Protein AF-A0A2W1A6I6-F1 (afdb_monomer)

Secondary structure (DSSP, 8-state):
----------PPPPPP----S-----S-S-S-TT---TT-S-------------------------------------------------------------------------------------------------------------------PPS-GGGGTEEE---HHHHHHHHHHHHHHHHHH-PPP-S---EEEEETTTHHHHHHHHHHHHTPPPGGG-HHHHHHHHTTSS-TT--HHHHHHHHHHHH--EEEETTTTEEEEEESSSS-TT--HHHHHHHHHHHHHHHHH-HHHHHHTTTT-HHHHHHHHHHHHHHHHHHGGGTTTHHHHTTS-SPPP-S-PPP--SSS-HHHHHHHHHIIIIIHHHHHHHHHHH-HHHHHHHHSS--SSHHHHH-HHHHHHTPPPPP------HHHH-TT-EEEEEE--HHHHHHHHHHHHH-HHHHHHTTTTEEEEEEEEEE-GGG-EEEEEEEEES-HHHHHHHHHHHHHHHHHHHSSPPEEEETTTEEEEEETTEEEEEEE-SSEEEEEEES-HHHHHHHHHH--

Solvent-accessible surface area (backbone atoms only — not comparable to full-atom values): 34108 Å² total; per-residue (Å²): 140,76,86,79,95,70,90,76,80,84,70,86,78,81,85,84,82,79,93,82,84,80,50,51,67,52,87,61,95,66,64,56,46,41,75,63,76,75,84,73,77,81,85,90,80,81,85,86,71,90,77,84,89,83,93,83,89,83,84,89,82,93,83,82,85,85,89,83,90,82,84,90,82,83,86,83,91,85,84,90,83,85,89,82,87,84,88,92,85,90,89,84,85,89,85,88,87,88,87,93,86,91,83,89,86,87,92,81,89,88,83,88,88,87,88,84,90,88,87,88,86,89,82,89,88,86,89,90,80,90,85,90,84,81,88,80,92,77,94,74,90,74,77,86,74,71,81,80,81,77,72,73,77,75,73,86,72,67,83,61,64,42,58,78,54,47,40,74,65,75,54,72,68,55,44,62,46,52,54,52,49,47,55,49,49,22,64,76,71,68,49,72,80,86,70,89,67,52,47,29,37,33,42,59,89,47,47,66,60,34,51,51,34,46,44,62,70,56,60,40,61,63,61,93,69,26,53,48,40,51,51,35,34,72,61,69,44,41,53,93,88,55,41,57,67,61,50,50,48,54,50,42,70,45,40,42,47,38,42,60,38,61,90,78,57,26,40,37,34,48,23,98,54,104,50,73,81,34,60,50,66,66,57,60,51,40,34,46,39,51,56,50,46,30,78,73,41,47,48,46,63,52,50,68,77,38,57,63,25,42,16,28,47,52,21,37,40,14,50,55,45,4,48,34,62,58,50,48,75,83,46,78,60,45,56,64,74,61,65,60,80,58,60,80,64,81,74,78,70,60,76,82,89,75,81,69,49,72,54,51,49,52,59,54,44,33,26,74,51,52,13,30,51,40,40,49,50,41,36,73,75,56,32,65,70,43,46,55,50,37,57,66,55,57,50,79,34,30,48,35,62,74,36,67,65,39,43,77,67,62,65,74,67,49,88,52,72,68,50,84,49,61,84,52,65,31,93,72,45,44,77,71,50,57,41,23,57,43,34,62,50,50,23,56,61,32,20,89,73,61,37,59,73,49,10,45,49,25,22,46,53,57,27,29,39,13,26,25,36,30,44,34,68,98,73,33,43,38,40,32,33,43,38,33,31,74,35,66,65,33,44,54,35,25,51,54,37,50,69,52,39,51,30,72,57,13,69,20,72,74,42,79,78,36,96,97,39,27,34,35,28,64,35,95,57,19,16,34,26,41,40,53,57,80,47,28,41,39,42,32,36,22,55,46,55,68,50,30,51,37,41,56,70,68,55,133

Structure (mmCIF, N/CA/C/O backbone):
data_AF-A0A2W1A6I6-F1
#
_entry.id   AF-A0A2W1A6I6-F1
#
loop_
_atom_site.group_PDB
_atom_site.id
_atom_site.type_symbol
_atom_site.label_atom_id
_atom_site.label_alt_id
_atom_site.label_comp_id
_atom_site.label_asym_id
_atom_site.label_entity_id
_atom_site.label_seq_id
_atom_site.pdbx_PDB_ins_code
_atom_site.Cartn_x
_atom_site.Cartn_y
_atom_site.Cartn_z
_atom_site.occupancy
_atom_site.B_iso_or_equiv
_atom_site.auth_seq_id
_atom_site.auth_comp_id
_atom_site.auth_asym_id
_atom_site.auth_atom_id
_atom_site.pdbx_PDB_model_num
ATOM 1 N N . MET A 1 1 ? 24.770 -5.161 -41.071 1.00 30.11 1 MET A N 1
ATOM 2 C CA . MET A 1 1 ? 23.680 -4.166 -41.108 1.00 30.11 1 MET A CA 1
ATOM 3 C C . MET A 1 1 ? 22.554 -4.699 -41.986 1.00 30.11 1 MET A C 1
ATOM 5 O O . MET A 1 1 ? 22.599 -4.555 -43.202 1.00 30.11 1 MET A O 1
ATOM 9 N N . ARG A 1 2 ? 21.589 -5.390 -41.375 1.00 21.28 2 ARG A N 1
ATOM 10 C CA . ARG A 1 2 ? 20.211 -5.487 -41.875 1.00 21.28 2 ARG A CA 1
ATOM 11 C C . ARG A 1 2 ? 19.394 -4.582 -40.953 1.00 21.28 2 ARG A C 1
ATOM 13 O O . ARG A 1 2 ? 19.702 -4.568 -39.765 1.00 21.28 2 ARG A O 1
ATOM 20 N N . ALA A 1 3 ? 18.426 -3.842 -41.480 1.00 22.38 3 ALA A N 1
ATOM 21 C CA . ALA A 1 3 ? 17.443 -3.188 -40.623 1.00 22.38 3 ALA A CA 1
ATOM 22 C C . ALA A 1 3 ? 16.568 -4.262 -39.958 1.00 22.38 3 ALA A C 1
ATOM 24 O O . ALA A 1 3 ? 16.260 -5.276 -40.596 1.00 22.38 3 ALA A O 1
ATOM 25 N N . LEU A 1 4 ? 16.203 -4.042 -38.698 1.00 28.64 4 LEU A N 1
ATOM 26 C CA . LEU A 1 4 ? 15.130 -4.779 -38.037 1.00 28.64 4 LEU A CA 1
ATOM 27 C C . LEU A 1 4 ? 13.780 -4.158 -38.450 1.00 28.64 4 LEU A C 1
ATOM 29 O O . LEU A 1 4 ? 13.741 -2.965 -38.756 1.00 28.64 4 LEU A O 1
ATOM 33 N N . PRO A 1 5 ? 12.688 -4.937 -38.514 1.00 29.25 5 PRO A N 1
ATOM 34 C CA . PRO A 1 5 ? 11.352 -4.398 -38.725 1.00 29.25 5 PRO A CA 1
ATOM 35 C C . PRO A 1 5 ? 10.744 -3.965 -37.380 1.00 29.25 5 PRO A C 1
ATOM 37 O O . PRO A 1 5 ? 10.230 -4.800 -36.645 1.00 29.25 5 PRO A O 1
ATOM 40 N N . GLY A 1 6 ? 10.801 -2.667 -37.082 1.00 31.95 6 GLY A N 1
ATOM 41 C CA . GLY A 1 6 ? 10.063 -2.012 -35.996 1.00 31.95 6 GLY A CA 1
ATOM 42 C C . GLY A 1 6 ? 9.213 -0.859 -36.542 1.00 31.95 6 GLY A C 1
ATOM 43 O O . GLY A 1 6 ? 9.382 -0.478 -37.703 1.00 31.95 6 GLY A O 1
ATOM 44 N N . PHE A 1 7 ? 8.300 -0.331 -35.723 1.00 35.44 7 PHE A N 1
ATOM 45 C CA . PHE A 1 7 ? 7.463 0.846 -36.019 1.00 35.44 7 PHE A CA 1
ATOM 46 C C . PHE A 1 7 ? 6.668 0.748 -37.333 1.00 35.44 7 PHE A C 1
ATOM 48 O O . PHE A 1 7 ? 6.839 1.505 -38.292 1.00 35.44 7 PHE A O 1
ATOM 55 N N . ALA A 1 8 ? 5.734 -0.207 -37.357 1.00 29.23 8 ALA A N 1
ATOM 56 C CA . ALA A 1 8 ? 4.588 -0.158 -38.257 1.00 29.23 8 ALA A CA 1
ATOM 57 C C . ALA A 1 8 ? 3.472 0.691 -37.622 1.00 29.23 8 ALA A C 1
ATOM 59 O O . ALA A 1 8 ? 3.287 0.660 -36.411 1.00 29.23 8 ALA A O 1
ATOM 60 N N . ARG A 1 9 ? 2.719 1.433 -38.443 1.00 30.44 9 ARG A N 1
ATOM 61 C CA . ARG A 1 9 ? 1.608 2.282 -37.974 1.00 30.44 9 ARG A CA 1
ATOM 62 C C . ARG A 1 9 ? 0.559 1.488 -37.198 1.00 30.44 9 ARG A C 1
ATOM 64 O O . ARG A 1 9 ? 0.202 0.399 -37.648 1.00 30.44 9 ARG A O 1
ATOM 71 N N . VAL A 1 10 ? 0.023 2.136 -36.158 1.00 28.61 10 VAL A N 1
ATOM 72 C CA . VAL A 1 10 ? -1.181 1.805 -35.375 1.00 28.61 10 VAL A CA 1
ATOM 73 C C . VAL A 1 10 ? -2.021 0.688 -35.994 1.00 28.61 10 VAL A C 1
ATOM 75 O O . VAL A 1 10 ? -2.724 0.871 -36.995 1.00 28.61 10 VAL A O 1
ATOM 78 N N . ARG A 1 11 ? -1.957 -0.476 -35.351 1.00 24.22 11 ARG A N 1
ATOM 79 C CA . ARG A 1 11 ? -3.035 -1.462 -35.371 1.00 24.22 11 ARG A CA 1
ATOM 80 C C . ARG A 1 11 ? -4.009 -1.063 -34.258 1.00 24.22 11 ARG A C 1
ATOM 82 O O . ARG A 1 11 ? -3.569 -0.464 -33.284 1.00 24.22 11 ARG A O 1
ATOM 89 N N . ALA A 1 12 ? -5.302 -1.340 -34.414 1.00 26.09 12 ALA A N 1
ATOM 90 C CA . ALA A 1 12 ? -6.253 -1.079 -33.333 1.00 26.09 12 ALA A CA 1
ATOM 91 C C . ALA A 1 12 ? -5.844 -1.864 -32.074 1.00 26.09 12 ALA A C 1
ATOM 93 O O . ALA A 1 12 ? -5.411 -3.015 -32.199 1.00 26.09 12 ALA A O 1
ATOM 94 N N . VAL A 1 13 ? -5.957 -1.210 -30.917 1.00 33.81 13 VAL A N 1
ATOM 95 C CA . VAL A 1 13 ? -5.785 -1.810 -29.586 1.00 33.81 13 VAL A CA 1
ATOM 96 C C . VAL A 1 13 ? -6.877 -2.873 -29.382 1.00 33.81 13 VAL A C 1
ATOM 98 O O . VAL A 1 13 ? -7.916 -2.820 -30.047 1.00 33.81 13 VAL A O 1
ATOM 101 N N . GLY A 1 14 ? -6.611 -3.879 -28.548 1.00 26.70 14 GLY A N 1
ATOM 102 C CA . GLY A 1 14 ? -7.615 -4.878 -28.172 1.00 26.70 14 GLY A CA 1
ATOM 103 C C . GLY A 1 14 ? -8.672 -4.291 -27.235 1.00 26.70 14 GLY A C 1
ATOM 104 O O . GLY A 1 14 ? -8.395 -3.341 -26.512 1.00 26.70 14 GLY A O 1
ATOM 105 N N . GLU A 1 15 ? -9.875 -4.854 -27.258 1.00 25.06 15 GLU A N 1
ATOM 106 C CA . GLU A 1 15 ? -10.969 -4.462 -26.364 1.00 25.06 15 GLU A CA 1
ATOM 107 C C . GLU A 1 15 ? -10.663 -4.941 -24.924 1.00 25.06 15 GLU A C 1
ATOM 109 O O . GLU A 1 15 ? -10.434 -6.144 -24.74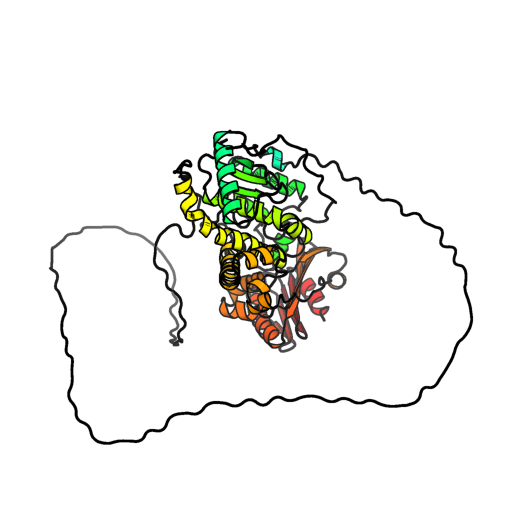3 1.00 25.06 15 GLU A O 1
ATOM 114 N N . PRO A 1 16 ? -10.642 -4.061 -23.900 1.00 31.56 16 PRO A N 1
ATOM 115 C CA . PRO A 1 16 ? -10.600 -4.483 -22.501 1.00 31.56 16 PRO A CA 1
ATOM 116 C C . PRO A 1 16 ? -11.943 -5.111 -22.094 1.00 31.56 16 PRO A C 1
ATOM 118 O O . PRO A 1 16 ? -12.987 -4.818 -22.678 1.00 31.56 16 PRO A O 1
ATOM 121 N N . ALA A 1 17 ? -11.932 -6.003 -21.102 1.00 27.75 17 ALA A N 1
ATOM 122 C CA . ALA A 1 17 ? -13.080 -6.857 -20.799 1.00 27.75 17 ALA A CA 1
ATOM 123 C C . ALA A 1 17 ? -13.770 -6.527 -19.464 1.00 27.75 17 ALA A C 1
ATOM 125 O O . ALA A 1 17 ? -13.160 -6.647 -18.407 1.00 27.75 17 ALA A O 1
ATOM 126 N N . GLY A 1 18 ? -15.084 -6.277 -19.526 1.00 23.33 18 GLY A N 1
ATOM 127 C CA . GLY A 1 18 ? -16.021 -6.455 -18.407 1.00 23.33 18 GLY A CA 1
ATOM 128 C C . GLY A 1 18 ? -16.058 -5.326 -17.369 1.00 23.33 18 GLY A C 1
ATOM 129 O O . GLY A 1 18 ? -15.098 -5.094 -16.641 1.00 23.33 18 GLY A O 1
ATOM 130 N N . GLY A 1 19 ? -17.212 -4.662 -17.254 1.00 26.09 19 GLY A N 1
ATOM 131 C CA . GLY A 1 19 ? -17.414 -3.554 -16.315 1.00 26.09 19 GLY A CA 1
ATOM 132 C C . GLY A 1 19 ? -17.211 -3.938 -14.842 1.00 26.09 19 GLY A C 1
ATOM 133 O O . GLY A 1 19 ? -17.667 -4.992 -14.392 1.00 26.09 19 GLY A O 1
ATOM 134 N N . ARG A 1 20 ? -16.557 -3.046 -14.086 1.00 32.22 20 ARG A N 1
ATOM 135 C CA . ARG A 1 20 ? -16.275 -3.192 -12.646 1.00 32.22 20 ARG A CA 1
ATOM 136 C C . ARG A 1 20 ? -17.254 -2.377 -11.799 1.00 32.22 20 ARG A C 1
ATOM 138 O O . ARG A 1 20 ? -17.803 -1.375 -12.252 1.00 32.22 20 ARG A O 1
ATOM 145 N N . LEU A 1 21 ? -17.467 -2.808 -10.558 1.00 28.48 21 LEU A N 1
ATOM 146 C CA . LEU A 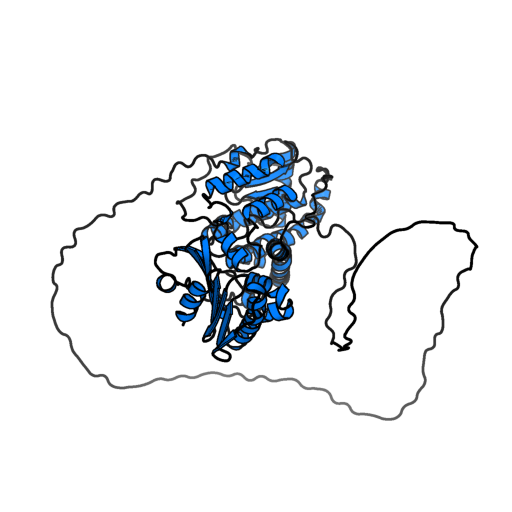1 21 ? -18.288 -2.118 -9.560 1.00 28.48 21 LEU A CA 1
ATOM 147 C C . LEU A 1 21 ? -17.372 -1.431 -8.542 1.00 28.48 21 LEU A C 1
ATOM 149 O O . LEU A 1 21 ? -16.636 -2.122 -7.853 1.00 28.48 21 LEU A O 1
ATOM 153 N N . GLY A 1 22 ? -17.473 -0.105 -8.403 1.00 32.62 22 GLY A N 1
ATOM 154 C CA . GLY A 1 22 ? -16.845 0.637 -7.300 1.00 32.62 22 GLY A CA 1
ATOM 155 C C . GLY A 1 22 ? -15.314 0.678 -7.343 1.00 32.62 22 GLY A C 1
ATOM 156 O O . GLY A 1 22 ? -14.663 0.184 -6.427 1.00 32.62 22 GLY A O 1
ATOM 157 N N . ARG A 1 23 ? -14.740 1.295 -8.385 1.00 46.53 23 ARG A N 1
ATOM 158 C CA . ARG A 1 23 ? -13.290 1.530 -8.508 1.00 46.53 23 ARG A CA 1
ATOM 159 C C . ARG A 1 23 ? -12.809 2.601 -7.512 1.00 46.53 23 ARG A C 1
ATOM 161 O O . ARG A 1 23 ? -12.666 3.776 -7.852 1.00 46.53 23 ARG A O 1
ATOM 168 N N . GLY A 1 24 ? -12.573 2.172 -6.273 1.00 36.50 24 GLY A N 1
ATOM 169 C CA . GLY A 1 24 ? -11.661 2.847 -5.347 1.00 36.50 24 GLY A CA 1
ATOM 170 C C . GLY A 1 24 ? -10.222 2.746 -5.859 1.00 36.50 24 GLY A C 1
ATOM 171 O O . GLY A 1 24 ? -9.866 1.791 -6.545 1.00 36.50 24 GLY A O 1
ATOM 172 N N . TRP A 1 25 ? -9.403 3.756 -5.585 1.00 44.62 25 TRP A N 1
ATOM 173 C CA . TRP A 1 25 ? -8.020 3.803 -6.058 1.00 44.62 25 TRP A CA 1
ATOM 174 C C . TRP A 1 25 ? -7.130 3.084 -5.045 1.00 44.62 25 TRP A C 1
ATOM 176 O O . TRP A 1 25 ? -6.852 3.666 -3.997 1.00 44.62 25 TRP A O 1
ATOM 186 N N . THR A 1 26 ? -6.640 1.877 -5.368 1.00 42.09 26 THR A N 1
ATOM 187 C CA . THR A 1 26 ? -5.889 0.965 -4.471 1.00 42.09 26 THR A CA 1
ATOM 188 C C . THR A 1 26 ? -4.491 1.480 -4.062 1.00 42.09 26 THR A C 1
ATOM 190 O O . THR A 1 26 ? -3.444 0.902 -4.361 1.00 42.09 26 THR A O 1
ATOM 193 N N . ILE A 1 27 ? -4.487 2.619 -3.366 1.00 38.78 27 ILE A N 1
ATOM 194 C CA . ILE A 1 27 ? -3.424 3.349 -2.656 1.00 38.78 27 ILE A CA 1
ATOM 195 C C . ILE A 1 27 ? -2.227 3.836 -3.498 1.00 38.78 27 ILE A C 1
ATOM 197 O O . ILE A 1 27 ? -1.612 4.844 -3.142 1.00 38.78 27 ILE A O 1
ATOM 201 N N . LEU A 1 28 ? -1.909 3.215 -4.637 1.00 44.75 28 LEU A N 1
ATOM 202 C CA . LEU A 1 28 ? -0.894 3.687 -5.581 1.00 44.75 28 LEU A CA 1
ATOM 203 C C . LEU A 1 28 ? -1.332 3.443 -7.029 1.00 44.75 28 LEU A C 1
ATOM 205 O O . LEU A 1 28 ? -1.344 2.294 -7.470 1.00 44.75 28 LEU A O 1
ATOM 209 N N . LEU A 1 29 ? -1.534 4.518 -7.800 1.00 41.66 29 LEU A N 1
ATOM 210 C CA . LEU A 1 29 ? -1.430 4.449 -9.264 1.00 41.66 29 LEU A CA 1
ATOM 211 C C . LEU A 1 29 ? -0.034 4.864 -9.755 1.00 41.66 29 LEU A C 1
ATOM 213 O O . LEU A 1 29 ? 0.498 4.205 -10.640 1.00 41.66 29 LEU A O 1
ATOM 217 N N . LEU A 1 30 ? 0.640 5.804 -9.072 1.00 43.38 30 LEU A N 1
ATOM 218 C CA . LEU A 1 30 ? 2.094 6.005 -9.188 1.00 43.38 30 LEU A CA 1
ATOM 219 C C . LEU A 1 30 ? 2.794 6.125 -7.828 1.00 43.38 30 LEU A C 1
ATOM 221 O O . LEU A 1 30 ? 2.621 7.102 -7.096 1.00 43.38 30 LEU A O 1
ATOM 225 N N . ALA A 1 31 ? 3.695 5.180 -7.543 1.00 41.78 31 ALA A N 1
ATOM 226 C CA . ALA A 1 31 ? 4.863 5.510 -6.735 1.00 41.78 31 ALA A CA 1
ATOM 227 C C . ALA A 1 31 ? 5.633 6.614 -7.491 1.00 41.78 31 ALA A C 1
ATOM 229 O O . ALA A 1 31 ? 5.700 6.616 -8.718 1.00 41.78 31 ALA A O 1
ATOM 230 N N . VAL A 1 32 ? 6.072 7.653 -6.783 1.00 45.38 32 VAL A N 1
ATOM 231 C CA . VAL A 1 32 ? 6.279 8.974 -7.400 1.00 45.38 32 VAL A CA 1
ATOM 232 C C . VAL A 1 32 ? 7.316 8.969 -8.536 1.00 45.38 32 VAL A C 1
ATOM 234 O O . VAL A 1 32 ? 8.515 8.905 -8.273 1.00 45.38 32 VAL A O 1
ATOM 237 N N . ALA A 1 33 ? 6.843 9.231 -9.762 1.00 41.53 33 ALA A N 1
ATOM 238 C CA . ALA A 1 33 ? 7.564 9.336 -11.047 1.00 41.53 33 ALA A CA 1
ATOM 239 C C . ALA A 1 33 ? 8.691 10.403 -11.156 1.00 41.53 33 ALA A C 1
ATOM 241 O O . ALA A 1 33 ? 9.109 10.809 -12.245 1.00 41.53 33 ALA A O 1
ATOM 242 N N . LEU A 1 34 ? 9.099 10.974 -10.025 1.00 48.25 34 LEU A N 1
ATOM 243 C CA . LEU A 1 34 ? 10.469 10.936 -9.500 1.00 48.25 34 LEU A CA 1
ATOM 244 C C . LEU A 1 34 ? 10.416 11.678 -8.156 1.00 48.25 34 LEU A C 1
ATOM 246 O O . LEU A 1 34 ? 10.294 12.907 -8.159 1.00 48.25 34 LEU A O 1
ATOM 250 N N . LEU A 1 35 ? 10.548 11.004 -7.003 1.00 37.81 35 LEU A N 1
ATOM 251 C CA . LEU A 1 35 ? 10.659 11.707 -5.709 1.00 37.81 35 LEU A CA 1
ATOM 252 C C . LEU A 1 35 ? 12.052 12.329 -5.487 1.00 37.81 35 LEU A C 1
ATOM 254 O O . LEU A 1 35 ? 12.740 12.075 -4.502 1.00 37.81 35 LEU A O 1
ATOM 258 N N . ILE A 1 36 ? 12.409 13.231 -6.411 1.00 38.47 36 ILE A N 1
ATOM 259 C CA . ILE A 1 36 ? 13.645 14.016 -6.490 1.00 38.47 36 ILE A CA 1
ATOM 260 C C . ILE A 1 36 ? 14.862 13.139 -6.846 1.00 38.47 36 ILE A C 1
ATOM 262 O O . ILE A 1 36 ? 14.912 11.940 -6.585 1.00 38.47 36 ILE A O 1
ATOM 266 N N . ALA A 1 37 ? 15.918 13.759 -7.375 1.00 36.94 37 ALA A N 1
ATOM 267 C CA . ALA A 1 37 ? 17.278 13.242 -7.218 1.00 36.94 37 ALA A CA 1
ATOM 268 C C . ALA A 1 37 ? 17.687 13.331 -5.726 1.00 36.94 37 ALA A C 1
ATOM 270 O O . ALA A 1 37 ? 18.509 14.163 -5.342 1.00 36.94 37 ALA A O 1
ATOM 271 N N . ALA A 1 38 ? 17.039 12.541 -4.861 1.00 36.91 38 ALA A N 1
ATOM 272 C CA . ALA A 1 38 ? 17.047 12.712 -3.403 1.00 36.91 38 ALA A CA 1
ATOM 273 C C . ALA A 1 38 ? 18.425 12.488 -2.750 1.00 36.91 38 ALA A C 1
ATOM 275 O O . ALA A 1 38 ? 18.695 13.033 -1.683 1.00 36.91 38 ALA A O 1
ATOM 276 N N . CYS A 1 39 ? 19.325 11.766 -3.424 1.00 29.36 39 CYS A N 1
ATOM 277 C CA . CYS A 1 39 ? 20.742 11.648 -3.062 1.00 29.36 39 CYS A CA 1
ATOM 278 C C . CYS A 1 39 ? 21.651 12.452 -4.013 1.00 29.36 39 CYS A C 1
ATOM 280 O O . CYS A 1 39 ? 22.746 12.017 -4.366 1.00 29.36 39 CYS A O 1
ATOM 282 N N . GLY A 1 40 ? 21.192 13.632 -4.445 1.00 27.48 40 GLY A N 1
ATOM 283 C CA . GLY A 1 40 ? 21.884 14.565 -5.340 1.00 27.48 40 GLY A CA 1
ATOM 284 C C . GLY A 1 40 ? 23.098 15.286 -4.734 1.00 27.48 40 GLY A C 1
ATOM 285 O O . GLY A 1 40 ? 23.195 16.503 -4.861 1.00 27.48 40 GLY A O 1
ATOM 286 N N . GLY A 1 41 ? 24.018 14.534 -4.122 1.00 30.72 41 GLY A N 1
ATOM 287 C CA . GLY A 1 41 ? 25.374 14.962 -3.765 1.00 30.72 41 GLY A CA 1
ATOM 288 C C . GLY A 1 41 ? 25.528 15.771 -2.474 1.00 30.72 41 GLY A C 1
ATOM 289 O O . GLY A 1 41 ? 25.487 16.996 -2.505 1.00 30.72 41 GLY A O 1
ATOM 290 N N . ASP A 1 42 ? 25.818 15.088 -1.365 1.00 27.00 42 ASP A N 1
ATOM 291 C CA . ASP A 1 42 ? 27.141 15.156 -0.715 1.00 27.00 42 ASP A CA 1
ATOM 292 C C . ASP A 1 42 ? 27.278 14.032 0.343 1.00 27.00 42 ASP A C 1
ATOM 294 O O . ASP A 1 42 ? 26.313 13.327 0.640 1.00 27.00 42 ASP A O 1
ATOM 298 N N . ASP A 1 43 ? 28.503 13.809 0.828 1.00 39.28 43 ASP A N 1
ATOM 299 C CA . ASP A 1 43 ? 28.903 12.697 1.712 1.00 39.28 43 ASP A CA 1
ATOM 300 C C . ASP A 1 43 ? 28.491 12.875 3.199 1.00 39.28 43 ASP A C 1
ATOM 302 O O . ASP A 1 43 ? 28.010 13.930 3.611 1.00 39.28 43 ASP A O 1
ATOM 306 N N . ASP A 1 44 ? 28.773 11.847 4.013 1.00 31.00 44 ASP A N 1
ATOM 307 C CA . ASP A 1 44 ? 28.570 11.748 5.477 1.00 31.00 44 ASP A CA 1
ATOM 308 C C . ASP A 1 44 ? 27.112 11.648 5.998 1.00 31.00 44 ASP A C 1
ATOM 310 O O . ASP A 1 44 ? 26.446 12.616 6.375 1.00 31.00 44 ASP A O 1
ATOM 314 N N . SER A 1 45 ? 26.672 10.406 6.227 1.00 25.11 45 SER A N 1
ATOM 315 C CA . SER A 1 45 ? 25.802 10.052 7.360 1.00 25.11 45 SER A CA 1
ATOM 316 C C . SER A 1 45 ? 26.173 8.657 7.890 1.00 25.11 45 SER A C 1
ATOM 318 O O . SER A 1 45 ? 26.477 7.767 7.094 1.00 25.11 45 SER A O 1
ATOM 320 N N . PRO A 1 46 ? 26.241 8.451 9.220 1.00 26.72 46 PRO A N 1
ATOM 321 C CA . PRO A 1 46 ? 26.946 7.306 9.788 1.00 26.72 46 PRO A CA 1
ATOM 322 C C . PRO A 1 46 ? 26.133 6.008 9.762 1.00 26.72 46 PRO A C 1
ATOM 324 O O . PRO A 1 46 ? 24.938 5.991 10.049 1.00 26.72 46 PRO A O 1
ATOM 327 N N . VAL A 1 47 ? 26.836 4.893 9.544 1.00 26.17 47 VAL A N 1
ATOM 328 C CA . VAL A 1 47 ? 26.326 3.542 9.818 1.00 26.17 47 VAL A CA 1
ATOM 329 C C . VAL A 1 47 ? 25.979 3.433 11.305 1.00 26.17 47 VAL A C 1
ATOM 331 O O . VAL A 1 47 ? 26.860 3.540 12.161 1.00 26.17 47 VAL A O 1
ATOM 334 N N . VAL A 1 48 ? 24.704 3.190 11.617 1.00 28.36 48 VAL A N 1
ATOM 335 C CA . VAL A 1 48 ? 24.255 2.912 12.987 1.00 28.36 48 VAL A CA 1
ATOM 336 C C . VAL A 1 48 ? 24.570 1.456 13.321 1.00 28.36 48 VAL A C 1
ATOM 338 O O . VAL A 1 48 ? 23.777 0.555 13.068 1.00 28.36 48 VAL A O 1
ATOM 341 N N . GLY A 1 49 ? 25.759 1.230 13.878 1.00 23.50 49 GLY A N 1
ATOM 342 C CA . GLY A 1 49 ? 26.053 0.002 14.612 1.00 23.50 49 GLY A CA 1
ATOM 343 C C . GLY A 1 49 ? 25.370 0.007 15.982 1.00 23.50 49 GLY A C 1
ATOM 344 O O . GLY A 1 49 ? 25.174 1.064 16.586 1.00 23.50 49 GLY A O 1
ATOM 345 N N . GLU A 1 50 ? 25.031 -1.176 16.484 1.00 28.05 50 GLU A N 1
ATOM 346 C CA . GLU A 1 50 ? 24.563 -1.363 17.858 1.00 28.05 50 GLU A CA 1
ATOM 347 C C . GLU A 1 50 ? 25.640 -0.939 18.873 1.00 28.05 50 GLU A C 1
ATOM 349 O O . GLU A 1 50 ? 26.780 -1.376 18.753 1.00 28.05 50 GLU A O 1
ATOM 354 N N . GLU A 1 51 ? 25.276 -0.199 19.929 1.00 26.17 51 GLU A N 1
ATOM 355 C CA . GLU A 1 51 ? 25.743 -0.503 21.295 1.00 26.17 51 GLU A CA 1
ATOM 356 C C . GLU A 1 51 ? 24.880 0.164 22.388 1.00 26.17 51 GLU A C 1
ATOM 358 O O . GLU A 1 51 ? 24.731 1.381 22.463 1.00 26.17 51 GLU A O 1
ATOM 363 N N . GLN A 1 52 ? 24.356 -0.693 23.268 1.00 25.62 52 GLN A N 1
ATOM 364 C CA . GLN A 1 52 ? 24.267 -0.568 24.734 1.00 25.62 52 GLN A CA 1
ATOM 365 C C . GLN A 1 52 ? 24.027 0.826 25.365 1.00 25.62 52 GLN A C 1
ATOM 367 O O . GLN A 1 52 ? 24.899 1.689 25.436 1.00 25.62 52 GLN A O 1
ATOM 372 N N . GLY A 1 53 ? 22.840 0.995 25.960 1.00 23.61 53 GLY A N 1
ATOM 373 C CA . GLY A 1 53 ? 22.400 2.259 26.559 1.00 23.61 53 GLY A CA 1
ATOM 374 C C . GLY A 1 53 ? 23.020 2.643 27.914 1.00 23.61 53 GLY A C 1
ATOM 375 O O . GLY A 1 53 ? 23.627 1.846 28.627 1.00 23.61 53 GLY A O 1
ATOM 376 N N . SER A 1 54 ? 22.769 3.894 28.313 1.00 23.69 54 SER A N 1
ATOM 377 C CA . SER A 1 54 ? 23.035 4.421 29.657 1.00 23.69 54 SER A CA 1
ATOM 378 C C . SER A 1 54 ? 21.977 5.463 30.036 1.00 23.69 54 SER A C 1
ATOM 380 O O . SER A 1 54 ? 21.729 6.406 29.287 1.00 23.69 54 SER A O 1
ATOM 382 N N . VAL A 1 55 ? 21.335 5.294 31.195 1.00 24.47 55 VAL A N 1
ATOM 383 C CA . VAL A 1 55 ? 20.261 6.179 31.677 1.00 24.47 55 VAL A CA 1
ATOM 384 C C . VAL A 1 55 ? 20.840 7.334 32.492 1.00 24.47 55 VAL A C 1
ATOM 386 O O . VAL A 1 55 ? 21.485 7.104 33.515 1.00 24.47 55 VAL A O 1
ATOM 389 N N . VAL A 1 56 ? 20.507 8.577 32.125 1.00 25.83 56 VAL A N 1
ATOM 390 C CA . VAL A 1 56 ? 20.620 9.743 33.019 1.00 25.83 56 VAL A CA 1
ATOM 391 C C . VAL A 1 56 ? 19.357 10.599 32.918 1.00 25.83 56 VAL A C 1
ATOM 393 O O . VAL A 1 56 ? 18.992 11.069 31.847 1.00 25.83 56 VAL A O 1
ATOM 396 N N . THR A 1 57 ? 18.698 10.818 34.055 1.00 25.00 57 THR A N 1
ATOM 397 C CA . THR A 1 57 ? 17.472 11.619 34.184 1.00 25.00 57 THR A CA 1
ATOM 398 C C . THR A 1 57 ? 17.756 13.017 34.737 1.00 25.00 57 THR A C 1
ATOM 400 O O . THR A 1 57 ? 18.372 13.125 35.799 1.00 25.00 57 THR A O 1
ATOM 403 N N . THR A 1 58 ? 17.191 14.066 34.133 1.00 26.72 58 THR A N 1
ATOM 404 C CA . THR A 1 58 ? 16.974 15.374 34.789 1.00 26.72 58 THR A CA 1
ATOM 405 C C . THR A 1 58 ? 15.682 16.027 34.298 1.00 26.72 58 THR A C 1
ATOM 407 O O . THR A 1 58 ? 15.526 16.242 33.100 1.00 26.72 58 THR A O 1
ATOM 410 N N . GLU A 1 59 ? 14.781 16.367 35.220 1.00 24.38 59 GLU A N 1
ATOM 411 C CA . GLU A 1 59 ? 13.518 17.070 34.947 1.00 24.38 59 GLU A CA 1
ATOM 412 C C . GLU A 1 59 ? 13.624 18.609 35.046 1.00 24.38 59 GLU A C 1
ATOM 414 O O . GLU A 1 59 ? 14.547 19.146 35.658 1.00 24.38 59 GLU A O 1
ATOM 419 N N . ALA A 1 60 ? 12.543 19.260 34.587 1.00 26.69 60 ALA A N 1
ATOM 420 C CA . ALA A 1 60 ? 11.989 20.549 35.033 1.00 26.69 60 ALA A CA 1
ATOM 421 C C . ALA A 1 60 ? 12.623 21.868 34.531 1.00 26.69 60 ALA A C 1
ATOM 423 O O . ALA A 1 60 ? 13.811 22.128 34.692 1.00 26.69 60 ALA A O 1
ATOM 424 N N . GLY A 1 61 ? 11.770 22.776 34.020 1.00 24.05 61 GLY A N 1
ATOM 425 C CA . GLY A 1 61 ? 12.193 24.129 33.624 1.00 24.05 61 GLY A CA 1
ATOM 426 C C . GLY A 1 61 ? 11.199 24.976 32.808 1.00 24.05 61 GLY A C 1
ATOM 427 O O . GLY A 1 61 ? 11.595 25.565 31.811 1.00 24.05 61 GLY A O 1
ATOM 428 N N . THR A 1 62 ? 9.921 25.068 33.195 1.00 25.17 62 THR A N 1
ATOM 429 C CA . THR A 1 62 ? 8.932 25.961 32.542 1.00 25.17 62 THR A CA 1
ATOM 430 C C . THR A 1 62 ? 9.325 27.445 32.545 1.00 25.17 62 THR A C 1
ATOM 432 O O . THR A 1 62 ? 9.539 27.995 33.626 1.00 25.17 62 THR A O 1
ATOM 435 N N . ALA A 1 63 ? 9.221 28.120 31.392 1.00 26.72 63 ALA A N 1
ATOM 436 C CA . ALA A 1 63 ? 8.655 29.475 31.242 1.00 26.72 63 ALA A CA 1
ATOM 437 C C . ALA A 1 63 ? 8.439 29.818 29.750 1.00 26.72 63 ALA A C 1
ATOM 439 O O . ALA A 1 63 ? 9.035 29.191 28.880 1.00 26.72 63 ALA A O 1
ATOM 440 N N . ALA A 1 64 ? 7.596 30.813 29.457 1.00 25.08 64 ALA A N 1
ATOM 441 C CA . ALA A 1 64 ? 7.255 31.253 28.099 1.00 25.08 64 ALA A CA 1
ATOM 442 C C . ALA A 1 64 ? 7.379 32.788 27.938 1.00 25.08 64 ALA A C 1
ATOM 444 O O . ALA A 1 64 ? 7.826 33.478 28.852 1.00 25.08 64 ALA A O 1
ATOM 445 N N . SER A 1 65 ? 6.904 33.289 26.789 1.00 26.66 65 SER A N 1
ATOM 446 C CA . SER A 1 65 ? 6.604 34.690 26.425 1.00 26.66 65 SER A CA 1
ATOM 447 C C . SER A 1 65 ? 7.760 35.686 26.177 1.00 26.66 65 SER A C 1
ATOM 449 O O . SER A 1 65 ? 8.337 36.231 27.110 1.00 26.66 65 SER A O 1
ATOM 451 N N . ALA A 1 66 ? 7.913 36.010 24.884 1.00 27.48 66 ALA A N 1
ATOM 452 C CA . ALA A 1 66 ? 7.632 37.334 24.293 1.00 27.48 66 ALA A CA 1
ATOM 453 C C . ALA A 1 66 ? 8.717 38.443 24.201 1.00 27.48 66 ALA A C 1
ATOM 455 O O . ALA A 1 66 ? 9.271 38.905 25.190 1.00 27.48 66 ALA A O 1
ATOM 456 N N . GLU A 1 67 ? 8.842 38.933 22.956 1.00 28.06 67 GLU A N 1
ATOM 457 C CA . GLU A 1 67 ? 8.829 40.352 22.531 1.00 28.06 67 GLU A CA 1
ATOM 458 C C . GLU A 1 67 ? 10.045 41.290 22.771 1.00 28.06 67 GLU A C 1
ATOM 460 O O . GLU A 1 67 ? 10.168 41.962 23.790 1.00 28.06 67 GLU A O 1
ATOM 465 N N . ASP A 1 68 ? 10.815 41.451 21.677 1.00 27.17 68 ASP A N 1
ATOM 466 C CA . ASP A 1 68 ? 10.883 42.690 20.852 1.00 27.17 68 ASP A CA 1
ATOM 467 C C . ASP A 1 68 ? 12.147 43.609 20.899 1.00 27.17 68 ASP A C 1
ATOM 469 O O . ASP A 1 68 ? 13.024 43.475 21.750 1.00 27.17 68 ASP A O 1
ATOM 473 N N . GLU A 1 69 ? 12.266 44.470 19.870 1.00 28.39 69 GLU A N 1
ATOM 474 C CA . GLU A 1 69 ? 13.384 45.352 19.441 1.00 28.39 69 GLU A CA 1
ATOM 475 C C . GLU A 1 69 ? 14.191 46.088 20.558 1.00 28.39 69 GLU A C 1
ATOM 477 O O . GLU A 1 69 ? 13.655 46.484 21.588 1.00 28.39 69 GLU A O 1
ATOM 482 N N . ALA A 1 70 ? 15.492 46.418 20.413 1.00 28.06 70 ALA A N 1
ATOM 483 C CA . ALA A 1 70 ? 16.018 47.307 19.362 1.00 28.06 70 ALA A CA 1
ATOM 484 C C . ALA A 1 70 ? 17.568 47.471 19.298 1.00 28.06 70 ALA A C 1
ATOM 486 O O . ALA A 1 70 ? 18.242 47.543 20.320 1.00 28.06 70 ALA A O 1
ATOM 487 N N . ALA A 1 71 ? 18.064 47.669 18.064 1.00 28.78 71 ALA A N 1
ATOM 488 C CA . ALA A 1 71 ? 19.110 48.602 17.575 1.00 28.78 71 ALA A CA 1
ATOM 489 C C . ALA A 1 71 ? 20.497 48.834 18.261 1.00 28.78 71 ALA A C 1
ATOM 491 O O . ALA A 1 71 ? 20.580 49.185 19.431 1.00 28.78 71 ALA A O 1
ATOM 492 N N . ALA A 1 72 ? 21.526 48.942 17.387 1.00 29.03 72 ALA A N 1
ATOM 493 C CA . ALA A 1 72 ? 22.703 49.854 17.449 1.00 29.03 72 ALA A CA 1
ATOM 494 C C . ALA A 1 72 ? 23.809 49.621 18.523 1.00 29.03 72 ALA A C 1
ATOM 496 O O . ALA A 1 72 ? 23.519 49.231 19.645 1.00 29.03 72 ALA A O 1
ATOM 497 N N . ASP A 1 73 ? 25.108 49.910 18.309 1.00 27.84 73 ASP A N 1
ATOM 498 C CA . ASP A 1 73 ? 25.952 50.182 17.114 1.00 27.84 73 ASP A CA 1
ATOM 499 C C . ASP A 1 73 ? 27.459 50.081 17.532 1.00 27.84 73 ASP A C 1
ATOM 501 O O . ASP A 1 73 ? 27.766 49.857 18.701 1.00 27.84 73 ASP A O 1
ATOM 505 N N . GLU A 1 74 ? 28.383 50.291 16.588 1.00 30.02 74 GLU A N 1
ATOM 506 C CA . GLU A 1 74 ? 29.828 50.578 16.718 1.00 30.02 74 GLU A CA 1
ATOM 507 C C . GLU A 1 74 ? 30.793 49.490 17.253 1.00 30.02 74 GLU A C 1
ATOM 509 O O . GLU A 1 74 ? 31.057 49.316 18.442 1.00 30.02 74 GLU A O 1
ATOM 514 N N . THR A 1 75 ? 31.510 48.875 16.303 1.00 29.75 75 THR A N 1
ATOM 515 C CA . THR A 1 75 ? 32.865 48.314 16.495 1.00 29.75 75 THR A CA 1
ATOM 516 C C . THR A 1 75 ? 33.884 49.425 16.831 1.00 29.75 75 THR A C 1
ATOM 518 O O . THR A 1 75 ? 33.705 50.536 16.328 1.00 29.75 75 THR A O 1
ATOM 521 N N . PRO A 1 76 ? 35.027 49.156 17.511 1.00 42.19 76 PRO A N 1
ATOM 522 C CA . PRO A 1 76 ? 36.209 48.745 16.727 1.00 42.19 76 PRO A CA 1
ATOM 523 C C . PRO A 1 76 ? 37.256 47.828 17.416 1.00 42.19 76 PRO A C 1
ATOM 525 O O . PRO A 1 76 ? 37.621 48.024 18.567 1.00 42.19 76 PRO A O 1
ATOM 528 N N . ALA A 1 77 ? 37.812 46.910 16.609 1.00 27.27 77 ALA A N 1
ATOM 529 C CA . ALA A 1 77 ? 39.210 46.426 16.522 1.00 27.27 77 ALA A CA 1
ATOM 530 C C . ALA A 1 77 ? 40.122 46.237 17.771 1.00 27.27 77 ALA A C 1
ATOM 532 O O . ALA A 1 77 ? 40.292 47.141 18.579 1.00 27.27 77 ALA A O 1
ATOM 533 N N . VAL A 1 78 ? 40.935 45.157 17.766 1.00 28.39 78 VAL A N 1
ATOM 534 C CA . VAL A 1 78 ? 42.410 45.218 17.528 1.00 28.39 78 VAL A CA 1
ATOM 535 C C . VAL A 1 78 ? 43.086 43.817 17.529 1.00 28.39 78 VAL A C 1
ATOM 537 O O . VAL A 1 78 ? 43.106 43.109 18.523 1.00 28.39 78 VAL A O 1
ATOM 540 N N . THR A 1 79 ? 43.648 43.461 16.366 1.00 27.52 79 THR A N 1
ATOM 541 C CA . THR A 1 79 ? 44.787 42.557 16.031 1.00 27.52 79 THR A CA 1
ATOM 542 C C . THR A 1 79 ? 45.207 41.319 16.870 1.00 27.52 79 THR A C 1
ATOM 544 O O . THR A 1 79 ? 45.720 41.459 17.973 1.00 27.52 79 THR A O 1
ATOM 547 N N . ALA A 1 80 ? 45.318 40.189 16.144 1.00 28.31 80 ALA A N 1
ATOM 548 C CA . ALA A 1 80 ? 46.478 39.264 16.043 1.00 28.31 80 ALA A CA 1
ATOM 549 C C . ALA A 1 80 ? 46.908 38.332 17.210 1.00 28.31 80 ALA A C 1
ATOM 551 O O . ALA A 1 80 ? 47.027 38.740 18.357 1.00 28.31 80 ALA A O 1
ATOM 552 N N . GLY A 1 81 ? 47.314 37.095 16.860 1.00 26.92 81 GLY A N 1
ATOM 553 C CA . GLY A 1 81 ? 48.026 36.165 17.760 1.00 26.92 81 GLY A CA 1
ATOM 554 C C . GLY A 1 81 ? 48.233 34.753 17.181 1.00 26.92 81 GLY A C 1
ATOM 555 O O . GLY A 1 81 ? 47.305 33.964 17.142 1.00 26.92 81 GLY A O 1
ATOM 556 N N . ALA A 1 82 ? 49.443 34.450 16.714 1.00 28.59 82 ALA A N 1
ATOM 557 C CA . ALA A 1 82 ? 49.830 33.256 15.953 1.00 28.59 82 ALA A CA 1
ATOM 558 C C . ALA A 1 82 ? 49.639 31.861 16.611 1.00 28.59 82 ALA A C 1
ATOM 560 O O . ALA A 1 82 ? 49.921 31.656 17.785 1.00 28.59 82 ALA A O 1
ATOM 561 N N . THR A 1 83 ? 49.279 30.905 15.747 1.00 28.33 83 THR A N 1
ATOM 562 C CA . THR A 1 83 ? 49.682 29.480 15.655 1.00 28.33 83 THR A CA 1
ATOM 563 C C . THR A 1 83 ? 50.824 28.929 16.539 1.00 28.33 83 THR A C 1
ATOM 565 O O . THR A 1 83 ? 51.936 29.446 16.465 1.00 28.33 83 THR A O 1
ATOM 568 N N . GLU A 1 84 ? 50.606 27.737 17.118 1.00 30.45 84 GLU A N 1
ATOM 569 C CA . GLU A 1 84 ? 51.548 26.598 17.304 1.00 30.45 84 GLU A CA 1
ATOM 570 C C . GLU A 1 84 ? 50.696 25.295 17.188 1.00 30.45 84 GLU A C 1
ATOM 572 O O . GLU A 1 84 ? 49.502 25.346 17.472 1.00 30.45 84 GLU A O 1
ATOM 577 N N . SER A 1 85 ? 51.098 24.179 16.555 1.00 29.91 85 SER A N 1
ATOM 578 C CA . SER A 1 85 ? 52.252 23.269 16.763 1.00 29.91 85 SER A CA 1
ATOM 579 C C . SER A 1 85 ? 52.139 22.413 18.049 1.00 29.91 85 SER A C 1
ATOM 581 O O . SER A 1 85 ? 51.777 22.943 19.089 1.00 29.91 85 SER A O 1
ATOM 583 N N . GLY A 1 86 ? 52.439 21.102 18.086 1.00 26.64 86 GLY A N 1
ATOM 584 C CA . GLY A 1 86 ? 52.866 20.214 16.990 1.00 26.64 86 GLY A CA 1
ATOM 585 C C . GLY A 1 86 ? 53.619 18.925 17.402 1.00 26.64 86 GLY A C 1
ATOM 586 O O . GLY A 1 86 ? 54.762 18.764 16.997 1.00 26.64 86 GLY A O 1
ATOM 587 N N . ALA A 1 87 ? 52.950 17.991 18.102 1.00 29.06 87 ALA A N 1
ATOM 588 C CA . ALA A 1 87 ? 53.276 16.546 18.230 1.00 29.06 87 ALA A CA 1
ATOM 589 C C . ALA A 1 87 ? 54.546 16.039 18.997 1.00 29.06 87 ALA A C 1
ATOM 591 O O . ALA A 1 87 ? 55.463 16.782 19.320 1.00 29.06 87 ALA A O 1
ATOM 592 N N . THR A 1 88 ? 54.538 14.702 19.204 1.00 28.06 88 THR A N 1
ATOM 593 C CA . THR A 1 88 ? 55.615 13.703 19.496 1.00 28.06 88 THR A CA 1
ATOM 594 C C . THR A 1 88 ? 56.086 13.371 20.931 1.00 28.06 88 THR A C 1
ATOM 596 O O . THR A 1 88 ? 56.851 14.127 21.511 1.00 28.06 88 THR A O 1
ATOM 599 N N . GLU A 1 89 ? 55.745 12.151 21.388 1.00 29.22 89 GLU A N 1
ATOM 600 C CA . GLU A 1 89 ? 56.557 11.063 22.020 1.00 29.22 89 GLU A CA 1
ATOM 601 C C . GLU A 1 89 ? 55.643 9.797 21.969 1.00 29.22 89 GLU A C 1
ATOM 603 O O . GLU A 1 89 ? 54.453 9.944 22.230 1.00 29.22 89 GLU A O 1
ATOM 608 N N . THR A 1 90 ? 55.937 8.569 21.501 1.00 30.69 90 THR A N 1
ATOM 609 C CA . THR A 1 90 ? 57.094 7.635 21.414 1.00 30.69 90 THR A CA 1
ATOM 610 C C . THR A 1 90 ? 57.475 6.885 22.695 1.00 30.69 90 THR A C 1
ATOM 612 O O . THR A 1 90 ? 57.908 7.526 23.642 1.00 30.69 90 THR A O 1
ATOM 615 N N . VAL A 1 91 ? 57.444 5.538 22.656 1.00 30.36 91 VAL A N 1
ATOM 616 C CA . VAL A 1 91 ? 58.494 4.580 23.113 1.00 30.36 91 VAL A CA 1
ATOM 617 C C . VAL A 1 91 ? 58.029 3.126 22.860 1.00 30.36 91 VAL A C 1
ATOM 619 O O . VAL A 1 91 ? 56.829 2.868 22.858 1.00 30.36 91 VAL A O 1
ATOM 622 N N . ASP A 1 92 ? 58.967 2.195 22.631 1.00 30.98 92 ASP A N 1
ATOM 623 C CA . ASP A 1 92 ? 58.722 0.766 22.341 1.00 30.98 92 ASP A CA 1
ATOM 624 C C . ASP A 1 92 ? 59.853 -0.144 22.916 1.00 30.98 92 ASP A C 1
ATOM 626 O O . ASP A 1 92 ? 60.922 0.352 23.270 1.00 30.98 92 ASP A O 1
ATOM 630 N N . GLU A 1 93 ? 59.605 -1.460 22.956 1.00 33.56 93 GLU A N 1
ATOM 631 C CA . GLU A 1 93 ? 60.496 -2.633 23.145 1.00 33.56 93 GLU A CA 1
ATOM 632 C C . GLU A 1 93 ? 61.196 -2.975 24.504 1.00 33.56 93 GLU A C 1
ATOM 634 O O . GLU A 1 93 ? 62.171 -2.361 24.922 1.00 33.56 93 GLU A O 1
ATOM 639 N N . LYS A 1 94 ? 60.775 -4.136 25.061 1.00 31.72 94 LYS A N 1
ATOM 640 C CA . LYS A 1 94 ? 61.550 -5.334 25.532 1.00 31.72 94 LYS A CA 1
ATOM 641 C C . LYS A 1 94 ? 62.642 -5.278 26.634 1.00 31.72 94 LYS A C 1
ATOM 643 O O . LYS A 1 94 ? 63.660 -4.620 26.490 1.00 31.72 94 LYS A O 1
ATOM 648 N N . GLU A 1 95 ? 62.561 -6.229 27.587 1.00 31.70 95 GLU A N 1
ATOM 649 C CA . GLU A 1 95 ? 63.394 -7.470 27.624 1.00 31.70 95 GLU A CA 1
ATOM 650 C C . GLU A 1 95 ? 62.840 -8.545 28.616 1.00 31.70 95 GLU A C 1
ATOM 652 O O . GLU A 1 95 ? 61.843 -8.298 29.292 1.00 31.70 95 GLU A O 1
ATOM 657 N N . GLY A 1 96 ? 63.410 -9.771 28.630 1.00 27.03 96 GLY A N 1
ATOM 658 C CA . GLY A 1 96 ? 62.933 -10.975 29.372 1.00 27.03 96 GLY A CA 1
ATOM 659 C C . GLY A 1 96 ? 63.666 -11.285 30.707 1.00 27.03 96 GLY A C 1
ATOM 660 O O . GLY A 1 96 ? 64.193 -10.339 31.292 1.00 27.03 96 GLY A O 1
ATOM 661 N N . PRO A 1 97 ? 63.763 -12.554 31.215 1.00 51.38 97 PRO A N 1
ATOM 662 C CA . PRO A 1 97 ? 63.693 -13.848 30.498 1.00 51.38 97 PRO A CA 1
ATOM 663 C C . PRO A 1 97 ? 62.881 -15.005 31.181 1.00 51.38 97 PRO A C 1
ATOM 665 O O . PRO A 1 97 ? 62.124 -14.797 32.123 1.00 51.38 97 PRO A O 1
ATOM 668 N N . ALA A 1 98 ? 63.039 -16.230 30.649 1.00 33.69 98 ALA A N 1
ATOM 669 C CA . ALA A 1 98 ? 62.223 -17.453 30.821 1.00 33.69 98 ALA A CA 1
ATOM 670 C C . ALA A 1 98 ? 62.596 -18.431 31.971 1.00 33.69 98 ALA A C 1
ATOM 672 O O . ALA A 1 98 ? 63.658 -18.284 32.564 1.00 33.69 98 ALA A O 1
ATOM 673 N N . GLU A 1 99 ? 61.782 -19.496 32.161 1.00 33.19 99 GLU A N 1
ATOM 674 C CA . GLU A 1 99 ? 62.194 -20.925 32.299 1.00 33.19 99 GLU A CA 1
ATOM 675 C C . GLU A 1 99 ? 61.000 -21.913 32.095 1.00 33.19 99 GLU A C 1
ATOM 677 O O . GLU A 1 99 ? 59.886 -21.616 32.516 1.00 33.19 99 GLU A O 1
ATOM 682 N N . GLY A 1 100 ? 61.243 -23.116 31.532 1.00 30.56 100 GLY A N 1
ATOM 683 C CA . GLY A 1 100 ? 60.419 -24.337 31.750 1.00 30.56 100 GLY A CA 1
ATOM 684 C C . GLY A 1 100 ? 59.405 -24.817 30.674 1.00 30.56 100 GLY A C 1
ATOM 685 O O . GLY A 1 100 ? 58.534 -24.076 30.240 1.00 30.56 100 GLY A O 1
ATOM 686 N N . GLY A 1 101 ? 59.462 -26.115 30.323 1.00 28.34 101 GLY A N 1
ATOM 687 C CA . GLY A 1 101 ? 58.494 -26.917 29.524 1.00 28.34 101 GLY A CA 1
ATOM 688 C C . GLY A 1 101 ? 58.852 -28.423 29.647 1.00 28.34 101 GLY A C 1
ATOM 689 O O . GLY A 1 101 ? 59.614 -28.737 30.566 1.00 28.34 101 GLY A O 1
ATOM 690 N N . PRO A 1 102 ? 58.496 -29.358 28.727 1.00 52.28 102 PRO A N 1
ATOM 691 C CA . PRO A 1 102 ? 57.381 -29.407 27.754 1.00 52.28 102 PRO A CA 1
ATOM 692 C C . PRO A 1 102 ? 56.681 -30.808 27.618 1.00 52.28 102 PRO A C 1
ATOM 694 O O . PRO A 1 102 ? 57.265 -31.826 27.975 1.00 52.28 102 PRO A O 1
ATOM 697 N N . VAL A 1 103 ? 55.478 -30.866 27.018 1.00 35.69 103 VAL A N 1
ATOM 698 C CA . VAL A 1 103 ? 54.854 -31.967 26.204 1.00 35.69 103 VAL A CA 1
ATOM 699 C C . VAL A 1 103 ? 53.550 -31.383 25.612 1.00 35.69 103 VAL A C 1
ATOM 701 O O . VAL A 1 103 ? 52.876 -30.660 26.340 1.00 35.69 103 VAL A O 1
ATOM 704 N N . ASP A 1 104 ? 53.149 -31.473 24.336 1.00 33.25 104 ASP A N 1
ATOM 705 C CA . ASP A 1 104 ? 53.306 -32.431 23.211 1.00 33.25 104 ASP A CA 1
ATOM 706 C C . ASP A 1 104 ? 52.243 -33.558 23.154 1.00 33.25 104 ASP A C 1
ATOM 708 O O . ASP A 1 104 ? 51.910 -34.150 24.179 1.00 33.25 104 ASP A O 1
ATOM 712 N N . GLY A 1 105 ? 51.722 -33.837 21.948 1.00 30.62 105 GLY A N 1
ATOM 713 C CA . GLY A 1 105 ? 50.673 -34.835 21.658 1.00 30.62 105 GLY A CA 1
ATOM 714 C C . GLY A 1 105 ? 49.433 -34.285 20.923 1.00 30.62 105 GLY A C 1
ATOM 715 O O . GLY A 1 105 ? 48.566 -33.675 21.542 1.00 30.62 105 GLY A O 1
ATOM 716 N N . GLY A 1 106 ? 49.347 -34.524 19.605 1.00 27.80 106 GLY A N 1
ATOM 717 C CA . GLY A 1 106 ? 48.249 -34.105 18.711 1.00 27.80 106 GLY A CA 1
ATOM 718 C C . GLY A 1 106 ? 47.138 -35.155 18.446 1.00 27.80 106 GLY A C 1
ATOM 719 O O . GLY A 1 106 ? 47.013 -36.106 19.216 1.00 27.80 106 GLY A O 1
ATOM 720 N N . PRO A 1 107 ? 46.315 -34.974 17.385 1.00 57.06 107 PRO A N 1
ATOM 721 C CA . PRO A 1 107 ? 44.936 -35.490 17.314 1.00 57.06 107 PRO A CA 1
ATOM 722 C C . PRO A 1 107 ? 44.705 -36.748 16.444 1.00 57.06 107 PRO A C 1
ATOM 724 O O . PRO A 1 107 ? 45.567 -37.152 15.667 1.00 57.06 107 PRO A O 1
ATOM 727 N N . VAL A 1 108 ? 43.485 -37.300 16.550 1.00 33.47 108 VAL A N 1
ATOM 728 C CA . VAL A 1 108 ? 42.820 -38.313 15.691 1.00 33.47 108 VAL A CA 1
ATOM 729 C C . VAL A 1 108 ? 41.318 -37.950 15.743 1.00 33.47 108 VAL A C 1
ATOM 731 O O . VAL A 1 108 ? 40.818 -37.744 16.846 1.00 33.47 108 VAL A O 1
ATOM 734 N N . GLU A 1 109 ? 40.637 -37.531 14.669 1.00 31.69 109 GLU A N 1
ATOM 735 C CA . GLU A 1 109 ? 40.100 -38.278 13.502 1.00 31.69 109 GLU A CA 1
ATOM 736 C C . GLU A 1 109 ? 38.910 -39.219 13.800 1.00 31.69 109 GLU A C 1
ATOM 738 O O . GLU A 1 109 ? 38.726 -39.685 14.922 1.00 31.69 109 GLU A O 1
ATOM 743 N N . ALA A 1 110 ? 38.051 -39.396 12.788 1.00 35.69 110 ALA A N 1
ATOM 744 C CA . ALA A 1 110 ? 36.671 -39.884 12.894 1.00 35.69 110 ALA A CA 1
ATOM 745 C C . ALA A 1 110 ? 36.485 -41.349 12.446 1.00 35.69 110 ALA A C 1
ATOM 747 O O . ALA A 1 110 ? 37.406 -41.968 11.913 1.00 35.69 110 ALA A O 1
ATOM 748 N N . ALA A 1 111 ? 35.270 -41.875 12.635 1.00 32.47 111 ALA A N 1
ATOM 749 C CA . ALA A 1 111 ? 34.756 -43.068 11.962 1.00 32.47 111 ALA A CA 1
ATOM 750 C C . ALA A 1 111 ? 33.218 -43.017 11.892 1.00 32.47 111 ALA A C 1
ATOM 752 O O . ALA A 1 111 ? 32.573 -42.574 12.845 1.00 32.47 111 ALA A O 1
ATOM 753 N N . ASP A 1 112 ? 32.673 -43.469 10.767 1.00 34.06 112 ASP A N 1
ATOM 754 C CA . ASP A 1 112 ? 31.246 -43.651 10.485 1.00 34.06 112 ASP A CA 1
ATOM 755 C C . ASP A 1 112 ? 30.739 -45.020 10.993 1.00 34.06 112 ASP A C 1
ATOM 757 O O . ASP A 1 112 ? 31.540 -45.856 11.409 1.00 34.06 112 ASP A O 1
ATOM 761 N N . ASP A 1 113 ? 29.427 -45.266 10.905 1.00 32.81 113 ASP A N 1
ATOM 762 C CA . ASP A 1 113 ? 28.836 -46.607 10.726 1.00 32.81 113 ASP A CA 1
ATOM 763 C C . ASP A 1 113 ? 27.379 -46.459 10.214 1.00 32.81 113 ASP A C 1
ATOM 765 O O . ASP A 1 113 ? 26.534 -45.857 10.880 1.00 32.81 113 ASP A O 1
ATOM 769 N N . GLU A 1 114 ? 27.081 -47.024 9.040 1.00 37.03 114 GLU A N 1
ATOM 770 C CA . GLU A 1 114 ? 25.725 -47.281 8.512 1.00 37.03 114 GLU A CA 1
ATOM 771 C C . GLU A 1 114 ? 25.467 -48.801 8.548 1.00 37.03 114 GLU A C 1
ATOM 773 O O . GLU A 1 114 ? 26.424 -49.544 8.342 1.00 37.03 114 GLU A O 1
ATOM 778 N N . ASP A 1 115 ? 24.217 -49.277 8.725 1.00 33.16 115 ASP A N 1
ATOM 779 C CA . ASP A 1 115 ? 23.675 -50.355 7.859 1.00 33.16 115 ASP A CA 1
ATOM 780 C C . ASP A 1 115 ? 22.153 -50.648 8.001 1.00 33.16 115 ASP A C 1
ATOM 782 O O . ASP A 1 115 ? 21.467 -50.156 8.901 1.00 33.16 115 ASP A O 1
ATOM 786 N N . GLU A 1 116 ? 21.641 -51.455 7.061 1.00 35.59 116 GLU A N 1
ATOM 787 C CA . GLU A 1 116 ? 20.243 -51.595 6.607 1.00 35.59 116 GLU A CA 1
ATOM 788 C C . GLU A 1 116 ? 19.184 -52.377 7.448 1.00 35.59 116 GLU A C 1
ATOM 790 O O . GLU A 1 116 ? 19.435 -53.398 8.086 1.00 35.59 116 GLU A O 1
ATOM 795 N N . ALA A 1 117 ? 17.937 -51.892 7.311 1.00 32.22 117 ALA A N 1
ATOM 796 C CA . ALA A 1 117 ? 16.639 -52.539 6.986 1.00 32.22 117 ALA A CA 1
ATOM 797 C C . ALA A 1 117 ? 16.276 -54.027 7.279 1.00 32.22 117 ALA A C 1
ATOM 799 O O . ALA A 1 117 ? 17.030 -54.960 7.022 1.00 32.22 117 ALA A O 1
ATOM 800 N N . ALA A 1 118 ? 14.979 -54.246 7.591 1.00 31.27 118 ALA A N 1
ATOM 801 C CA . ALA A 1 118 ? 14.141 -55.387 7.145 1.00 31.27 118 ALA A CA 1
ATOM 802 C C . ALA A 1 118 ? 12.628 -55.127 7.403 1.00 31.27 118 ALA A C 1
ATOM 804 O O . ALA A 1 118 ? 12.289 -54.287 8.236 1.00 31.27 118 ALA A O 1
ATOM 805 N N . ALA A 1 119 ? 11.720 -55.863 6.738 1.00 34.12 119 ALA A N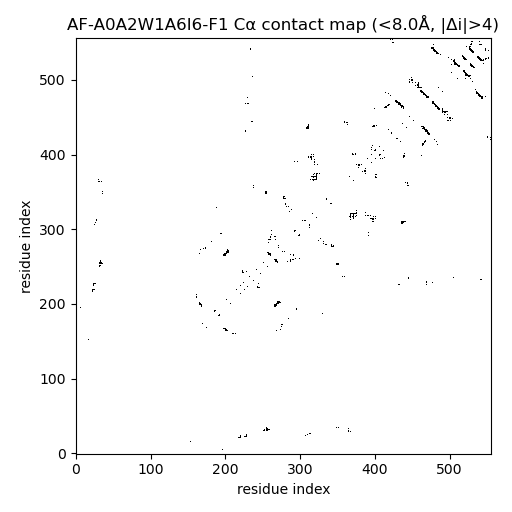 1
ATOM 806 C CA . ALA A 1 119 ? 10.254 -55.792 6.916 1.00 34.12 119 ALA A CA 1
ATOM 807 C C . ALA A 1 119 ? 9.576 -57.184 6.833 1.00 34.12 119 ALA A C 1
ATOM 809 O O . ALA A 1 119 ? 10.134 -58.076 6.194 1.00 34.12 119 ALA A O 1
ATOM 810 N N . ASP A 1 120 ? 8.387 -57.355 7.440 1.00 27.92 120 ASP A N 1
ATOM 811 C CA . ASP A 1 120 ? 7.439 -58.479 7.221 1.00 27.92 120 ASP A CA 1
ATOM 812 C C . ASP A 1 120 ? 6.003 -58.115 7.715 1.00 27.92 120 ASP A C 1
ATOM 814 O O . ASP A 1 120 ? 5.834 -57.102 8.398 1.00 27.92 120 ASP A O 1
ATOM 818 N N . GLU A 1 121 ? 4.973 -58.905 7.370 1.00 34.06 121 GLU A N 1
ATOM 819 C CA . GLU A 1 121 ? 3.530 -58.560 7.464 1.00 34.06 121 GLU A CA 1
ATOM 820 C C . GLU A 1 121 ? 2.664 -59.424 8.440 1.00 34.06 121 GLU A C 1
ATOM 822 O O . GLU A 1 121 ? 3.148 -60.357 9.082 1.00 34.06 121 GLU A O 1
ATOM 827 N N . SER A 1 122 ? 1.331 -59.182 8.427 1.00 33.53 122 SER A N 1
ATOM 828 C CA . SER A 1 122 ? 0.196 -60.082 8.799 1.00 33.53 122 SER A CA 1
ATOM 829 C C . SER A 1 122 ? -0.257 -60.138 10.286 1.00 33.53 122 SER A C 1
ATOM 831 O O . SER A 1 122 ? 0.566 -59.996 11.184 1.00 33.53 122 SER A O 1
ATOM 833 N N . ALA A 1 123 ? -1.540 -60.359 10.657 1.00 34.81 123 ALA A N 1
ATOM 834 C CA . ALA A 1 123 ? -2.836 -60.402 9.930 1.00 34.81 123 ALA A CA 1
ATOM 835 C C . ALA A 1 123 ? -4.071 -60.355 10.891 1.00 34.81 123 ALA A C 1
ATOM 837 O O . ALA A 1 123 ? -3.928 -60.705 12.061 1.00 34.81 123 ALA A O 1
ATOM 838 N N . GLY A 1 124 ? -5.270 -60.045 10.349 1.00 28.95 124 GLY A N 1
ATOM 839 C CA . GLY A 1 124 ? -6.624 -60.364 10.891 1.00 28.95 124 GLY A CA 1
ATOM 840 C C . GLY A 1 124 ? -7.158 -59.515 12.065 1.00 28.95 124 GLY A C 1
ATOM 841 O O . GLY A 1 124 ? -6.372 -58.836 12.719 1.00 28.95 124 GLY A O 1
ATOM 842 N N . ASP A 1 125 ? -8.452 -59.475 12.443 1.00 32.53 125 ASP A N 1
ATOM 843 C CA . ASP A 1 125 ? -9.787 -59.900 11.911 1.00 32.53 125 ASP A CA 1
ATOM 844 C C . ASP A 1 125 ? -10.864 -59.096 12.739 1.00 32.53 125 ASP A C 1
ATOM 846 O O . ASP A 1 125 ? -10.479 -58.489 13.740 1.00 32.53 125 ASP A O 1
ATOM 850 N N . GLU A 1 126 ? -12.191 -58.973 12.515 1.00 32.31 126 GLU A N 1
ATOM 851 C CA . GLU A 1 126 ? -13.231 -59.515 11.602 1.00 32.31 126 GLU A CA 1
ATOM 852 C C . GLU A 1 126 ? -14.399 -58.469 11.491 1.00 32.31 126 GLU A C 1
ATOM 854 O O . GLU A 1 126 ? -14.662 -57.762 12.465 1.00 32.31 126 GLU A O 1
ATOM 859 N N . ASP A 1 127 ? -15.122 -58.371 10.361 1.00 36.47 127 ASP A N 1
ATOM 860 C CA . ASP A 1 127 ? -16.289 -57.466 10.114 1.00 36.47 127 ASP A CA 1
ATOM 861 C C . ASP A 1 127 ? -17.640 -58.142 10.466 1.00 36.47 127 ASP A C 1
ATOM 863 O O . ASP A 1 127 ? -17.762 -59.346 10.212 1.00 36.47 127 ASP A O 1
ATOM 867 N N . PRO A 1 128 ? -18.669 -57.452 11.029 1.00 43.03 128 PRO A N 1
ATOM 868 C CA . PRO A 1 128 ? -20.051 -57.560 10.466 1.00 43.03 128 PRO A CA 1
ATOM 869 C C . PRO A 1 128 ? -21.050 -56.391 10.818 1.00 43.03 128 PRO A C 1
ATOM 871 O O . PRO A 1 128 ? -20.808 -55.652 11.772 1.00 43.03 128 PRO A O 1
ATOM 874 N N . PRO A 1 129 ? -22.317 -56.357 10.310 1.00 46.38 129 PRO A N 1
ATOM 875 C CA . PRO A 1 129 ? -22.812 -56.532 8.922 1.00 46.38 129 PRO A CA 1
ATOM 876 C C . PRO A 1 129 ? -24.062 -55.653 8.532 1.00 46.38 129 PRO A C 1
ATOM 878 O O . PRO A 1 129 ? -24.747 -55.134 9.408 1.00 46.38 129 PRO A O 1
ATOM 881 N N . VAL A 1 130 ? -24.463 -55.670 7.238 1.00 32.56 130 VAL A N 1
ATOM 882 C CA . VAL A 1 130 ? -25.787 -55.263 6.637 1.00 32.56 130 VAL A CA 1
ATOM 883 C C . VAL A 1 130 ? -26.283 -53.803 6.850 1.00 32.56 130 VAL A C 1
ATOM 885 O O . VAL A 1 130 ? -25.787 -53.090 7.708 1.00 32.56 130 VAL A O 1
ATOM 888 N N . ASP A 1 131 ? -27.197 -53.230 6.046 1.00 27.16 131 ASP A N 1
ATOM 889 C CA . ASP A 1 131 ? -28.278 -53.796 5.202 1.00 27.16 131 ASP A CA 1
ATOM 890 C C . ASP A 1 131 ? -28.492 -53.034 3.869 1.00 27.16 131 ASP A C 1
ATOM 892 O O . ASP A 1 131 ? -28.019 -51.910 3.713 1.00 27.16 131 ASP A O 1
ATOM 896 N N . SER A 1 132 ? -29.207 -53.631 2.904 1.00 34.97 132 SER A N 1
ATOM 897 C CA . SER A 1 132 ? -29.471 -53.047 1.574 1.00 34.97 132 SER A CA 1
ATOM 898 C C . SER A 1 132 ? -30.967 -53.016 1.228 1.00 34.97 132 SER A C 1
ATOM 900 O O . SER A 1 132 ? -31.547 -54.045 0.872 1.00 34.97 132 SER A O 1
ATOM 902 N N . GLY A 1 133 ? -31.572 -51.824 1.319 1.00 25.95 133 GLY A N 1
ATOM 903 C CA . GLY A 1 133 ? -33.012 -51.569 1.172 1.00 25.95 133 GLY A CA 1
ATOM 904 C C . GLY A 1 133 ? -33.394 -50.752 -0.071 1.00 25.95 133 GLY A C 1
ATOM 905 O O . GLY A 1 133 ? -32.953 -49.623 -0.238 1.00 25.95 133 GLY A O 1
ATOM 906 N N . ASP A 1 134 ? -34.233 -51.367 -0.898 1.00 27.84 134 ASP A N 1
ATOM 907 C CA . ASP A 1 134 ? -34.814 -50.956 -2.187 1.00 27.84 134 ASP A CA 1
ATOM 908 C C . ASP A 1 134 ? -35.686 -49.668 -2.198 1.00 27.84 134 ASP A C 1
ATOM 910 O O . ASP A 1 134 ? -36.335 -49.350 -1.201 1.00 27.84 134 ASP A O 1
ATOM 914 N N . ALA A 1 135 ? -35.793 -49.060 -3.394 1.00 28.39 135 ALA A N 1
ATOM 915 C CA . ALA A 1 135 ? -36.760 -48.045 -3.860 1.00 28.39 135 ALA A CA 1
ATOM 916 C C . ALA A 1 135 ? -36.741 -46.632 -3.198 1.00 28.39 135 ALA A C 1
ATOM 918 O O . ALA A 1 135 ? -36.356 -46.474 -2.046 1.00 28.39 135 ALA A O 1
ATOM 919 N N . THR A 1 136 ? -37.141 -45.535 -3.864 1.00 27.23 136 THR A N 1
ATOM 920 C CA . THR A 1 136 ? -37.842 -45.346 -5.159 1.00 2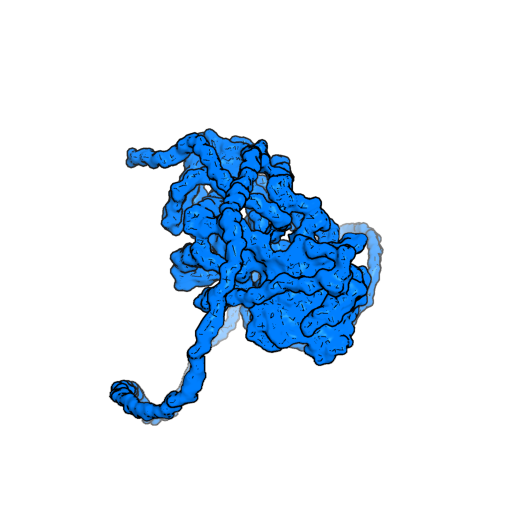7.23 136 THR A CA 1
ATOM 921 C C . THR A 1 136 ? -37.215 -44.231 -6.009 1.00 27.23 136 THR A C 1
ATOM 923 O O . THR A 1 136 ? -36.859 -43.186 -5.472 1.00 27.23 136 THR A O 1
ATOM 926 N N . GLU A 1 137 ? -37.204 -44.394 -7.335 1.00 33.72 137 GLU A N 1
ATOM 927 C CA . GLU A 1 137 ? -37.167 -43.260 -8.276 1.00 33.72 137 GLU A CA 1
ATOM 928 C C . GLU A 1 137 ? -38.542 -42.558 -8.260 1.00 33.72 137 GLU A C 1
ATOM 930 O O . GLU A 1 137 ? -39.574 -43.232 -8.292 1.00 33.72 137 GLU A O 1
ATOM 935 N N . GLU A 1 138 ? -38.571 -41.224 -8.196 1.00 32.72 138 GLU A N 1
ATOM 936 C CA . GLU A 1 138 ? -39.782 -40.411 -8.380 1.00 32.72 138 GLU A CA 1
ATOM 937 C C . GLU A 1 138 ? -39.449 -39.275 -9.357 1.00 32.72 138 GLU A C 1
ATOM 939 O O . GLU A 1 138 ? -38.582 -38.445 -9.080 1.00 32.72 138 GLU A O 1
ATOM 944 N N . ASP A 1 139 ? -40.084 -39.290 -10.532 1.00 31.80 139 ASP A N 1
ATOM 945 C CA . ASP A 1 139 ? -39.797 -38.356 -11.621 1.00 31.80 139 ASP A CA 1
ATOM 946 C C . ASP A 1 139 ? -40.202 -36.920 -11.249 1.00 31.80 139 ASP A C 1
ATOM 948 O O . ASP A 1 139 ? -41.382 -36.619 -11.053 1.00 31.80 139 ASP A O 1
ATOM 952 N N . ALA A 1 140 ? -39.224 -36.014 -11.227 1.00 32.44 140 ALA A N 1
ATOM 953 C CA . ALA A 1 140 ? -39.451 -34.576 -11.257 1.00 32.44 140 ALA A CA 1
ATOM 954 C C . ALA A 1 140 ? -38.992 -34.043 -12.620 1.00 32.44 140 ALA A C 1
ATOM 956 O O . ALA A 1 140 ? -37.794 -33.900 -12.864 1.00 32.44 140 ALA A O 1
ATOM 957 N N . GLU A 1 141 ? -39.949 -33.774 -13.511 1.00 32.69 141 GLU A N 1
ATOM 958 C CA . GLU A 1 141 ? -39.701 -33.130 -14.806 1.00 32.69 141 GLU A CA 1
ATOM 959 C C . GLU A 1 141 ? -39.189 -31.696 -14.572 1.00 32.69 141 GLU A C 1
ATOM 961 O O . GLU A 1 141 ? -39.971 -30.761 -14.397 1.00 32.69 141 GLU A O 1
ATOM 966 N N . LEU A 1 142 ? -37.865 -31.526 -14.541 1.00 31.97 142 LEU A N 1
ATOM 967 C CA . LEU A 1 142 ? -37.232 -30.225 -14.729 1.00 31.97 142 LEU A CA 1
ATOM 968 C C . LEU A 1 142 ? -37.270 -29.913 -16.226 1.00 31.97 142 LEU A C 1
ATOM 970 O O . LEU A 1 142 ? -36.690 -30.646 -17.025 1.00 31.97 142 LEU A O 1
ATOM 974 N N . GLU A 1 143 ? -37.986 -28.856 -16.603 1.00 32.25 143 GLU A N 1
ATOM 975 C CA . GLU A 1 143 ? -37.962 -28.346 -17.974 1.00 32.25 143 GLU A CA 1
ATOM 976 C C . GLU A 1 143 ? -36.544 -27.844 -18.292 1.00 32.25 143 GLU A C 1
ATOM 978 O O . GLU A 1 143 ? -35.960 -27.109 -17.492 1.00 32.25 143 GLU A O 1
ATOM 983 N N . ASP A 1 144 ? -35.998 -28.236 -19.449 1.00 29.69 144 ASP A N 1
ATOM 984 C CA . ASP A 1 144 ? -34.707 -27.751 -19.948 1.00 29.69 144 ASP A CA 1
ATOM 985 C C . ASP A 1 144 ? -34.796 -26.241 -20.234 1.00 29.69 144 ASP A C 1
ATOM 987 O O . ASP A 1 144 ? -35.120 -25.804 -21.342 1.00 29.69 144 ASP A O 1
ATOM 991 N N . ALA A 1 145 ? -34.524 -25.430 -19.213 1.00 31.83 145 ALA A N 1
ATOM 992 C CA . ALA A 1 145 ? -34.213 -24.023 -19.380 1.00 31.83 145 ALA A CA 1
ATOM 993 C C . ALA A 1 145 ? -32.827 -23.933 -20.029 1.00 31.83 145 ALA A C 1
ATOM 995 O O . ALA A 1 145 ? -31.806 -24.072 -19.352 1.00 31.83 145 ALA A O 1
ATOM 996 N N . GLU A 1 146 ? -32.800 -23.741 -21.351 1.00 32.91 146 GLU A N 1
ATOM 997 C CA . GLU A 1 146 ? -31.568 -23.371 -22.050 1.00 32.91 146 GLU A CA 1
ATOM 998 C C . GLU A 1 146 ? -30.979 -22.127 -21.362 1.00 32.91 146 GLU A C 1
ATOM 1000 O O . GLU A 1 146 ? -31.751 -21.253 -20.946 1.00 32.91 146 GLU A O 1
ATOM 1005 N N . PRO A 1 147 ? -29.648 -22.037 -21.186 1.00 34.25 147 PRO A N 1
ATOM 1006 C CA . PRO A 1 147 ? -29.055 -20.839 -20.617 1.00 34.25 147 PRO A CA 1
ATOM 1007 C C . PRO A 1 147 ? -29.433 -19.655 -21.509 1.00 34.25 147 PRO A C 1
ATOM 1009 O O . PRO A 1 147 ? -29.176 -19.679 -22.712 1.00 34.25 147 PRO A O 1
ATOM 1012 N N . GLU A 1 148 ? -30.052 -18.622 -20.935 1.00 33.03 148 GLU A N 1
ATOM 1013 C CA . GLU A 1 148 ? -30.095 -17.339 -21.626 1.00 33.03 148 GLU A CA 1
ATOM 1014 C C . GLU A 1 148 ? -28.651 -16.840 -21.675 1.00 33.03 148 GLU A C 1
ATOM 1016 O O . GLU A 1 148 ? -28.084 -16.461 -20.648 1.00 33.03 148 GLU A O 1
ATOM 1021 N N . ASP A 1 149 ? -28.052 -16.911 -22.866 1.00 32.56 149 ASP A N 1
ATOM 1022 C CA . ASP A 1 149 ? -26.772 -16.292 -23.181 1.00 32.56 149 ASP A CA 1
ATOM 1023 C C . ASP A 1 149 ? -26.922 -14.780 -22.974 1.00 32.56 149 ASP A C 1
ATOM 1025 O O . ASP A 1 149 ? -27.260 -14.024 -23.889 1.00 32.56 149 ASP A O 1
ATOM 1029 N N . VAL A 1 150 ? -26.686 -14.335 -21.739 1.00 32.84 150 VAL A N 1
ATOM 1030 C CA . VAL A 1 150 ? -26.411 -12.936 -21.424 1.00 32.84 150 VAL A CA 1
ATOM 1031 C C . VAL A 1 150 ? -25.016 -12.647 -21.970 1.00 32.84 150 VAL A C 1
ATOM 1033 O O . VAL A 1 150 ? -24.036 -12.567 -21.230 1.00 32.84 150 VAL A O 1
ATOM 1036 N N . GLU A 1 151 ? -24.935 -12.508 -23.296 1.00 32.97 151 GLU A N 1
ATOM 1037 C CA . GLU A 1 151 ? -23.917 -11.674 -23.916 1.00 32.97 151 GLU A CA 1
ATOM 1038 C C . GLU A 1 151 ? -24.080 -10.295 -23.273 1.00 32.97 151 GLU A C 1
ATOM 1040 O O . GLU A 1 151 ? -24.996 -9.537 -23.598 1.00 32.97 151 GLU A O 1
ATOM 1045 N N . ALA A 1 152 ? -23.233 -10.005 -22.285 1.00 34.19 152 ALA A N 1
ATOM 1046 C CA . ALA A 1 152 ? -23.027 -8.644 -21.844 1.00 34.19 152 ALA A CA 1
ATOM 1047 C C . ALA A 1 152 ? -22.517 -7.897 -23.076 1.00 34.19 152 ALA A C 1
ATOM 1049 O O . ALA A 1 152 ? -21.385 -8.128 -23.506 1.00 34.19 152 ALA A O 1
ATOM 1050 N N . GLU A 1 153 ? -23.380 -7.079 -23.689 1.00 32.50 153 GLU A N 1
ATOM 1051 C CA . GLU A 1 153 ? -22.958 -6.160 -24.739 1.00 32.50 153 GLU A CA 1
ATOM 1052 C C . GLU A 1 153 ? -21.854 -5.303 -24.119 1.00 32.50 153 GLU A C 1
ATOM 1054 O O . GLU A 1 153 ? -22.124 -4.473 -23.251 1.00 32.50 153 GLU A O 1
ATOM 1059 N N . ALA A 1 154 ? -20.603 -5.567 -24.506 1.00 37.59 154 ALA A N 1
ATOM 1060 C CA . ALA A 1 154 ? -19.502 -4.680 -24.187 1.00 37.59 154 ALA A CA 1
ATOM 1061 C C . ALA A 1 154 ? -19.888 -3.324 -24.772 1.00 37.59 154 ALA A C 1
ATOM 1063 O O . ALA A 1 154 ? -20.103 -3.216 -25.986 1.00 37.59 154 ALA A O 1
ATOM 1064 N N . GLU A 1 155 ? -20.068 -2.323 -23.911 1.00 43.03 155 GLU A N 1
ATOM 1065 C CA . GLU A 1 155 ? -20.314 -0.979 -24.404 1.00 43.03 155 GLU A CA 1
ATOM 1066 C C . GLU A 1 155 ? -19.102 -0.590 -25.263 1.00 43.03 155 GLU A C 1
ATOM 1068 O O . GLU A 1 155 ? -17.958 -0.860 -24.897 1.00 43.03 155 GLU A O 1
ATOM 1073 N N . ASP A 1 156 ? -19.362 -0.021 -26.445 1.00 42.62 156 ASP A N 1
ATOM 1074 C CA . ASP A 1 156 ? -18.346 0.536 -27.352 1.00 42.62 156 ASP A CA 1
ATOM 1075 C C . ASP A 1 156 ? -17.809 1.824 -26.705 1.00 42.62 156 ASP A C 1
ATOM 1077 O O . ASP A 1 156 ? -18.090 2.942 -27.150 1.00 42.62 156 ASP A O 1
ATOM 1081 N N . GLU A 1 157 ? -17.131 1.647 -25.564 1.00 56.34 157 GLU A N 1
ATOM 1082 C CA . GLU A 1 157 ? -16.414 2.683 -24.842 1.00 56.34 157 GLU A CA 1
ATOM 1083 C C . GLU A 1 157 ? -15.451 3.324 -25.837 1.00 56.34 157 GLU A C 1
ATOM 1085 O O . GLU A 1 157 ? -14.660 2.663 -26.518 1.00 56.34 157 GLU A O 1
ATOM 1090 N N . GLY A 1 158 ? -15.596 4.641 -25.996 1.00 64.50 158 GLY A N 1
ATOM 1091 C CA . GLY A 1 158 ? -14.816 5.386 -26.970 1.00 64.50 158 GLY A CA 1
ATOM 1092 C C . GLY A 1 158 ? -13.313 5.274 -26.692 1.00 64.50 158 GLY A C 1
ATOM 1093 O O . GLY A 1 158 ? -12.913 4.881 -25.599 1.00 64.50 158 GLY A O 1
ATOM 1094 N N . PRO A 1 159 ? -12.456 5.665 -27.654 1.00 76.88 159 PRO A N 1
ATOM 1095 C CA . PRO A 1 159 ? -11.016 5.693 -27.418 1.00 76.88 159 PRO A CA 1
ATOM 1096 C C . PRO A 1 159 ? -10.717 6.484 -26.141 1.00 76.88 159 PRO A C 1
ATOM 1098 O O . PRO A 1 159 ? -11.145 7.637 -26.041 1.00 76.88 159 PRO A O 1
ATOM 1101 N N . ASP A 1 160 ? -10.003 5.832 -25.219 1.00 82.44 160 ASP A N 1
ATOM 1102 C CA . ASP A 1 160 ? -9.708 6.287 -23.857 1.00 82.44 160 ASP A CA 1
ATOM 1103 C C . ASP A 1 160 ? -9.485 7.813 -23.794 1.00 82.44 160 ASP A C 1
ATOM 1105 O O . ASP A 1 160 ? -8.634 8.341 -24.524 1.00 82.44 160 ASP A O 1
ATOM 1109 N N . PRO A 1 161 ? -10.244 8.558 -22.965 1.00 85.56 161 PRO A N 1
ATOM 1110 C CA . PRO A 1 161 ? -10.204 10.015 -22.975 1.00 85.56 161 PRO A CA 1
ATOM 1111 C C . PRO A 1 161 ? -8.849 10.588 -22.536 1.00 85.56 161 PRO A C 1
ATOM 1113 O O . PRO A 1 161 ? -8.525 11.709 -22.938 1.00 85.56 161 PRO A O 1
ATOM 1116 N N . ARG A 1 162 ? -8.006 9.827 -21.820 1.00 85.94 162 ARG A N 1
ATOM 1117 C CA . ARG A 1 162 ? -6.619 10.205 -21.492 1.00 85.94 162 ARG A CA 1
ATOM 1118 C C . ARG A 1 162 ? -5.785 10.437 -22.758 1.00 85.94 162 ARG A C 1
ATOM 1120 O O . ARG A 1 162 ? -4.972 11.365 -22.814 1.00 85.94 162 ARG A O 1
ATOM 1127 N N . LEU A 1 163 ? -6.067 9.694 -23.839 1.00 89.19 163 LEU A N 1
ATOM 1128 C CA . LEU A 1 163 ? -5.431 9.862 -25.155 1.00 89.19 163 LEU A CA 1
ATOM 1129 C C . LEU A 1 163 ? -5.664 11.254 -25.772 1.00 89.19 163 LEU A C 1
ATOM 1131 O O . LEU A 1 163 ? -4.914 11.651 -26.663 1.00 89.19 163 LEU A O 1
ATOM 1135 N N . ALA A 1 164 ? -6.663 12.022 -25.317 1.00 90.81 164 ALA A N 1
ATOM 1136 C CA . ALA A 1 164 ? -6.894 13.390 -25.791 1.00 90.81 164 ALA A CA 1
ATOM 1137 C C . ALA A 1 164 ? -5.793 14.382 -25.360 1.00 90.81 164 ALA A C 1
ATOM 1139 O O . ALA A 1 164 ? -5.632 15.427 -25.999 1.00 90.81 164 ALA A O 1
ATOM 1140 N N . PHE A 1 165 ? -5.031 14.050 -24.311 1.00 89.88 165 PHE A N 1
ATOM 1141 C CA . PHE A 1 165 ? -3.951 14.870 -23.746 1.00 89.88 165 PHE A CA 1
ATOM 1142 C C . PHE A 1 165 ? -2.548 14.374 -24.138 1.00 89.88 165 PHE A C 1
ATOM 1144 O O . PHE A 1 165 ? -1.557 15.077 -23.927 1.00 89.88 165 PHE A O 1
ATOM 1151 N N . LEU A 1 166 ? -2.456 13.183 -24.742 1.00 89.50 166 LEU A N 1
ATOM 1152 C CA . LEU A 1 166 ? -1.204 12.557 -25.161 1.00 89.50 166 LEU A CA 1
ATOM 1153 C C . LEU A 1 166 ? -0.841 12.882 -26.616 1.00 89.50 166 LEU A C 1
ATOM 1155 O O . LEU A 1 166 ? -1.666 12.842 -27.528 1.00 89.50 166 LEU A O 1
ATOM 1159 N N . ILE A 1 167 ? 0.443 13.156 -26.851 1.00 89.94 167 ILE A N 1
ATOM 1160 C CA . ILE A 1 167 ? 1.003 13.423 -28.181 1.00 89.94 167 ILE A CA 1
ATOM 1161 C C . ILE A 1 167 ? 1.928 12.265 -28.566 1.00 89.94 167 ILE A C 1
ATOM 1163 O O . ILE A 1 167 ? 2.999 12.123 -27.985 1.00 89.94 167 ILE A O 1
ATOM 1167 N N . GLU A 1 168 ? 1.546 11.445 -29.553 1.00 88.69 168 GLU A N 1
ATOM 1168 C CA . GLU A 1 168 ? 2.389 10.350 -30.073 1.00 88.69 168 GLU A CA 1
ATOM 1169 C C . GLU A 1 168 ? 3.761 10.887 -30.531 1.00 88.69 168 GLU A C 1
ATOM 1171 O O . GLU A 1 168 ? 3.852 11.774 -31.395 1.00 88.69 168 GLU A O 1
ATOM 1176 N N . LEU A 1 169 ? 4.840 10.348 -29.955 1.00 86.12 169 LEU A N 1
ATOM 1177 C CA . LEU A 1 169 ? 6.204 10.768 -30.247 1.00 86.12 169 LEU A CA 1
ATOM 1178 C C . LEU A 1 169 ? 6.581 10.352 -31.673 1.00 86.12 169 LEU A C 1
ATOM 1180 O O . LEU A 1 169 ? 6.824 9.185 -31.968 1.00 86.12 169 LEU A O 1
ATOM 1184 N N . THR A 1 170 ? 6.628 11.337 -32.569 1.00 86.00 170 THR A N 1
ATOM 1185 C CA . THR A 1 170 ? 6.755 11.119 -34.020 1.00 86.00 170 THR A CA 1
ATOM 1186 C C . THR A 1 170 ? 7.927 11.865 -34.666 1.00 86.00 170 THR A C 1
ATOM 1188 O O . THR A 1 170 ? 8.116 11.764 -35.882 1.00 86.00 170 THR A O 1
ATOM 1191 N N . ASP A 1 171 ? 8.747 12.579 -33.883 1.00 86.44 171 ASP A N 1
ATOM 1192 C CA . ASP A 1 171 ? 10.021 13.117 -34.371 1.00 86.44 171 ASP A CA 1
ATOM 1193 C C . ASP A 1 171 ? 11.062 11.995 -34.515 1.00 86.44 171 ASP A C 1
ATOM 1195 O O . ASP A 1 171 ? 11.247 11.165 -33.627 1.00 86.44 171 ASP A O 1
ATOM 1199 N N . ALA A 1 172 ? 11.735 11.955 -35.665 1.00 84.44 172 ALA A N 1
ATOM 1200 C CA . ALA A 1 172 ? 12.602 10.843 -36.034 1.00 84.44 172 ALA A CA 1
ATOM 1201 C C . ALA A 1 172 ? 13.929 10.795 -35.257 1.00 84.44 172 ALA A C 1
ATOM 1203 O O . ALA A 1 172 ? 14.500 9.709 -35.148 1.00 84.44 172 ALA A O 1
ATOM 1204 N N . ASP A 1 173 ? 14.426 11.924 -34.741 1.00 82.12 173 ASP A N 1
ATOM 1205 C CA . ASP A 1 173 ? 15.648 11.940 -33.932 1.00 82.12 173 ASP A CA 1
ATOM 1206 C C . ASP A 1 173 ? 15.325 11.562 -32.473 1.00 82.12 173 ASP A C 1
ATOM 1208 O O . ASP A 1 173 ? 16.036 10.734 -31.899 1.00 82.12 173 ASP A O 1
ATOM 1212 N N . ASP A 1 174 ? 14.213 12.063 -31.912 1.00 81.75 174 ASP A N 1
ATOM 1213 C CA . ASP A 1 174 ? 13.739 11.691 -30.566 1.00 81.75 174 ASP A CA 1
ATOM 1214 C C . ASP A 1 174 ? 13.386 10.187 -30.487 1.00 81.75 174 ASP A C 1
ATOM 1216 O O . ASP A 1 174 ? 13.880 9.473 -29.608 1.00 81.75 174 ASP A O 1
ATOM 1220 N N . VAL A 1 175 ? 12.610 9.659 -31.448 1.00 85.38 175 VAL A N 1
ATOM 1221 C CA . VAL A 1 175 ? 12.285 8.218 -31.527 1.00 85.38 175 VAL A CA 1
ATOM 1222 C C . VAL A 1 175 ? 13.558 7.371 -31.632 1.00 85.38 175 VAL A C 1
ATOM 1224 O O . VAL A 1 175 ? 13.709 6.397 -30.898 1.00 85.38 175 VAL A O 1
ATOM 1227 N N . ALA A 1 176 ? 14.536 7.769 -32.455 1.00 84.75 176 ALA A N 1
ATOM 1228 C CA . ALA A 1 176 ? 15.805 7.047 -32.614 1.00 84.75 176 ALA A CA 1
ATOM 1229 C C . ALA A 1 176 ? 16.773 7.166 -31.411 1.00 84.75 176 ALA A C 1
ATOM 1231 O O . ALA A 1 176 ? 17.850 6.544 -31.410 1.00 84.75 176 ALA A O 1
ATOM 1232 N N . VAL A 1 177 ? 16.433 7.963 -30.392 1.00 83.00 177 VAL A N 1
ATOM 1233 C CA . VAL A 1 177 ? 17.064 7.937 -29.064 1.00 83.00 177 VAL A CA 1
ATOM 1234 C C . VAL A 1 177 ? 16.318 6.968 -28.148 1.00 83.00 177 VAL A C 1
ATOM 1236 O O . VAL A 1 177 ? 16.961 6.084 -27.581 1.00 83.00 177 VAL A O 1
ATOM 1239 N N . VAL A 1 178 ? 14.986 7.060 -28.066 1.00 85.38 178 VAL A N 1
ATOM 1240 C CA . VAL A 1 178 ? 14.166 6.183 -27.209 1.00 85.38 178 VAL A CA 1
ATOM 1241 C C . VAL A 1 178 ? 14.276 4.710 -27.634 1.00 85.38 178 VAL A C 1
ATOM 1243 O O . VAL A 1 178 ? 14.559 3.862 -26.790 1.00 85.38 178 VAL A O 1
ATOM 1246 N N . GLU A 1 179 ? 14.212 4.408 -28.939 1.00 87.25 179 GLU A N 1
ATOM 1247 C CA . GLU A 1 179 ? 14.500 3.075 -29.508 1.00 87.25 179 GLU A CA 1
ATOM 1248 C C . GLU A 1 179 ? 15.833 2.498 -29.006 1.00 87.25 179 GLU A C 1
ATOM 1250 O O . GLU A 1 179 ? 15.960 1.305 -28.727 1.00 87.25 179 GLU A O 1
ATOM 1255 N N . ARG A 1 180 ? 16.859 3.353 -28.926 1.00 87.75 180 ARG A N 1
ATOM 1256 C CA . ARG A 1 180 ? 18.234 2.962 -28.603 1.00 87.75 180 ARG A CA 1
ATOM 1257 C C . ARG A 1 180 ? 18.419 2.721 -27.112 1.00 87.75 180 ARG A C 1
ATOM 1259 O O . ARG A 1 180 ? 19.173 1.820 -26.748 1.00 87.75 180 ARG A O 1
ATOM 1266 N N . ILE A 1 181 ? 17.735 3.498 -26.273 1.00 88.31 181 ILE A N 1
ATOM 1267 C CA . ILE A 1 181 ? 17.657 3.245 -24.833 1.00 88.31 181 ILE A CA 1
ATOM 1268 C C . ILE A 1 181 ? 16.926 1.920 -24.616 1.00 88.31 181 ILE A C 1
ATOM 1270 O O . ILE A 1 181 ? 17.556 0.990 -24.125 1.00 88.31 181 ILE A O 1
ATOM 1274 N N . GLY A 1 182 ? 15.690 1.762 -25.101 1.00 90.25 182 GLY A N 1
ATOM 1275 C CA . GLY A 1 182 ? 14.903 0.532 -24.934 1.00 90.25 182 GLY A CA 1
ATOM 1276 C C . GLY A 1 182 ? 15.605 -0.742 -25.425 1.00 90.25 182 GLY A C 1
ATOM 1277 O O . GLY A 1 182 ? 15.633 -1.748 -24.718 1.00 90.25 182 GLY A O 1
ATOM 1278 N N . ALA A 1 183 ? 16.274 -0.694 -26.583 1.00 91.38 183 ALA A N 1
ATOM 1279 C CA . ALA A 1 183 ? 17.079 -1.816 -27.076 1.00 91.38 183 ALA A CA 1
ATOM 1280 C C . ALA A 1 183 ? 18.286 -2.138 -26.172 1.00 91.38 183 ALA A C 1
ATOM 1282 O O . ALA A 1 183 ? 18.654 -3.304 -26.031 1.00 91.38 183 ALA A O 1
ATOM 1283 N N . THR A 1 184 ? 18.887 -1.123 -25.541 1.00 92.50 1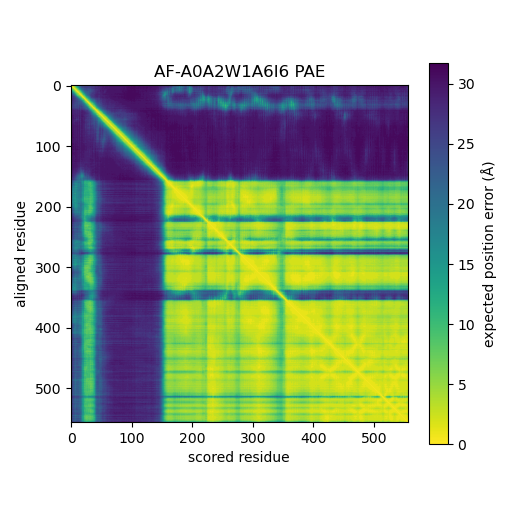84 THR A N 1
ATOM 1284 C CA . THR A 1 184 ? 19.979 -1.304 -24.573 1.00 92.50 184 THR A CA 1
ATOM 1285 C C . THR A 1 184 ? 19.458 -1.827 -23.230 1.00 92.50 184 THR A C 1
ATOM 1287 O O . THR A 1 184 ? 20.126 -2.657 -22.613 1.00 92.50 184 THR A O 1
ATOM 1290 N N . VAL A 1 185 ? 18.267 -1.397 -22.790 1.00 93.50 185 VAL A N 1
ATOM 1291 C CA . VAL A 1 185 ? 17.598 -1.930 -21.591 1.00 93.50 185 VAL A CA 1
ATOM 1292 C C . VAL A 1 185 ? 17.312 -3.417 -21.773 1.00 93.50 185 VAL A C 1
ATOM 1294 O O . VAL A 1 185 ? 17.764 -4.222 -20.959 1.00 93.50 185 VAL A O 1
ATOM 1297 N N . ALA A 1 186 ? 16.696 -3.791 -22.897 1.00 94.94 186 ALA A N 1
ATOM 1298 C CA . ALA A 1 186 ? 16.434 -5.182 -23.255 1.00 94.94 186 ALA A CA 1
ATOM 1299 C C . ALA A 1 186 ? 17.716 -6.039 -23.320 1.00 94.94 186 ALA A C 1
ATOM 1301 O O . ALA A 1 186 ? 17.760 -7.140 -22.769 1.00 94.94 186 ALA A O 1
ATOM 1302 N N . GLU A 1 187 ? 18.797 -5.535 -23.934 1.00 95.25 187 GLU A N 1
ATOM 1303 C CA . GLU A 1 187 ? 20.077 -6.260 -23.998 1.00 95.25 187 GLU A CA 1
ATOM 1304 C C . GLU A 1 187 ? 20.700 -6.483 -22.609 1.00 95.25 187 GLU A C 1
ATOM 1306 O O . GLU A 1 187 ? 21.168 -7.588 -22.329 1.00 95.25 187 GLU A O 1
ATOM 1311 N N . ARG A 1 188 ? 20.706 -5.471 -21.727 1.00 94.62 188 ARG A N 1
ATOM 1312 C CA . ARG A 1 188 ? 21.349 -5.582 -20.400 1.00 94.62 188 ARG A CA 1
ATOM 1313 C C . ARG A 1 188 ? 20.495 -6.317 -19.368 1.00 94.62 188 ARG A C 1
ATOM 1315 O O . ARG A 1 188 ? 21.071 -6.969 -18.501 1.00 94.62 188 ARG A O 1
ATOM 1322 N N . ARG A 1 189 ? 19.161 -6.256 -19.467 1.00 95.06 189 ARG A N 1
ATOM 1323 C CA . ARG A 1 189 ? 18.244 -7.088 -18.665 1.00 95.06 189 ARG A CA 1
ATOM 1324 C C . ARG A 1 189 ? 18.202 -8.541 -19.125 1.00 95.06 189 ARG A C 1
ATOM 1326 O O . ARG A 1 189 ? 17.920 -9.414 -18.316 1.00 95.06 189 ARG A O 1
ATOM 1333 N N . GLY A 1 190 ? 18.458 -8.808 -20.406 1.00 95.25 190 GLY A N 1
ATOM 1334 C CA . GLY A 1 190 ? 18.258 -10.129 -21.010 1.00 95.25 190 GLY A CA 1
ATOM 1335 C C . GLY A 1 190 ? 16.795 -10.440 -21.360 1.00 95.25 190 GLY A C 1
ATOM 1336 O O . GLY A 1 190 ? 16.528 -11.489 -21.946 1.00 95.25 190 GLY A O 1
ATOM 1337 N N . LEU A 1 191 ? 15.870 -9.523 -21.058 1.00 96.31 191 LEU A N 1
ATOM 1338 C CA . LEU A 1 191 ? 14.456 -9.581 -21.424 1.00 96.31 191 LEU A CA 1
ATOM 1339 C C . LEU A 1 191 ? 14.269 -8.884 -22.777 1.00 96.31 191 LEU A C 1
ATOM 1341 O O . LEU A 1 191 ? 14.533 -7.693 -22.914 1.00 96.31 191 LEU A O 1
ATOM 1345 N N . ALA A 1 192 ? 13.848 -9.621 -23.804 1.00 96.00 192 ALA A N 1
ATOM 1346 C CA . ALA A 1 192 ? 13.606 -9.043 -25.124 1.00 96.00 192 ALA A CA 1
ATOM 1347 C C . ALA A 1 192 ? 12.272 -8.283 -25.148 1.00 96.00 192 ALA A C 1
ATOM 1349 O O . ALA A 1 192 ? 11.267 -8.841 -24.724 1.00 96.00 192 ALA A O 1
ATOM 1350 N N . LEU A 1 193 ? 12.233 -7.070 -25.709 1.00 95.12 193 LEU A N 1
ATOM 1351 C CA . LEU A 1 193 ? 10.964 -6.398 -26.016 1.00 95.12 193 LEU A CA 1
ATOM 1352 C C . LEU A 1 193 ? 10.128 -7.312 -26.933 1.00 95.12 193 LEU A C 1
ATOM 1354 O O . LEU A 1 193 ? 10.605 -7.699 -28.007 1.00 95.12 193 LEU A O 1
ATOM 1358 N N . LEU A 1 194 ? 8.930 -7.692 -26.486 1.00 94.75 194 LEU A N 1
ATOM 1359 C CA . LEU A 1 194 ? 8.053 -8.633 -27.185 1.00 94.75 194 LEU A CA 1
ATOM 1360 C C . LEU A 1 194 ? 7.187 -7.897 -28.207 1.00 94.75 194 LEU A C 1
ATOM 1362 O O . LEU A 1 194 ? 7.176 -8.273 -29.382 1.00 94.75 194 LEU A O 1
ATOM 1366 N N . ASP A 1 195 ? 6.561 -6.802 -27.773 1.00 91.62 195 ASP A N 1
ATOM 1367 C CA . ASP A 1 195 ? 5.665 -5.980 -28.581 1.00 91.62 195 ASP A CA 1
ATOM 1368 C C . ASP A 1 195 ? 6.088 -4.497 -28.596 1.00 91.62 195 ASP A C 1
ATOM 1370 O O . ASP A 1 195 ? 6.722 -4.015 -27.651 1.00 91.62 195 ASP A O 1
ATOM 1374 N N . PRO A 1 196 ? 5.800 -3.739 -29.675 1.00 88.75 196 PRO A N 1
ATOM 1375 C CA . PRO A 1 196 ? 6.228 -2.347 -29.786 1.00 88.75 196 PRO A CA 1
ATOM 1376 C C . PRO A 1 196 ? 5.434 -1.448 -28.833 1.00 88.75 196 PRO A C 1
ATOM 1378 O O . PRO A 1 196 ? 4.247 -1.217 -29.055 1.00 88.75 196 PRO A O 1
ATOM 1381 N N . VAL A 1 197 ? 6.100 -0.897 -27.816 1.00 87.62 197 VAL A N 1
ATOM 1382 C CA . VAL A 1 197 ? 5.490 0.077 -26.900 1.00 87.62 197 VAL A CA 1
ATOM 1383 C C . VAL A 1 197 ? 5.243 1.420 -27.615 1.00 87.62 197 VAL A C 1
ATOM 1385 O O . VAL A 1 197 ? 6.150 1.917 -28.300 1.00 87.62 197 VAL A O 1
ATOM 1388 N N . PRO A 1 198 ? 4.049 2.032 -27.498 1.00 89.00 198 PRO A N 1
ATOM 1389 C CA . PRO A 1 198 ? 3.834 3.407 -27.924 1.00 89.00 198 PRO A CA 1
ATOM 1390 C C . PRO A 1 198 ? 4.527 4.377 -26.956 1.00 89.00 198 PRO A C 1
ATOM 1392 O O . PRO A 1 198 ? 4.633 4.123 -25.756 1.00 89.00 198 PRO A O 1
ATOM 1395 N N . VAL A 1 199 ? 5.005 5.503 -27.486 1.00 87.81 199 VAL A N 1
ATOM 1396 C CA . VAL A 1 199 ? 5.666 6.550 -26.698 1.00 87.81 199 VAL A CA 1
ATOM 1397 C C . VAL A 1 199 ? 4.913 7.855 -26.892 1.00 87.81 199 VAL A C 1
ATOM 1399 O O . VAL A 1 199 ? 4.674 8.276 -28.025 1.00 87.81 199 VAL A O 1
ATOM 1402 N N . TYR A 1 200 ? 4.562 8.501 -25.789 1.00 88.19 200 TYR A N 1
ATOM 1403 C CA . TYR A 1 200 ? 3.755 9.710 -25.755 1.00 88.19 200 TYR A CA 1
ATOM 1404 C C . TYR A 1 200 ? 4.491 10.848 -25.048 1.00 88.19 200 TYR A C 1
ATOM 1406 O O . TYR A 1 200 ? 5.253 10.634 -24.108 1.00 88.19 200 TYR A O 1
ATOM 1414 N N . LEU A 1 201 ? 4.225 12.081 -25.469 1.00 87.00 201 LEU A N 1
ATOM 1415 C CA . LEU A 1 201 ? 4.523 13.280 -24.697 1.00 87.00 201 LEU A CA 1
ATOM 1416 C C . LEU A 1 201 ? 3.231 13.770 -24.037 1.00 87.00 201 LEU A C 1
ATOM 1418 O O . LEU A 1 201 ? 2.248 14.031 -24.732 1.00 87.00 201 LEU A O 1
ATOM 1422 N N . LEU A 1 202 ? 3.261 13.949 -22.720 1.00 85.94 202 LEU A N 1
ATOM 1423 C CA . LEU A 1 202 ? 2.254 14.690 -21.963 1.00 85.94 202 LEU A CA 1
ATOM 1424 C C . LEU A 1 202 ? 2.851 16.057 -21.615 1.00 85.94 202 LEU A C 1
ATOM 1426 O O . LEU A 1 202 ? 3.961 16.144 -21.079 1.00 85.94 202 LEU A O 1
ATOM 1430 N N . ARG A 1 203 ? 2.158 17.152 -21.942 1.00 84.31 203 ARG A N 1
ATOM 1431 C CA . ARG A 1 203 ? 2.635 18.487 -21.552 1.00 84.31 203 ARG A CA 1
ATOM 1432 C C . ARG A 1 203 ? 2.359 18.713 -20.075 1.00 84.31 203 ARG A C 1
ATOM 1434 O O . ARG A 1 203 ? 1.280 18.380 -19.601 1.00 84.31 203 ARG A O 1
ATOM 1441 N N . ARG A 1 204 ? 3.288 19.351 -19.355 1.00 80.38 204 ARG A N 1
ATOM 1442 C CA . ARG A 1 204 ? 3.134 19.553 -17.900 1.00 80.38 204 ARG A CA 1
ATOM 1443 C C . ARG A 1 204 ? 1.859 20.314 -17.496 1.00 80.38 204 ARG A C 1
ATOM 1445 O O . ARG A 1 204 ? 1.298 20.007 -16.452 1.00 80.38 204 ARG A O 1
ATOM 1452 N N . ASP A 1 205 ? 1.395 21.248 -18.325 1.00 83.81 205 ASP A N 1
ATOM 1453 C CA . ASP A 1 205 ? 0.151 22.000 -18.086 1.00 83.81 205 ASP A CA 1
ATOM 1454 C C . ASP A 1 205 ? -1.119 21.149 -18.315 1.00 83.81 205 ASP A C 1
ATOM 1456 O O . ASP A 1 205 ? -2.162 21.453 -17.740 1.00 83.81 205 ASP A O 1
ATOM 1460 N N . ASP A 1 206 ? -1.027 20.080 -19.117 1.00 87.25 206 ASP A N 1
ATOM 1461 C CA . ASP A 1 206 ? -2.128 19.161 -19.444 1.00 87.25 206 ASP A CA 1
ATOM 1462 C C . ASP A 1 206 ? -2.205 17.968 -18.451 1.00 87.25 206 ASP A C 1
ATOM 1464 O O . ASP A 1 206 ? -3.200 17.246 -18.427 1.00 87.25 206 ASP A O 1
ATOM 1468 N N . VAL A 1 207 ? -1.198 17.784 -17.577 1.00 80.50 207 VAL A N 1
ATOM 1469 C CA . VAL A 1 207 ? -1.133 16.695 -16.571 1.00 80.50 207 VAL A CA 1
ATOM 1470 C C . VAL A 1 207 ? -2.360 16.613 -15.648 1.00 80.50 207 VAL A C 1
ATOM 1472 O O . VAL A 1 207 ? -2.830 15.498 -15.448 1.00 80.50 207 VAL A O 1
ATOM 1475 N N . PRO A 1 208 ? -2.927 17.704 -15.087 1.00 81.44 208 PRO A N 1
ATOM 1476 C CA . PRO A 1 208 ? -4.114 17.585 -14.234 1.00 81.44 208 PRO A CA 1
ATOM 1477 C C . PRO A 1 208 ? -5.306 16.970 -14.978 1.00 81.44 208 PRO A C 1
ATOM 1479 O O . PRO A 1 208 ? -5.993 16.116 -14.429 1.00 81.44 208 PRO A O 1
ATOM 1482 N N . ALA A 1 209 ? -5.494 17.363 -16.242 1.00 85.50 209 ALA A N 1
ATOM 1483 C CA . ALA A 1 209 ? -6.615 16.933 -17.072 1.00 85.50 209 ALA A CA 1
ATOM 1484 C C . ALA A 1 209 ? -6.472 15.486 -17.579 1.00 85.50 209 ALA A C 1
ATOM 1486 O O . ALA A 1 209 ? -7.474 14.841 -17.874 1.00 85.50 209 ALA A O 1
ATOM 1487 N N . TYR A 1 210 ? -5.240 14.962 -17.632 1.00 83.69 210 TYR A N 1
ATOM 1488 C CA . TYR A 1 210 ? -4.982 13.536 -17.836 1.00 83.69 210 TYR A CA 1
ATOM 1489 C C . TYR A 1 210 ? -5.627 12.697 -16.726 1.00 83.69 210 TYR A C 1
ATOM 1491 O O . TYR A 1 210 ? -6.384 11.777 -17.015 1.00 83.69 210 TYR A O 1
ATOM 1499 N N . PHE A 1 211 ? -5.390 13.065 -15.462 1.00 77.69 211 PHE A N 1
ATOM 1500 C CA . PHE A 1 211 ? -5.959 12.355 -14.314 1.00 77.69 211 PHE A CA 1
ATOM 1501 C C . PHE A 1 211 ? -7.441 12.682 -14.075 1.00 77.69 211 PHE A C 1
ATOM 1503 O O . PHE A 1 211 ? -8.155 11.819 -13.592 1.00 77.69 211 PHE A O 1
ATOM 1510 N N . ASP A 1 212 ? -7.951 13.850 -14.495 1.00 78.50 212 ASP A N 1
ATOM 1511 C CA . ASP A 1 212 ? -9.409 14.076 -14.568 1.00 78.50 212 ASP A CA 1
ATOM 1512 C C . ASP A 1 212 ? -10.103 13.061 -15.494 1.00 78.50 212 ASP A C 1
ATOM 1514 O O . ASP A 1 212 ? -11.145 12.515 -15.146 1.00 78.50 212 ASP A O 1
ATOM 1518 N N . ALA A 1 213 ? -9.524 12.786 -16.667 1.00 78.81 213 ALA A N 1
ATOM 1519 C CA . ALA A 1 213 ? -10.071 11.802 -17.602 1.00 78.81 213 ALA A CA 1
ATOM 1520 C C . ALA A 1 213 ? -9.960 10.358 -17.074 1.00 78.81 213 ALA A C 1
ATOM 1522 O O . ALA A 1 213 ? -10.801 9.518 -17.394 1.00 78.81 213 ALA A O 1
ATOM 1523 N N . ASP A 1 214 ? -8.950 10.086 -16.250 1.00 74.56 214 ASP A N 1
ATOM 1524 C CA . ASP A 1 214 ? -8.740 8.821 -15.540 1.00 74.56 214 ASP A CA 1
ATOM 1525 C C . ASP A 1 214 ? -9.782 8.612 -14.421 1.00 74.56 214 ASP A C 1
ATOM 1527 O O . ASP A 1 214 ? -10.461 7.586 -14.363 1.00 74.56 214 ASP A O 1
ATOM 1531 N N . ASP A 1 215 ? -10.000 9.640 -13.592 1.00 68.38 215 ASP A N 1
ATOM 1532 C CA . ASP A 1 215 ? -11.070 9.721 -12.587 1.00 68.38 215 ASP A CA 1
ATOM 1533 C C . ASP A 1 215 ? -12.467 9.523 -13.230 1.00 68.38 215 ASP A C 1
ATOM 1535 O O . ASP A 1 215 ? -13.290 8.762 -12.716 1.00 68.38 215 ASP A O 1
ATOM 1539 N N . GLU A 1 216 ? -12.733 10.155 -14.384 1.00 63.81 216 GLU A N 1
ATOM 1540 C CA . GLU A 1 216 ? -13.999 10.008 -15.126 1.00 63.81 216 GLU A CA 1
ATOM 1541 C C . GLU A 1 216 ? -14.182 8.606 -15.750 1.00 63.81 216 GLU A C 1
ATOM 1543 O O . GLU A 1 216 ? -15.306 8.102 -15.775 1.00 63.81 216 GLU A O 1
ATOM 1548 N N . THR A 1 217 ? -13.111 7.956 -16.228 1.00 59.41 217 THR A N 1
ATOM 1549 C CA . THR A 1 217 ? -13.171 6.628 -16.893 1.00 59.41 217 THR A CA 1
ATOM 1550 C C . THR A 1 217 ? -13.194 5.472 -15.895 1.00 59.41 217 THR A C 1
ATOM 1552 O O . THR A 1 217 ? -13.879 4.467 -16.096 1.00 59.41 217 THR A O 1
ATOM 1555 N N . SER A 1 218 ? -12.488 5.618 -14.773 1.00 58.91 218 SER A N 1
ATOM 1556 C CA . SER A 1 218 ? -12.620 4.704 -13.638 1.00 58.91 218 SER A CA 1
ATOM 1557 C C . SER A 1 218 ? -14.019 4.779 -13.012 1.00 58.91 218 SER A C 1
ATOM 1559 O O . SER A 1 218 ? -14.475 3.793 -12.438 1.00 58.91 218 SER A O 1
ATOM 1561 N N . GLY A 1 219 ? -14.740 5.896 -13.175 1.00 53.12 219 GLY A N 1
ATOM 1562 C CA . GLY A 1 219 ? -16.058 6.092 -12.570 1.00 53.12 219 GLY A CA 1
ATOM 1563 C C . GLY A 1 219 ? -15.974 6.207 -11.048 1.00 53.12 219 GLY A C 1
ATOM 1564 O O . GLY A 1 219 ? -16.888 5.772 -10.346 1.00 53.12 219 GLY A O 1
ATOM 1565 N N . ALA A 1 220 ? -14.854 6.734 -10.548 1.00 57.47 220 ALA A N 1
ATOM 1566 C CA . ALA A 1 220 ? -14.573 6.859 -9.127 1.00 57.47 220 ALA A CA 1
ATOM 1567 C C . ALA A 1 220 ? -15.527 7.857 -8.440 1.00 57.47 220 ALA A C 1
ATOM 1569 O O . ALA A 1 220 ? -15.935 8.859 -9.032 1.00 57.47 220 ALA A O 1
ATOM 1570 N N . ASP A 1 221 ? -15.848 7.606 -7.167 1.00 57.84 221 ASP A N 1
ATOM 1571 C CA . ASP A 1 221 ? -16.683 8.501 -6.354 1.00 57.84 221 ASP A CA 1
ATOM 1572 C C . ASP A 1 221 ? -16.090 9.925 -6.251 1.00 57.84 221 ASP A C 1
ATOM 1574 O O . ASP A 1 221 ? -14.885 10.140 -6.456 1.00 57.84 221 ASP A O 1
ATOM 1578 N N . GLU A 1 222 ? -16.920 10.916 -5.885 1.00 56.12 222 GLU A N 1
ATOM 1579 C CA . GLU A 1 222 ? -16.415 12.258 -5.549 1.00 56.12 222 GLU A CA 1
ATOM 1580 C C . GLU A 1 222 ? -15.323 12.140 -4.461 1.00 56.12 222 GLU A C 1
ATOM 1582 O O . GLU A 1 222 ? -15.483 11.333 -3.545 1.00 56.12 222 GLU A O 1
ATOM 1587 N N . PRO A 1 223 ? -14.212 12.907 -4.508 1.00 51.50 223 PRO A N 1
ATOM 1588 C CA . PRO A 1 223 ? -13.012 12.586 -3.723 1.00 51.50 223 PRO A CA 1
ATOM 1589 C C . PRO A 1 223 ? -13.217 12.411 -2.209 1.00 51.50 223 PRO A C 1
ATOM 1591 O O . PRO A 1 223 ? -12.605 11.538 -1.607 1.00 51.50 223 PRO A O 1
ATOM 1594 N N . GLY A 1 224 ? -14.118 13.181 -1.588 1.00 48.22 224 GLY A N 1
ATOM 1595 C CA . GLY A 1 224 ? -14.445 13.040 -0.159 1.00 48.22 224 GLY A CA 1
ATOM 1596 C C . GLY A 1 224 ? -15.320 11.827 0.195 1.00 48.22 224 GLY A C 1
ATOM 1597 O O . GLY A 1 224 ? -15.482 11.512 1.376 1.00 48.22 224 GLY A O 1
ATOM 1598 N N . ASP A 1 225 ? -15.892 11.151 -0.801 1.00 56.66 225 ASP A N 1
ATOM 1599 C CA . ASP A 1 225 ? -16.759 9.984 -0.644 1.00 56.66 225 ASP A CA 1
ATOM 1600 C C . ASP A 1 225 ? -16.084 8.646 -0.986 1.00 56.66 225 ASP A C 1
ATOM 1602 O O . ASP A 1 225 ? -16.665 7.605 -0.656 1.00 56.66 225 ASP A O 1
ATOM 1606 N N . ARG A 1 226 ? -14.867 8.678 -1.557 1.00 74.94 226 ARG A N 1
ATOM 1607 C CA . ARG A 1 226 ? -14.056 7.503 -1.918 1.00 74.94 226 ARG A CA 1
ATOM 1608 C C . ARG A 1 226 ? -13.738 6.620 -0.714 1.00 74.94 226 ARG A C 1
ATOM 1610 O O . ARG A 1 226 ? -13.436 7.098 0.381 1.00 74.94 226 ARG A O 1
ATOM 1617 N N . PHE A 1 227 ? -13.763 5.310 -0.939 1.00 83.69 227 PHE A N 1
ATOM 1618 C CA . PHE A 1 227 ? -13.479 4.305 0.083 1.00 83.69 227 PHE A CA 1
ATOM 1619 C C . PHE A 1 227 ? -12.063 4.446 0.673 1.00 83.69 227 PHE A C 1
ATOM 1621 O O . PHE A 1 227 ? -11.910 4.437 1.895 1.00 83.69 227 PHE A O 1
ATOM 1628 N N . ASP A 1 228 ? -11.049 4.650 -0.168 1.00 81.94 228 ASP A N 1
ATOM 1629 C CA . ASP A 1 228 ? -9.631 4.676 0.221 1.00 81.94 228 ASP A CA 1
ATOM 1630 C C . ASP A 1 228 ? -9.303 5.897 1.092 1.00 81.94 228 ASP A C 1
ATOM 1632 O O . ASP A 1 228 ? -8.658 5.780 2.136 1.00 81.94 228 ASP A O 1
ATOM 1636 N N . ASP A 1 229 ? -9.839 7.063 0.722 1.00 84.31 229 ASP A N 1
ATOM 1637 C CA . ASP A 1 229 ? -9.825 8.279 1.533 1.00 84.31 229 ASP A CA 1
ATOM 1638 C C . ASP A 1 229 ? -10.405 8.019 2.927 1.00 84.31 229 ASP A C 1
ATOM 1640 O O . ASP A 1 229 ? -9.764 8.339 3.932 1.00 84.31 229 ASP A O 1
ATOM 1644 N N . ARG A 1 230 ? -11.571 7.364 3.016 1.00 88.62 230 ARG A N 1
ATOM 1645 C CA . ARG A 1 230 ? -12.174 7.001 4.309 1.00 88.62 230 ARG A CA 1
ATOM 1646 C C . ARG A 1 230 ? -11.295 6.021 5.087 1.00 88.62 230 ARG A C 1
ATOM 1648 O O . ARG A 1 230 ? -11.103 6.238 6.281 1.00 88.62 230 ARG A O 1
ATOM 1655 N N . VAL A 1 231 ? -10.698 5.006 4.457 1.00 91.44 231 VAL A N 1
ATOM 1656 C CA . VAL A 1 231 ? -9.745 4.093 5.123 1.00 91.44 231 VAL A CA 1
ATOM 1657 C C . VAL A 1 231 ? -8.560 4.874 5.705 1.00 91.44 231 VAL A C 1
ATOM 1659 O O . VAL A 1 231 ? -8.294 4.787 6.906 1.00 91.44 231 VAL A O 1
ATOM 1662 N N . LEU A 1 232 ? -7.881 5.701 4.907 1.00 91.38 232 LEU A N 1
ATOM 1663 C CA . LEU A 1 232 ? -6.701 6.452 5.350 1.00 91.38 232 LEU A CA 1
ATOM 1664 C C . LEU A 1 232 ? -7.026 7.520 6.410 1.00 91.38 232 LEU A C 1
ATOM 1666 O O . LEU A 1 232 ? -6.225 7.735 7.325 1.00 91.38 232 LEU A O 1
ATOM 1670 N N . GLN A 1 233 ? -8.189 8.172 6.329 1.00 91.50 233 GLN A N 1
ATOM 1671 C CA . GLN A 1 233 ? -8.670 9.118 7.344 1.00 91.50 233 GLN A CA 1
ATOM 1672 C C . GLN A 1 233 ? -9.033 8.404 8.654 1.00 91.50 233 GLN A C 1
ATOM 1674 O O . GLN A 1 233 ? -8.693 8.870 9.744 1.00 91.50 233 GLN A O 1
ATOM 1679 N N . MET A 1 234 ? -9.696 7.247 8.574 1.00 93.88 234 MET A N 1
ATOM 1680 C CA . MET A 1 234 ? -10.077 6.468 9.752 1.00 93.88 234 MET A CA 1
ATOM 1681 C C . MET A 1 234 ? -8.875 5.807 10.439 1.00 93.88 234 MET A C 1
ATOM 1683 O O . MET A 1 234 ? -8.912 5.602 11.651 1.00 93.88 234 MET A O 1
ATOM 1687 N N . LEU A 1 235 ? -7.783 5.547 9.722 1.00 94.06 235 LEU A N 1
ATOM 1688 C CA . LEU A 1 235 ? -6.524 5.057 10.292 1.00 94.06 235 LEU A CA 1
ATOM 1689 C C . LEU A 1 235 ? -5.591 6.180 10.812 1.00 94.06 235 LEU A C 1
ATOM 1691 O O . LEU A 1 235 ? -4.462 5.896 11.207 1.00 94.06 235 LEU A O 1
ATOM 1695 N N . ASP A 1 236 ? -6.034 7.446 10.857 1.00 91.94 236 ASP A N 1
ATOM 1696 C CA . ASP A 1 236 ? -5.210 8.628 11.201 1.00 91.94 236 ASP A CA 1
ATOM 1697 C C . ASP A 1 236 ? -3.962 8.806 10.283 1.00 91.94 236 ASP A C 1
ATOM 1699 O O . ASP A 1 236 ? -3.002 9.493 10.645 1.00 91.94 236 ASP A O 1
ATOM 1703 N N . ILE A 1 237 ? -3.955 8.210 9.079 1.00 90.75 237 ILE A N 1
ATOM 1704 C CA . ILE A 1 237 ? -2.846 8.304 8.105 1.00 90.75 237 ILE A CA 1
ATOM 1705 C C . ILE A 1 237 ? -2.875 9.654 7.370 1.00 90.75 237 ILE A C 1
ATOM 1707 O O . ILE A 1 237 ? -1.824 10.269 7.149 1.00 90.75 237 ILE A O 1
ATOM 1711 N N . ILE A 1 238 ? -4.077 10.136 7.039 1.00 88.19 238 ILE A N 1
ATOM 1712 C CA . ILE A 1 238 ? -4.338 11.481 6.507 1.00 88.19 238 ILE A CA 1
ATOM 1713 C C . ILE A 1 238 ? -5.389 12.206 7.367 1.00 88.19 238 ILE A C 1
ATOM 1715 O O . ILE A 1 238 ? -6.060 11.598 8.198 1.00 88.19 238 ILE A O 1
ATOM 1719 N N . GLY A 1 239 ? -5.503 13.529 7.220 1.00 88.00 239 GLY A N 1
ATOM 1720 C CA . GLY A 1 239 ? -6.518 14.316 7.932 1.00 88.00 239 GLY A CA 1
ATOM 1721 C C . GLY A 1 239 ? -7.889 14.264 7.238 1.00 88.00 239 GLY A C 1
ATOM 1722 O O . GLY A 1 239 ? -7.926 14.051 6.033 1.00 88.00 239 GLY A O 1
ATOM 1723 N N . PRO A 1 240 ? -9.003 14.542 7.943 1.00 84.94 240 PRO A N 1
ATOM 1724 C CA . PRO A 1 240 ? -10.363 14.463 7.381 1.00 84.94 240 PRO A CA 1
ATOM 1725 C C . PRO A 1 240 ? -10.670 15.507 6.290 1.00 84.94 240 PRO A C 1
ATOM 1727 O O . PRO A 1 240 ? -11.685 15.418 5.618 1.00 84.94 240 PRO A O 1
ATOM 1730 N N . GLU A 1 241 ? -9.798 16.504 6.120 1.00 83.56 241 GLU A N 1
ATOM 1731 C CA . GLU A 1 241 ? -9.870 17.529 5.065 1.00 83.56 241 GLU A CA 1
ATOM 1732 C C . GLU A 1 241 ? -8.876 17.230 3.915 1.00 83.56 241 GLU A C 1
ATOM 1734 O O . GLU A 1 241 ? -8.591 18.101 3.094 1.00 83.56 241 GLU A O 1
ATOM 1739 N N . VAL A 1 242 ? -8.256 16.040 3.902 1.00 82.19 242 VAL A N 1
ATOM 1740 C CA . VAL A 1 242 ? -7.287 15.613 2.881 1.00 82.19 242 VAL A CA 1
ATOM 1741 C C . VAL A 1 242 ? -7.972 14.648 1.921 1.00 82.19 242 VAL A C 1
ATOM 1743 O O . VAL A 1 242 ? -8.398 13.573 2.335 1.00 82.19 242 VAL A O 1
ATOM 1746 N N . SER A 1 243 ? -8.008 15.051 0.653 1.00 80.44 243 SER A N 1
ATOM 1747 C CA . SER A 1 243 ? -8.342 14.218 -0.504 1.00 80.44 243 SER A CA 1
ATOM 1748 C C . SER A 1 243 ? -7.068 13.540 -1.018 1.00 80.44 243 SER A C 1
ATOM 1750 O O . SER A 1 243 ? -6.067 14.221 -1.276 1.00 80.44 243 SER A O 1
ATOM 1752 N N . LEU A 1 244 ? -7.074 12.212 -1.147 1.00 76.69 244 LEU A N 1
ATOM 1753 C CA . LEU A 1 244 ? -5.957 11.434 -1.682 1.00 76.69 244 LEU A CA 1
ATOM 1754 C C . LEU A 1 244 ? -5.749 11.751 -3.165 1.00 76.69 244 LEU A C 1
ATOM 1756 O O . LEU A 1 244 ? -4.610 11.962 -3.575 1.00 76.69 244 LEU A O 1
ATOM 1760 N N . GLY A 1 245 ? -6.836 11.854 -3.938 1.00 74.19 245 GLY A N 1
ATOM 1761 C CA . GLY A 1 245 ? -6.806 12.179 -5.367 1.00 74.19 245 GLY A CA 1
ATOM 1762 C C . GLY A 1 245 ? -6.209 13.560 -5.654 1.00 74.19 245 GLY A C 1
ATOM 1763 O O . GLY A 1 245 ? -5.288 13.677 -6.463 1.00 74.19 245 GLY A O 1
ATOM 1764 N N . ASP A 1 246 ? -6.650 14.602 -4.940 1.00 77.12 246 ASP A N 1
ATOM 1765 C CA . ASP A 1 246 ? -6.095 15.958 -5.093 1.00 77.12 246 ASP A CA 1
ATOM 1766 C C . ASP A 1 246 ? -4.619 16.010 -4.683 1.00 77.12 246 ASP A C 1
ATOM 1768 O O . ASP A 1 246 ? -3.795 16.630 -5.357 1.00 77.12 246 ASP A O 1
ATOM 1772 N N . LEU A 1 247 ? -4.259 15.327 -3.593 1.00 76.06 247 LEU A N 1
ATOM 1773 C CA . LEU A 1 247 ? -2.888 15.302 -3.097 1.00 76.06 247 LEU A CA 1
ATOM 1774 C C . LEU A 1 247 ? -1.947 14.511 -4.015 1.00 76.06 247 LEU A C 1
ATOM 1776 O O . LEU A 1 247 ? -0.806 14.929 -4.217 1.00 76.06 247 LEU A O 1
ATOM 1780 N N . PHE A 1 248 ? -2.415 13.398 -4.581 1.00 72.12 248 PHE A N 1
ATOM 1781 C CA . PHE A 1 248 ? -1.709 12.607 -5.588 1.00 72.12 248 PHE A CA 1
ATOM 1782 C C . PHE A 1 248 ? -1.498 13.414 -6.876 1.00 72.12 248 PHE A C 1
ATOM 1784 O O . PHE A 1 248 ? -0.390 13.464 -7.407 1.00 72.12 248 PHE A O 1
ATOM 1791 N N . ARG A 1 249 ? -2.527 14.135 -7.323 1.00 72.81 249 ARG A N 1
ATOM 1792 C CA . ARG A 1 249 ? -2.488 15.045 -8.471 1.00 72.81 249 ARG A CA 1
ATOM 1793 C C . ARG A 1 249 ? -1.484 16.188 -8.278 1.00 72.81 249 ARG A C 1
ATOM 1795 O O . ARG A 1 249 ? -0.627 16.390 -9.140 1.00 72.81 249 ARG A O 1
ATOM 1802 N N . ASP A 1 250 ? -1.516 16.886 -7.141 1.00 72.62 250 ASP A N 1
ATOM 1803 C CA . ASP A 1 250 ? -0.550 17.947 -6.793 1.00 72.62 250 ASP A CA 1
ATOM 1804 C C . ASP A 1 250 ? 0.893 17.409 -6.713 1.00 72.62 250 ASP A C 1
ATOM 1806 O O . ASP A 1 250 ? 1.837 18.027 -7.215 1.00 72.62 250 ASP A O 1
ATOM 1810 N N . LEU A 1 251 ? 1.066 16.226 -6.116 1.00 70.75 251 LEU A N 1
ATOM 1811 C CA . LEU A 1 251 ? 2.322 15.476 -6.054 1.00 70.75 251 LEU A CA 1
ATOM 1812 C C . LEU A 1 251 ? 2.859 15.157 -7.460 1.00 70.75 251 LEU A C 1
ATOM 1814 O O . LEU A 1 251 ? 4.043 15.380 -7.739 1.00 70.75 251 LEU A O 1
ATOM 1818 N N . PHE A 1 252 ? 1.993 14.697 -8.360 1.00 68.38 252 PHE A N 1
ATOM 1819 C CA . PHE A 1 252 ? 2.365 14.283 -9.706 1.00 68.38 252 PHE A CA 1
ATOM 1820 C C . PHE A 1 252 ? 2.722 15.469 -10.611 1.00 68.38 252 PHE A C 1
ATOM 1822 O O . PHE A 1 252 ? 3.820 15.519 -11.173 1.00 68.38 252 PHE A O 1
ATOM 1829 N N . VAL A 1 253 ? 1.858 16.488 -10.660 1.00 68.31 253 VAL A N 1
ATOM 1830 C CA . VAL A 1 253 ? 2.113 17.779 -11.332 1.00 68.31 253 VAL A CA 1
ATOM 1831 C C . VAL A 1 253 ? 3.372 18.451 -10.764 1.00 68.31 253 VAL A C 1
ATOM 1833 O O . VAL A 1 253 ? 4.156 19.067 -11.499 1.00 68.31 253 VAL A O 1
ATOM 1836 N N . GLY A 1 254 ? 3.618 18.289 -9.461 1.00 64.81 254 GLY A N 1
ATOM 1837 C CA . GLY A 1 254 ? 4.816 18.754 -8.773 1.00 64.81 254 GLY A CA 1
ATOM 1838 C C . GLY A 1 254 ? 6.099 18.076 -9.256 1.00 64.81 254 GLY A C 1
ATOM 1839 O O . GLY A 1 254 ? 7.047 18.776 -9.614 1.00 64.81 254 GLY A O 1
ATOM 1840 N N . LEU A 1 255 ? 6.136 16.741 -9.318 1.00 63.09 255 LEU A N 1
ATOM 1841 C CA . LEU A 1 255 ? 7.397 15.988 -9.391 1.00 63.09 255 LEU A CA 1
ATOM 1842 C C . LEU A 1 255 ? 7.641 15.159 -10.658 1.00 63.09 255 LEU A C 1
ATOM 1844 O O . LEU A 1 255 ? 8.791 15.058 -11.083 1.00 63.09 255 LEU A O 1
ATOM 1848 N N . ALA A 1 256 ? 6.605 14.604 -11.286 1.00 67.75 256 ALA A N 1
ATOM 1849 C CA . ALA A 1 256 ? 6.762 13.554 -12.292 1.00 67.75 256 ALA A CA 1
ATOM 1850 C C . ALA A 1 256 ? 7.532 14.009 -13.549 1.00 67.75 256 ALA A C 1
ATOM 1852 O O . ALA A 1 256 ? 7.331 15.131 -14.034 1.00 67.75 256 ALA A O 1
ATOM 1853 N N . LEU A 1 257 ? 8.404 13.145 -14.087 1.00 70.19 257 LEU A N 1
ATOM 1854 C CA . LEU A 1 257 ? 9.183 13.397 -15.315 1.00 70.19 257 LEU A CA 1
ATOM 1855 C C . LEU A 1 257 ? 8.775 12.504 -16.498 1.00 70.19 257 LEU A C 1
ATOM 1857 O O . LEU A 1 257 ? 8.943 12.901 -17.652 1.00 70.19 257 LEU A O 1
ATOM 1861 N N . GLY A 1 258 ? 8.219 11.332 -16.216 1.00 77.56 258 GLY A N 1
ATOM 1862 C CA . GLY A 1 258 ? 7.689 10.357 -17.164 1.00 77.56 258 GLY A CA 1
ATOM 1863 C C . GLY A 1 258 ? 7.208 9.127 -16.397 1.00 77.56 258 GLY A C 1
ATOM 1864 O O . GLY A 1 258 ? 7.542 9.001 -15.225 1.00 77.56 258 GLY A O 1
ATOM 1865 N N . PHE A 1 259 ? 6.396 8.282 -17.020 1.00 82.38 259 PHE A N 1
ATOM 1866 C CA . PHE A 1 259 ? 5.838 7.081 -16.405 1.00 82.38 259 PHE A CA 1
ATOM 1867 C C . PHE A 1 259 ? 5.483 6.023 -17.450 1.00 82.38 259 PHE A C 1
ATOM 1869 O O . PHE A 1 259 ? 5.141 6.365 -18.586 1.00 82.38 259 PHE A O 1
ATOM 1876 N N . TYR A 1 260 ? 5.528 4.748 -17.073 1.00 84.00 260 TYR A N 1
ATOM 1877 C CA . TYR A 1 260 ? 4.772 3.710 -17.768 1.00 84.00 260 TYR A CA 1
ATOM 1878 C C . TYR A 1 260 ? 3.317 3.701 -17.285 1.00 84.00 260 TYR A C 1
ATOM 1880 O O . TYR A 1 260 ? 3.048 3.585 -16.091 1.00 84.00 260 TYR A O 1
ATOM 1888 N N . ASP A 1 261 ? 2.389 3.846 -18.224 1.00 84.50 261 ASP A N 1
ATOM 1889 C CA . ASP A 1 261 ? 0.956 3.689 -18.012 1.00 84.50 261 ASP A CA 1
ATOM 1890 C C . ASP A 1 261 ? 0.584 2.238 -18.347 1.00 84.50 261 ASP A C 1
ATOM 1892 O O . ASP A 1 261 ? 0.758 1.798 -19.490 1.00 84.50 261 ASP A O 1
ATOM 1896 N N . PHE A 1 262 ? 0.157 1.480 -17.334 1.00 81.94 262 PHE A N 1
ATOM 1897 C CA . PHE A 1 262 ? -0.112 0.044 -17.456 1.00 81.94 262 PHE A CA 1
ATOM 1898 C C . PHE A 1 262 ? -1.402 -0.239 -18.241 1.00 81.94 262 PHE A C 1
ATOM 1900 O O . PHE A 1 262 ? -1.448 -1.218 -18.979 1.00 81.94 262 PHE A O 1
ATOM 1907 N N . ASP A 1 263 ? -2.401 0.642 -18.170 1.00 79.94 263 ASP A N 1
ATOM 1908 C CA . ASP A 1 263 ? -3.696 0.462 -18.837 1.00 79.94 263 ASP A CA 1
ATOM 1909 C C . ASP A 1 263 ? -3.595 0.766 -20.339 1.00 79.94 263 ASP A C 1
ATOM 1911 O O . ASP A 1 263 ? -4.073 0.013 -21.188 1.00 79.94 263 ASP A O 1
ATOM 1915 N N . LEU A 1 264 ? -2.927 1.875 -20.686 1.00 82.69 264 LEU A N 1
ATOM 1916 C CA . LEU A 1 264 ? -2.608 2.236 -22.070 1.00 82.69 264 LEU A CA 1
ATOM 1917 C C . LEU A 1 264 ? -1.449 1.400 -22.641 1.00 82.69 264 LEU A C 1
ATOM 1919 O O . LEU A 1 264 ? -1.103 1.549 -23.819 1.00 82.69 264 LEU A O 1
ATOM 1923 N N . GLN A 1 265 ? -0.809 0.579 -21.799 1.00 84.25 265 GLN A N 1
ATOM 1924 C CA . GLN A 1 265 ? 0.438 -0.148 -22.049 1.00 84.25 265 GLN A CA 1
ATOM 1925 C C . GLN A 1 265 ? 1.514 0.728 -22.719 1.00 84.25 265 GLN A C 1
ATOM 1927 O O . GLN A 1 265 ? 2.237 0.285 -23.619 1.00 84.25 265 GLN A O 1
ATOM 1932 N N . GLY A 1 266 ? 1.616 1.994 -22.300 1.00 84.25 266 GLY A N 1
ATOM 1933 C CA . GLY A 1 266 ? 2.313 3.058 -23.022 1.00 84.25 266 GLY A CA 1
ATOM 1934 C C . GLY A 1 266 ? 3.288 3.859 -22.164 1.00 84.25 266 GLY A C 1
ATOM 1935 O O . GLY A 1 266 ? 3.047 4.135 -20.996 1.00 84.25 266 GLY A O 1
ATOM 1936 N N . PHE A 1 267 ? 4.406 4.280 -22.757 1.00 83.50 267 PHE A N 1
ATOM 1937 C CA . PHE A 1 267 ? 5.392 5.118 -22.071 1.00 83.50 267 PHE A CA 1
ATOM 1938 C C . PHE A 1 267 ? 5.084 6.607 -22.285 1.00 83.50 267 PHE A C 1
ATOM 1940 O O . PHE A 1 267 ? 5.118 7.099 -23.415 1.00 83.50 267 PHE A O 1
ATOM 1947 N N . VAL A 1 268 ? 4.824 7.342 -21.204 1.00 83.38 268 VAL A N 1
ATOM 1948 C CA . VAL A 1 268 ? 4.499 8.774 -21.204 1.00 83.38 268 VAL A CA 1
ATOM 1949 C C . VAL A 1 268 ? 5.685 9.598 -20.686 1.00 83.38 268 VAL A C 1
ATOM 1951 O O . VAL A 1 268 ? 6.206 9.355 -19.604 1.00 83.38 268 VAL A O 1
ATOM 1954 N N . ILE A 1 269 ? 6.109 10.625 -21.426 1.00 81.56 269 ILE A N 1
ATOM 1955 C CA . ILE A 1 269 ? 7.179 11.563 -21.038 1.00 81.56 269 ILE A CA 1
ATOM 1956 C C . ILE A 1 269 ? 6.565 12.928 -20.710 1.00 81.56 269 ILE A C 1
ATOM 1958 O O . ILE A 1 269 ? 5.882 13.518 -21.549 1.00 81.56 269 ILE A O 1
ATOM 1962 N N . ILE A 1 270 ? 6.860 13.486 -19.531 1.00 78.50 270 ILE A N 1
ATOM 1963 C CA . ILE A 1 270 ? 6.301 14.772 -19.086 1.00 78.50 270 ILE A CA 1
ATOM 1964 C C . ILE A 1 270 ? 7.235 15.923 -19.474 1.00 78.50 270 ILE A C 1
ATOM 1966 O O . ILE A 1 270 ? 8.198 16.287 -18.777 1.00 78.50 270 ILE A O 1
ATOM 1970 N N . SER A 1 271 ? 6.926 16.526 -20.620 1.00 72.56 271 SER A N 1
ATOM 1971 C CA . SER A 1 271 ? 7.740 17.565 -21.249 1.00 72.56 271 SER A CA 1
ATOM 1972 C C . SER A 1 271 ? 7.138 18.964 -21.091 1.00 72.56 271 SER A C 1
ATOM 1974 O O . SER A 1 271 ? 5.934 19.154 -20.916 1.00 72.56 271 SER A O 1
ATOM 1976 N N . SER A 1 272 ? 8.005 19.974 -21.172 1.00 67.25 272 SER A N 1
ATOM 1977 C CA . SER A 1 272 ? 7.606 21.384 -21.311 1.00 67.25 272 SER A CA 1
ATOM 1978 C C . SER A 1 272 ? 7.414 21.787 -22.784 1.00 67.25 272 SER A C 1
ATOM 1980 O O . SER A 1 272 ? 6.979 22.901 -23.062 1.00 67.25 272 SER A O 1
ATOM 1982 N N . ASN A 1 273 ? 7.795 20.913 -23.725 1.00 64.88 273 ASN A N 1
ATOM 1983 C CA . ASN A 1 273 ? 7.877 21.167 -25.165 1.00 64.88 273 ASN A CA 1
ATOM 1984 C C . ASN A 1 273 ? 7.354 19.951 -25.955 1.00 64.88 273 ASN A C 1
ATOM 1986 O O . ASN A 1 273 ? 7.377 18.833 -25.449 1.00 64.88 273 ASN A O 1
ATOM 1990 N N . ASP A 1 274 ? 7.027 20.129 -27.236 1.00 65.31 274 ASP A N 1
ATOM 1991 C CA . ASP A 1 274 ? 6.620 19.039 -28.148 1.00 65.31 274 ASP A CA 1
ATOM 1992 C C . ASP A 1 274 ? 7.832 18.201 -28.652 1.00 65.31 274 ASP A C 1
ATOM 1994 O O . ASP A 1 274 ? 7.937 17.886 -29.834 1.00 65.31 274 ASP A O 1
ATOM 1998 N N . HIS A 1 275 ? 8.781 17.901 -27.757 1.00 61.06 275 HIS A N 1
ATOM 1999 C CA . HIS A 1 275 ? 10.041 17.174 -27.982 1.00 61.06 275 HIS A CA 1
ATOM 2000 C C . HIS A 1 275 ? 10.488 16.447 -26.701 1.00 61.06 275 HIS A C 1
ATOM 2002 O O . HIS A 1 275 ? 10.143 16.885 -25.594 1.00 61.06 275 HIS A O 1
ATOM 2008 N N . VAL A 1 276 ? 11.385 15.458 -26.822 1.00 59.88 276 VAL A N 1
ATOM 2009 C CA . VAL A 1 276 ? 12.141 14.849 -25.695 1.00 59.88 276 VAL A CA 1
ATOM 2010 C C . VAL A 1 276 ? 13.282 15.785 -25.237 1.00 59.88 276 VAL A C 1
ATOM 2012 O O . VAL A 1 276 ? 14.443 15.419 -25.060 1.00 59.88 276 VAL A O 1
ATOM 2015 N N . ALA A 1 277 ? 12.944 17.062 -25.046 1.00 45.81 277 ALA A N 1
ATOM 2016 C CA . ALA A 1 277 ? 13.858 18.150 -24.719 1.00 45.81 277 ALA A CA 1
ATOM 2017 C C . ALA A 1 277 ? 14.323 18.080 -23.252 1.00 45.81 277 ALA A C 1
ATOM 2019 O O . ALA A 1 277 ? 13.847 18.832 -22.400 1.00 45.81 277 ALA A O 1
ATOM 2020 N N . GLY A 1 278 ? 15.262 17.175 -22.972 1.00 49.69 278 GLY A N 1
ATOM 2021 C CA . GLY A 1 278 ? 15.731 16.877 -21.617 1.00 49.69 278 GLY A CA 1
ATOM 2022 C C . GLY A 1 278 ? 14.905 15.796 -20.919 1.00 49.69 278 GLY A C 1
ATOM 2023 O O . GLY A 1 278 ? 14.673 15.892 -19.715 1.00 49.69 278 GLY A O 1
ATOM 2024 N N . GLY A 1 279 ? 14.455 14.778 -21.664 1.00 54.19 279 GLY A N 1
ATOM 2025 C CA . GLY A 1 279 ? 14.118 13.492 -21.052 1.00 54.19 279 GLY A CA 1
ATOM 2026 C C . GLY A 1 279 ? 15.390 12.877 -20.468 1.00 54.19 279 GLY A C 1
ATOM 2027 O O . GLY A 1 279 ? 16.374 12.708 -21.189 1.00 54.19 279 GLY A O 1
ATOM 2028 N N . ASP A 1 280 ? 15.395 12.609 -19.164 1.00 68.62 280 ASP A N 1
ATOM 2029 C CA . ASP A 1 280 ? 16.548 12.020 -18.485 1.00 68.62 280 ASP A CA 1
ATOM 2030 C C . ASP A 1 280 ? 16.756 10.580 -18.984 1.00 68.62 280 ASP A C 1
ATOM 2032 O O . ASP A 1 280 ? 15.799 9.804 -19.078 1.00 68.62 280 ASP A O 1
ATOM 2036 N N . VAL A 1 281 ? 18.004 10.209 -19.291 1.00 75.12 281 VAL A N 1
ATOM 2037 C CA . VAL A 1 281 ? 18.360 8.824 -19.642 1.00 75.12 281 VAL A CA 1
ATOM 2038 C C . VAL A 1 281 ? 17.954 7.879 -18.514 1.00 75.12 281 VAL A C 1
ATOM 2040 O O . VAL A 1 281 ? 17.511 6.771 -18.802 1.00 75.12 281 VAL A O 1
ATOM 2043 N N . SER A 1 282 ? 18.047 8.322 -17.256 1.00 76.06 282 SER A N 1
ATOM 2044 C CA . SER A 1 282 ? 17.615 7.565 -16.084 1.00 76.06 282 SER A CA 1
ATOM 2045 C C . SER A 1 282 ? 16.108 7.308 -16.101 1.00 76.06 282 SER A C 1
ATOM 2047 O O . SER A 1 282 ? 15.714 6.156 -15.983 1.00 76.06 282 SER A O 1
ATOM 2049 N N . THR A 1 283 ? 15.265 8.325 -16.334 1.00 78.06 283 THR A N 1
ATOM 2050 C CA . THR A 1 283 ? 13.799 8.149 -16.423 1.00 78.06 283 THR A CA 1
ATOM 2051 C C . THR A 1 283 ? 13.413 7.254 -17.598 1.00 78.06 283 THR A C 1
ATOM 2053 O O . THR A 1 283 ? 12.700 6.281 -17.406 1.00 78.06 283 THR A O 1
ATOM 2056 N N . ILE A 1 284 ? 13.935 7.503 -18.808 1.00 81.31 284 ILE A N 1
ATOM 2057 C CA . ILE A 1 284 ? 13.614 6.657 -19.975 1.00 81.31 284 ILE A CA 1
ATOM 2058 C C . ILE A 1 284 ? 14.067 5.205 -19.731 1.00 81.31 284 ILE A C 1
ATOM 2060 O O . ILE A 1 284 ? 13.391 4.273 -20.149 1.00 81.31 284 ILE A O 1
ATOM 2064 N N . THR A 1 285 ? 15.189 4.998 -19.037 1.00 86.25 285 THR A N 1
ATOM 2065 C CA . THR A 1 285 ? 15.662 3.663 -18.634 1.00 86.25 285 THR A CA 1
ATOM 2066 C C . THR A 1 285 ? 14.737 3.004 -17.609 1.00 86.25 285 THR A C 1
ATOM 2068 O O . THR A 1 285 ? 14.484 1.809 -17.728 1.00 86.25 285 THR A O 1
ATOM 2071 N N . HIS A 1 286 ? 14.252 3.764 -16.623 1.00 86.81 286 HIS A N 1
ATOM 2072 C CA . HIS A 1 286 ? 13.369 3.293 -15.554 1.00 86.81 286 HIS A CA 1
ATOM 2073 C C . HIS A 1 286 ? 12.030 2.814 -16.132 1.00 86.81 286 HIS A C 1
ATOM 2075 O O . HIS A 1 286 ? 11.687 1.642 -15.992 1.00 86.81 286 HIS A O 1
ATOM 2081 N N . GLU A 1 287 ? 11.358 3.651 -16.929 1.00 87.12 287 GLU A N 1
ATOM 2082 C CA . GLU A 1 287 ? 10.079 3.275 -17.545 1.00 87.12 287 GLU A CA 1
ATOM 2083 C C . GLU A 1 287 ? 10.232 2.112 -18.540 1.00 87.12 287 GLU A C 1
ATOM 2085 O O . GLU A 1 287 ? 9.372 1.237 -18.609 1.00 87.12 287 GLU A O 1
ATOM 2090 N N . PHE A 1 288 ? 11.355 2.019 -19.268 1.00 90.75 288 PHE A N 1
ATOM 2091 C CA . PHE A 1 288 ? 11.627 0.847 -20.114 1.00 90.75 288 PHE A CA 1
ATOM 2092 C C . PHE A 1 288 ? 11.909 -0.442 -19.332 1.00 90.75 288 PHE A C 1
ATOM 2094 O O . PHE A 1 288 ? 11.822 -1.518 -19.926 1.00 90.75 288 PHE A O 1
ATOM 2101 N N . VAL A 1 289 ? 12.224 -0.379 -18.034 1.00 93.56 289 VAL A N 1
ATOM 2102 C CA . VAL A 1 289 ? 12.189 -1.575 -17.185 1.00 93.56 289 VAL A CA 1
ATOM 2103 C C . VAL A 1 289 ? 10.741 -1.981 -16.918 1.00 93.56 289 VAL A C 1
ATOM 2105 O O . VAL A 1 289 ? 10.440 -3.154 -17.116 1.00 93.56 289 VAL A O 1
ATOM 2108 N N . HIS A 1 290 ? 9.834 -1.055 -16.594 1.00 93.19 290 HIS A N 1
ATOM 2109 C CA . HIS A 1 290 ? 8.409 -1.377 -16.416 1.00 93.19 290 HIS A CA 1
ATOM 2110 C C . HIS A 1 290 ? 7.771 -1.975 -17.680 1.00 93.19 290 HIS A C 1
ATOM 2112 O O . HIS A 1 290 ? 7.102 -2.999 -17.585 1.00 93.19 290 HIS A O 1
ATOM 2118 N N . VAL A 1 291 ? 8.092 -1.455 -18.874 1.00 93.00 291 VAL A N 1
ATOM 2119 C CA . VAL A 1 291 ? 7.680 -2.058 -20.163 1.00 93.00 291 VAL A CA 1
ATOM 2120 C C . VAL A 1 291 ? 8.123 -3.525 -20.290 1.00 93.00 291 VAL A C 1
ATOM 2122 O O . VAL A 1 291 ? 7.382 -4.362 -20.802 1.00 93.00 291 VAL A O 1
ATOM 2125 N N . LEU A 1 292 ? 9.342 -3.859 -19.851 1.00 95.94 292 LEU A N 1
ATOM 2126 C CA . LEU A 1 292 ? 9.855 -5.234 -19.906 1.00 95.94 292 LEU A CA 1
ATOM 2127 C C . LEU A 1 292 ? 9.327 -6.112 -18.768 1.00 95.94 292 LEU A C 1
ATOM 2129 O O . LEU A 1 292 ? 9.208 -7.319 -18.959 1.00 95.94 292 LEU A O 1
ATOM 2133 N N . GLN A 1 293 ? 9.015 -5.533 -17.608 1.00 96.12 293 GLN A N 1
ATOM 2134 C CA . GLN A 1 293 ? 8.355 -6.241 -16.517 1.00 96.12 293 GLN A CA 1
ATOM 2135 C C . GLN A 1 293 ? 6.935 -6.635 -16.938 1.00 96.12 293 GLN A C 1
ATOM 2137 O O . GLN A 1 293 ? 6.593 -7.812 -16.874 1.00 96.12 293 GLN A O 1
ATOM 2142 N N . ASP A 1 294 ? 6.144 -5.690 -17.456 1.00 94.44 294 ASP A N 1
ATOM 2143 C CA . ASP A 1 294 ? 4.773 -5.955 -17.890 1.00 94.44 294 ASP A CA 1
ATOM 2144 C C . ASP A 1 294 ? 4.715 -7.008 -19.004 1.00 94.44 294 ASP A C 1
ATOM 2146 O O . ASP A 1 294 ? 4.082 -8.050 -18.845 1.00 94.44 294 ASP A O 1
ATOM 2150 N N . GLN A 1 295 ? 5.482 -6.822 -20.085 1.00 95.62 295 GLN A N 1
ATOM 2151 C CA . GLN A 1 295 ? 5.456 -7.753 -21.220 1.00 95.62 295 GLN A CA 1
ATOM 2152 C C . GLN A 1 295 ? 5.914 -9.184 -20.881 1.00 95.62 295 GLN A C 1
ATOM 2154 O O . GLN A 1 295 ? 5.533 -10.114 -21.591 1.00 95.62 295 GLN A O 1
ATOM 2159 N N . HIS A 1 296 ? 6.738 -9.394 -19.845 1.00 97.38 296 HIS A N 1
ATOM 2160 C CA . HIS A 1 296 ? 7.220 -10.738 -19.471 1.00 97.38 296 HIS A CA 1
ATOM 2161 C C . HIS A 1 296 ? 6.450 -11.375 -18.315 1.00 97.38 296 HIS A C 1
ATOM 2163 O O . HIS A 1 296 ? 6.458 -12.604 -18.215 1.00 97.38 296 HIS A O 1
ATOM 2169 N N . PHE A 1 297 ? 5.799 -10.577 -17.464 1.00 97.19 297 PHE A N 1
ATOM 2170 C CA . PHE A 1 297 ? 5.211 -11.045 -16.204 1.00 97.19 297 PHE A CA 1
ATOM 2171 C C . PHE A 1 297 ? 3.744 -10.630 -15.984 1.00 97.19 297 PHE A C 1
ATOM 2173 O O . PHE A 1 297 ? 3.176 -11.023 -14.971 1.00 97.19 297 PHE A O 1
ATOM 2180 N N . ALA A 1 298 ? 3.124 -9.912 -16.933 1.00 94.62 298 ALA A N 1
ATOM 2181 C CA . ALA A 1 298 ? 1.724 -9.467 -16.900 1.00 94.62 298 ALA A CA 1
ATOM 2182 C C . ALA A 1 298 ? 1.390 -8.664 -15.625 1.00 94.62 298 ALA A C 1
ATOM 2184 O O . ALA A 1 298 ? 0.568 -9.054 -14.795 1.00 94.62 298 ALA A O 1
ATOM 2185 N N . ILE A 1 299 ? 2.094 -7.544 -15.449 1.00 92.88 299 ILE A N 1
ATOM 2186 C CA . ILE A 1 299 ? 2.033 -6.726 -14.232 1.00 92.88 299 ILE A CA 1
ATOM 2187 C C . ILE A 1 299 ? 0.744 -5.892 -14.199 1.00 92.88 299 ILE A C 1
ATOM 2189 O O . ILE A 1 299 ? 0.152 -5.760 -13.129 1.00 92.88 299 ILE A O 1
ATOM 2193 N N . ALA A 1 300 ? 0.275 -5.407 -15.355 1.00 88.31 300 ALA A N 1
ATOM 2194 C CA . ALA A 1 300 ? -1.041 -4.791 -15.515 1.00 88.31 300 ALA A CA 1
ATOM 2195 C C . ALA A 1 300 ? -2.153 -5.761 -15.075 1.00 88.31 300 ALA A C 1
ATOM 2197 O O . ALA A 1 300 ? -2.849 -5.481 -14.100 1.00 88.31 300 ALA A O 1
ATOM 2198 N N . ASP A 1 301 ? -2.224 -6.948 -15.697 1.00 90.44 301 ASP A N 1
ATOM 2199 C CA . ASP A 1 301 ? -3.169 -8.021 -15.344 1.00 90.44 301 ASP A CA 1
ATOM 2200 C C . ASP A 1 301 ? -3.116 -8.375 -13.844 1.00 90.44 301 ASP A C 1
ATOM 2202 O O . ASP A 1 301 ? -4.147 -8.664 -13.234 1.00 90.44 301 ASP A O 1
ATOM 2206 N N . TYR A 1 302 ? -1.925 -8.365 -13.227 1.00 92.50 302 TYR A N 1
ATOM 2207 C CA . TYR A 1 302 ? -1.776 -8.644 -11.798 1.00 92.50 302 TYR A CA 1
ATOM 2208 C C . TYR A 1 302 ? -2.355 -7.537 -10.913 1.00 92.50 302 TYR A C 1
ATOM 2210 O O . TYR A 1 302 ? -2.993 -7.861 -9.911 1.00 92.50 302 TYR A O 1
ATOM 2218 N N . PHE A 1 303 ? -2.120 -6.258 -11.228 1.00 86.94 303 PHE A N 1
ATOM 2219 C CA . PHE A 1 303 ? -2.707 -5.155 -10.463 1.00 86.94 303 PHE A CA 1
ATOM 2220 C C . PHE A 1 303 ? -4.235 -5.146 -10.615 1.00 86.94 303 PHE A C 1
ATOM 2222 O O . PHE A 1 303 ? -4.940 -5.111 -9.608 1.00 86.94 303 PHE A O 1
ATOM 2229 N N . ASP A 1 304 ? -4.734 -5.301 -11.844 1.00 84.62 304 ASP A N 1
ATOM 2230 C CA . ASP A 1 304 ? -6.163 -5.408 -12.162 1.00 84.62 304 ASP A CA 1
ATOM 2231 C C . ASP A 1 304 ? -6.863 -6.544 -11.400 1.00 84.62 304 ASP A C 1
ATOM 2233 O O . ASP A 1 304 ? -7.955 -6.371 -10.860 1.00 84.62 304 ASP A O 1
ATOM 2237 N N . ALA A 1 305 ? -6.232 -7.719 -11.321 1.00 89.81 305 ALA A N 1
ATOM 2238 C CA . ALA A 1 305 ? -6.794 -8.890 -10.648 1.00 89.81 305 ALA A CA 1
ATOM 2239 C C . ALA A 1 305 ? -6.784 -8.809 -9.106 1.00 89.81 305 ALA A C 1
ATOM 2241 O O . ALA A 1 305 ? -7.259 -9.742 -8.454 1.00 89.81 305 ALA A O 1
ATOM 2242 N N . HIS A 1 306 ? -6.224 -7.744 -8.520 1.00 89.50 306 HIS A N 1
ATOM 2243 C CA . HIS A 1 306 ? -6.042 -7.588 -7.072 1.00 89.50 306 HIS A CA 1
ATOM 2244 C C . HIS A 1 306 ? -6.339 -6.160 -6.567 1.00 89.50 306 HIS A C 1
ATOM 2246 O O . HIS A 1 306 ? -5.847 -5.770 -5.505 1.00 89.50 306 HIS A O 1
ATOM 2252 N N . GLU A 1 307 ? -7.158 -5.388 -7.293 1.00 80.75 307 GLU A N 1
ATOM 2253 C CA . GLU A 1 307 ? -7.554 -4.013 -6.931 1.00 80.75 307 GLU A CA 1
ATOM 2254 C C . GLU A 1 307 ? -8.299 -3.899 -5.576 1.00 80.75 307 GLU A C 1
ATOM 2256 O O . GLU A 1 307 ? -8.464 -2.797 -5.056 1.00 80.75 307 GLU A O 1
ATOM 2261 N N . ASP A 1 308 ? -8.689 -5.020 -4.955 1.00 81.88 308 ASP A N 1
ATOM 2262 C CA . ASP A 1 308 ? -9.352 -5.099 -3.644 1.00 81.88 308 ASP A CA 1
ATOM 2263 C C . ASP A 1 308 ? -8.402 -5.384 -2.454 1.00 81.88 308 ASP A C 1
ATOM 2265 O O . ASP A 1 308 ? -8.859 -5.760 -1.366 1.00 81.88 308 ASP A O 1
ATOM 2269 N N . ASN A 1 309 ? -7.079 -5.295 -2.652 1.00 91.75 309 ASN A N 1
ATOM 2270 C CA . ASN A 1 309 ? -6.091 -5.687 -1.643 1.00 91.75 309 ASN A CA 1
ATOM 2271 C C . ASN A 1 309 ? -4.834 -4.793 -1.639 1.00 91.75 309 ASN A C 1
ATOM 2273 O O . ASN A 1 309 ? -3.826 -5.087 -2.292 1.00 91.75 309 ASN A O 1
ATOM 2277 N N . SER A 1 310 ? -4.871 -3.717 -0.853 1.00 92.06 310 SER A N 1
ATOM 2278 C CA . SER A 1 310 ? -3.793 -2.726 -0.745 1.00 92.06 310 SER A CA 1
ATOM 2279 C C . SER A 1 310 ? -2.441 -3.309 -0.328 1.00 92.06 310 SER A C 1
ATOM 2281 O O . SER A 1 310 ? -1.418 -2.916 -0.890 1.00 92.06 310 SER A O 1
ATOM 2283 N N . ASP A 1 311 ? -2.402 -4.258 0.613 1.00 96.56 311 ASP A N 1
ATOM 2284 C CA . ASP A 1 311 ? -1.159 -4.921 1.028 1.00 96.56 311 ASP A CA 1
ATOM 2285 C C . ASP A 1 311 ? -0.503 -5.672 -0.137 1.00 96.56 311 ASP A C 1
ATOM 2287 O O . ASP A 1 311 ? 0.699 -5.543 -0.374 1.00 96.56 311 ASP A O 1
ATOM 2291 N N . ARG A 1 312 ? -1.295 -6.411 -0.919 1.00 96.06 312 ARG A N 1
ATOM 2292 C CA . ARG A 1 312 ? -0.811 -7.143 -2.092 1.00 96.06 312 ARG A CA 1
ATOM 2293 C C . ARG A 1 312 ? -0.330 -6.213 -3.200 1.00 96.06 312 ARG A C 1
ATOM 2295 O O . ARG A 1 312 ? 0.737 -6.457 -3.764 1.00 96.06 312 ARG A O 1
ATOM 2302 N N . ILE A 1 313 ? -1.068 -5.143 -3.494 1.00 93.50 313 ILE A N 1
ATOM 2303 C CA . ILE A 1 313 ? -0.643 -4.131 -4.473 1.00 93.50 313 ILE A CA 1
ATOM 2304 C C . ILE A 1 313 ? 0.665 -3.465 -4.018 1.00 93.50 313 ILE A C 1
ATOM 2306 O O . ILE A 1 313 ? 1.601 -3.328 -4.810 1.00 93.50 313 ILE A O 1
ATOM 2310 N N . LEU A 1 314 ? 0.790 -3.122 -2.732 1.00 93.88 314 LEU A N 1
ATOM 2311 C CA . LEU A 1 314 ? 2.007 -2.543 -2.162 1.00 93.88 314 LEU A CA 1
ATOM 2312 C C . LEU A 1 314 ? 3.192 -3.527 -2.204 1.00 93.88 314 LEU A C 1
ATOM 2314 O O . LEU A 1 314 ? 4.307 -3.129 -2.547 1.00 93.88 314 LEU A O 1
ATOM 2318 N N . ALA A 1 315 ? 2.954 -4.812 -1.934 1.00 96.75 315 ALA A N 1
ATOM 2319 C CA . ALA A 1 315 ? 3.952 -5.877 -2.020 1.00 96.75 315 ALA A CA 1
ATOM 2320 C C . ALA A 1 315 ? 4.441 -6.115 -3.454 1.00 96.75 315 ALA A C 1
ATOM 2322 O O . ALA A 1 315 ? 5.646 -6.195 -3.696 1.00 96.75 315 ALA A O 1
ATOM 2323 N N . ALA A 1 316 ? 3.527 -6.159 -4.423 1.00 96.25 316 ALA A N 1
ATOM 2324 C CA . ALA A 1 316 ? 3.874 -6.240 -5.835 1.00 96.25 316 ALA A CA 1
ATOM 2325 C C . ALA A 1 316 ? 4.698 -5.019 -6.276 1.00 96.25 316 ALA A C 1
ATOM 2327 O O . ALA A 1 316 ? 5.749 -5.174 -6.902 1.00 96.25 316 ALA A O 1
ATOM 2328 N N . ARG A 1 317 ? 4.306 -3.807 -5.858 1.00 92.50 317 ARG A N 1
ATOM 2329 C CA . ARG A 1 317 ? 5.071 -2.578 -6.128 1.00 92.50 317 ARG A CA 1
ATOM 2330 C C . ARG A 1 317 ? 6.456 -2.583 -5.474 1.00 92.50 317 ARG A C 1
ATOM 2332 O O . ARG A 1 317 ? 7.409 -2.133 -6.100 1.00 92.50 317 ARG A O 1
ATOM 2339 N N . PHE A 1 318 ? 6.638 -3.165 -4.286 1.00 95.62 318 PHE A N 1
ATOM 2340 C CA . PHE A 1 318 ? 7.980 -3.353 -3.709 1.00 95.62 318 PHE A CA 1
ATOM 2341 C C . PHE A 1 318 ? 8.896 -4.215 -4.605 1.00 95.62 318 PHE A C 1
ATOM 2343 O O . PHE A 1 318 ? 10.100 -3.955 -4.647 1.00 95.62 318 PHE A O 1
ATOM 2350 N N . VAL A 1 319 ? 8.360 -5.202 -5.337 1.00 97.69 319 VAL A N 1
ATOM 2351 C CA . VAL A 1 319 ? 9.136 -5.983 -6.321 1.00 97.69 319 VAL A CA 1
ATOM 2352 C C . VAL A 1 319 ? 9.395 -5.176 -7.593 1.00 97.69 319 VAL A C 1
ATOM 2354 O O . VAL A 1 319 ? 10.544 -5.062 -8.012 1.00 97.69 319 VAL A O 1
ATOM 2357 N N . VAL A 1 320 ? 8.346 -4.594 -8.180 1.00 95.69 320 VAL A N 1
ATOM 2358 C CA . VAL A 1 320 ? 8.378 -3.848 -9.454 1.00 95.69 320 VAL A CA 1
ATOM 2359 C C . VAL A 1 320 ? 9.342 -2.654 -9.383 1.00 95.69 320 VAL A C 1
ATOM 2361 O O . VAL A 1 320 ? 10.309 -2.588 -10.147 1.00 95.69 320 VAL A O 1
ATOM 2364 N N . GLU A 1 321 ? 9.152 -1.764 -8.408 1.00 92.38 321 GLU A N 1
ATOM 2365 C CA . GLU A 1 321 ? 10.003 -0.584 -8.185 1.00 92.38 321 GLU A CA 1
ATOM 2366 C C . GLU A 1 321 ? 11.400 -0.986 -7.674 1.00 92.38 321 GLU A C 1
ATOM 2368 O O . GLU A 1 321 ? 12.415 -0.366 -8.009 1.00 92.38 321 GLU A O 1
ATOM 2373 N N . GLY A 1 322 ? 11.470 -2.060 -6.877 1.00 94.50 322 GLY A N 1
ATOM 2374 C CA . GLY A 1 322 ? 12.714 -2.605 -6.338 1.00 94.50 322 GLY A CA 1
ATOM 2375 C C . GLY A 1 322 ? 13.644 -3.139 -7.428 1.00 94.50 322 GLY A C 1
ATOM 2376 O O . GLY A 1 322 ? 14.842 -2.840 -7.418 1.00 94.50 322 GLY A O 1
ATOM 2377 N N . ASP A 1 323 ? 13.109 -3.884 -8.394 1.00 96.31 323 ASP A N 1
ATOM 2378 C CA . ASP A 1 323 ? 13.837 -4.377 -9.566 1.00 96.31 323 ASP A CA 1
ATOM 2379 C C . ASP A 1 323 ? 14.193 -3.242 -10.538 1.00 96.31 323 ASP A C 1
ATOM 2381 O O . ASP A 1 323 ? 15.325 -3.206 -11.024 1.00 96.31 323 ASP A O 1
ATOM 2385 N N . ALA A 1 324 ? 13.305 -2.263 -10.754 1.00 92.06 324 ALA A N 1
ATOM 2386 C CA . ALA A 1 324 ? 13.597 -1.080 -11.571 1.00 92.06 324 ALA A CA 1
ATOM 2387 C C . ALA A 1 324 ? 14.779 -0.268 -11.009 1.00 92.06 324 ALA A C 1
ATOM 2389 O O . ALA A 1 324 ? 15.789 -0.060 -11.695 1.00 92.06 324 ALA A O 1
ATOM 2390 N N . ARG A 1 325 ? 14.740 0.093 -9.718 1.00 87.69 325 ARG A N 1
ATOM 2391 C CA . ARG A 1 325 ? 15.843 0.810 -9.055 1.00 87.69 325 ARG A CA 1
ATOM 2392 C C . ARG A 1 325 ? 17.134 0.006 -8.961 1.00 87.69 325 ARG A C 1
ATOM 2394 O O . ARG A 1 325 ? 18.197 0.613 -9.094 1.00 87.69 325 ARG A O 1
ATOM 2401 N N . ASN A 1 326 ? 17.092 -1.309 -8.735 1.00 91.12 326 ASN A N 1
ATOM 2402 C CA . ASN A 1 326 ? 18.312 -2.126 -8.761 1.00 91.12 326 ASN A CA 1
ATOM 2403 C C . ASN A 1 326 ? 18.873 -2.240 -10.197 1.00 91.12 326 ASN A C 1
ATOM 2405 O O . ASN A 1 326 ? 20.090 -2.179 -10.390 1.00 91.12 326 ASN A O 1
ATOM 2409 N N . SER A 1 327 ? 18.005 -2.308 -11.212 1.00 91.12 327 SER A N 1
ATOM 2410 C CA . SER A 1 327 ? 18.382 -2.399 -12.630 1.00 91.12 327 SER A CA 1
ATOM 2411 C C . SER A 1 327 ? 19.121 -1.170 -13.157 1.00 91.12 327 SER A C 1
ATOM 2413 O O . SER A 1 327 ? 20.023 -1.327 -13.978 1.00 91.12 327 SER A O 1
ATOM 2415 N N . GLU A 1 328 ? 18.834 0.040 -12.662 1.00 86.25 328 GLU A N 1
ATOM 2416 C CA . GLU A 1 328 ? 19.591 1.260 -13.013 1.00 86.25 328 GLU A CA 1
ATOM 2417 C C . GLU A 1 328 ? 21.115 1.100 -12.857 1.00 86.25 328 GLU A C 1
ATOM 2419 O O . GLU A 1 328 ? 21.895 1.714 -13.592 1.00 86.25 328 GLU A O 1
ATOM 2424 N N . ALA A 1 329 ? 21.574 0.224 -11.954 1.00 86.44 329 ALA A N 1
ATOM 2425 C CA . ALA A 1 329 ? 22.992 -0.064 -11.775 1.00 86.44 329 ALA A CA 1
ATOM 2426 C C . ALA A 1 329 ? 23.680 -0.602 -13.051 1.00 86.44 329 ALA A C 1
ATOM 2428 O O . ALA A 1 329 ? 24.901 -0.450 -13.173 1.00 86.44 329 ALA A O 1
ATOM 2429 N N . LEU A 1 330 ? 22.924 -1.167 -14.002 1.00 86.56 330 LEU A N 1
ATOM 2430 C CA . LEU A 1 330 ? 23.374 -1.640 -15.321 1.00 86.56 330 LEU A CA 1
ATOM 2431 C C . LEU A 1 330 ? 23.556 -0.502 -16.351 1.00 86.56 330 LEU A C 1
ATOM 2433 O O . LEU A 1 330 ? 24.215 -0.693 -17.379 1.00 86.56 330 LEU A O 1
ATOM 2437 N N . PHE A 1 331 ? 22.982 0.676 -16.085 1.00 86.38 331 PHE A N 1
ATOM 2438 C CA . PHE A 1 331 ? 22.793 1.758 -17.060 1.00 86.38 331 PHE A CA 1
ATOM 2439 C C . PHE A 1 331 ? 23.515 3.067 -16.711 1.00 86.38 331 PHE A C 1
ATOM 2441 O O . PHE A 1 331 ? 23.481 4.004 -17.499 1.00 86.38 331 PHE A O 1
ATOM 2448 N N . ARG A 1 332 ? 24.235 3.130 -15.583 1.00 83.00 332 ARG A N 1
ATOM 2449 C CA . ARG A 1 332 ? 24.950 4.336 -15.103 1.00 83.00 332 ARG A CA 1
ATOM 2450 C C . ARG A 1 332 ? 25.914 4.985 -16.110 1.00 83.00 332 ARG A C 1
ATOM 2452 O O . ARG A 1 332 ? 26.146 6.184 -16.023 1.00 83.00 332 ARG A O 1
ATOM 2459 N N . ASP A 1 333 ? 26.469 4.222 -17.053 1.00 84.50 333 ASP A N 1
ATOM 2460 C CA . ASP A 1 333 ? 27.356 4.743 -18.107 1.00 84.50 333 ASP A CA 1
ATOM 2461 C C . ASP A 1 333 ? 26.606 5.146 -19.403 1.00 84.50 333 ASP A C 1
ATOM 2463 O O . ASP A 1 333 ? 27.205 5.736 -20.306 1.00 84.50 333 ASP A O 1
ATOM 2467 N N . LEU A 1 334 ? 25.297 4.876 -19.512 1.00 83.19 334 LEU A N 1
ATOM 2468 C CA . LEU A 1 334 ? 24.534 4.955 -20.766 1.00 83.19 334 LEU A CA 1
ATOM 2469 C C . LEU A 1 334 ? 24.471 6.370 -21.362 1.00 83.19 334 LEU A C 1
ATOM 2471 O O . LEU A 1 334 ? 24.634 6.519 -22.568 1.00 83.19 334 LEU A O 1
ATOM 2475 N N . GLU A 1 335 ? 24.308 7.420 -20.554 1.00 78.44 335 GLU A N 1
ATOM 2476 C CA . GLU A 1 335 ? 24.325 8.817 -21.036 1.00 78.44 335 GLU A CA 1
ATOM 2477 C C . GLU A 1 335 ? 25.661 9.171 -21.730 1.00 78.44 335 GLU A C 1
ATOM 2479 O O . GLU A 1 335 ? 25.698 9.838 -22.771 1.00 78.44 335 GLU A O 1
ATOM 2484 N N . SER A 1 336 ? 26.766 8.645 -21.190 1.00 80.88 336 SER A N 1
ATOM 2485 C CA . SER A 1 336 ? 28.120 8.792 -21.733 1.00 80.88 336 SER A CA 1
ATOM 2486 C C . SER A 1 336 ? 28.315 7.962 -23.008 1.00 80.88 336 SER A C 1
ATOM 2488 O O . SER A 1 336 ? 28.884 8.452 -23.986 1.00 80.88 336 SER A O 1
ATOM 2490 N N . GLU A 1 337 ? 27.778 6.737 -23.053 1.00 82.38 337 GLU A N 1
ATOM 2491 C CA . GLU A 1 337 ? 27.767 5.881 -24.252 1.00 82.38 337 GLU A CA 1
ATOM 2492 C C . GLU A 1 337 ? 26.923 6.473 -25.397 1.00 82.38 337 GLU A C 1
ATOM 2494 O O . GLU A 1 337 ? 27.312 6.392 -26.565 1.00 82.38 337 GLU A O 1
ATOM 2499 N N . LEU A 1 338 ? 25.810 7.138 -25.068 1.00 73.44 338 LEU A N 1
ATOM 2500 C CA . LEU A 1 338 ? 24.997 7.938 -25.991 1.00 73.44 338 LEU A CA 1
ATOM 2501 C C . LEU A 1 338 ? 25.699 9.239 -26.427 1.00 73.44 338 LEU A C 1
ATOM 2503 O O . LEU A 1 338 ? 25.210 9.932 -27.319 1.00 73.44 338 LEU A O 1
ATOM 2507 N N . GLY A 1 339 ? 26.858 9.562 -25.845 1.00 67.88 339 GLY A N 1
ATOM 2508 C CA . GLY A 1 339 ? 27.713 10.678 -26.237 1.00 67.88 339 GLY A CA 1
ATOM 2509 C C . GLY A 1 339 ? 27.209 12.053 -25.800 1.00 67.88 339 GLY A C 1
ATOM 2510 O O . GLY A 1 339 ? 27.577 13.041 -26.436 1.00 67.88 339 GLY A O 1
ATOM 2511 N N . GLY A 1 340 ? 26.360 12.126 -24.766 1.00 62.19 340 GLY A N 1
ATOM 2512 C CA . GLY A 1 340 ? 25.729 13.379 -24.336 1.00 62.19 340 GLY A CA 1
ATOM 2513 C C . GLY A 1 340 ? 24.779 13.967 -25.387 1.00 62.19 340 GLY A C 1
ATOM 2514 O O . GLY A 1 340 ? 24.741 15.180 -25.576 1.00 62.19 340 GLY A O 1
ATOM 2515 N N . GLN A 1 341 ? 24.061 13.111 -26.127 1.00 53.19 341 GLN A N 1
ATOM 2516 C CA . GLN A 1 341 ? 23.067 13.537 -27.126 1.00 53.19 341 GLN A CA 1
ATOM 2517 C C . GLN A 1 341 ? 21.788 14.136 -26.516 1.00 53.19 341 GLN A C 1
ATOM 2519 O O . GLN A 1 341 ? 21.036 14.790 -27.234 1.00 53.19 341 GLN A O 1
ATOM 2524 N N . LEU A 1 342 ? 21.565 13.945 -25.216 1.00 56.56 342 LEU A N 1
ATOM 2525 C CA . LEU A 1 342 ? 20.500 14.577 -24.441 1.00 56.56 342 LEU A CA 1
ATOM 2526 C C . LEU A 1 342 ? 21.118 15.687 -23.575 1.00 56.56 342 LEU A C 1
ATOM 2528 O O . LEU A 1 342 ? 22.152 15.478 -22.945 1.00 56.56 342 LEU A O 1
ATOM 2532 N N . GLU A 1 343 ? 20.515 16.880 -23.560 1.00 50.53 343 GLU A N 1
ATOM 2533 C CA . GLU A 1 343 ? 20.922 17.949 -22.634 1.00 50.53 343 GLU A CA 1
ATOM 2534 C C . GLU A 1 343 ? 20.324 17.659 -21.244 1.00 50.53 343 GLU A C 1
ATOM 2536 O O . GLU A 1 343 ? 19.099 17.546 -21.141 1.00 50.53 343 GLU A O 1
ATOM 2541 N N . PRO A 1 344 ? 21.129 17.597 -20.165 1.00 50.25 344 PRO A N 1
ATOM 2542 C CA . PRO A 1 344 ? 20.613 17.344 -18.823 1.00 50.25 344 PRO A CA 1
ATOM 2543 C C . PRO A 1 344 ? 19.665 18.470 -18.390 1.00 50.25 344 PRO A C 1
ATOM 2545 O O . PRO A 1 344 ? 20.012 19.659 -18.459 1.00 50.25 344 PRO A O 1
ATOM 2548 N N . ARG A 1 345 ? 18.454 18.096 -17.955 1.00 52.41 345 ARG A N 1
ATOM 2549 C CA . ARG A 1 345 ? 17.359 19.032 -17.665 1.00 52.41 345 ARG A CA 1
ATOM 2550 C C . ARG A 1 345 ? 17.775 20.018 -16.568 1.00 52.41 345 ARG A C 1
ATOM 2552 O O . ARG A 1 345 ? 18.162 19.632 -15.471 1.00 52.41 345 ARG A O 1
ATOM 2559 N N . ARG A 1 346 ? 17.711 21.320 -16.875 1.00 44.06 346 ARG A N 1
ATOM 2560 C CA . ARG A 1 346 ? 18.079 22.412 -15.945 1.00 44.06 346 ARG A CA 1
ATOM 2561 C C . ARG A 1 346 ? 16.885 23.031 -15.214 1.00 44.06 346 ARG A C 1
ATOM 2563 O O . ARG A 1 346 ? 17.080 23.941 -14.405 1.00 44.06 346 ARG A O 1
ATOM 2570 N N . ASP A 1 347 ? 15.675 22.558 -15.499 1.00 46.06 347 ASP A N 1
ATOM 2571 C CA . ASP A 1 347 ? 14.482 22.915 -14.738 1.00 46.06 347 ASP A CA 1
ATOM 2572 C C . ASP A 1 347 ? 14.645 22.408 -13.303 1.00 46.06 347 ASP A C 1
ATOM 2574 O O . ASP A 1 347 ? 15.014 21.257 -13.077 1.00 46.06 347 ASP A O 1
ATOM 2578 N N . ARG A 1 348 ? 14.375 23.260 -12.313 1.00 40.66 348 ARG A N 1
ATOM 2579 C CA . ARG A 1 348 ? 14.326 22.814 -10.920 1.00 40.66 348 ARG A CA 1
ATOM 2580 C C . ARG A 1 348 ? 12.976 22.165 -10.663 1.00 40.66 348 ARG A C 1
ATOM 2582 O O . ARG A 1 348 ? 11.992 22.890 -10.531 1.00 40.66 348 ARG A O 1
ATOM 2589 N N . THR A 1 349 ? 12.955 20.844 -10.516 1.00 43.44 349 THR A N 1
ATOM 2590 C CA . THR A 1 349 ? 11.837 20.132 -9.890 1.00 43.44 349 THR A CA 1
ATOM 2591 C C . THR A 1 349 ? 11.525 20.792 -8.535 1.00 43.44 349 THR A C 1
ATOM 2593 O O . THR A 1 349 ? 12.434 20.905 -7.702 1.00 43.44 349 THR A O 1
ATOM 2596 N N . PRO A 1 350 ? 10.302 21.300 -8.299 1.00 42.25 350 PRO A N 1
ATOM 2597 C CA . PRO A 1 350 ? 9.938 21.898 -7.018 1.00 42.25 350 PRO A CA 1
ATOM 2598 C C . PRO A 1 350 ? 9.966 20.850 -5.899 1.00 42.25 350 PRO A C 1
ATOM 2600 O O . PRO A 1 350 ? 9.209 19.887 -5.928 1.00 42.25 350 PRO A O 1
ATOM 2603 N N . GLY A 1 351 ? 10.827 21.028 -4.895 1.00 43.25 351 GLY A N 1
ATOM 2604 C CA . GLY A 1 351 ? 10.848 20.139 -3.729 1.00 43.25 351 GLY A CA 1
ATOM 2605 C C . GLY A 1 351 ? 9.582 20.299 -2.881 1.00 43.25 351 GLY A C 1
ATOM 2606 O O . GLY A 1 351 ? 9.210 21.426 -2.545 1.00 43.25 351 GLY A O 1
ATOM 2607 N N . LEU A 1 352 ? 8.950 19.181 -2.505 1.00 47.88 352 LEU A N 1
ATOM 2608 C CA . LEU A 1 352 ? 7.698 19.126 -1.733 1.00 47.88 352 LEU A CA 1
ATOM 2609 C C . LEU A 1 352 ? 7.886 19.449 -0.243 1.00 47.88 352 LEU A C 1
ATOM 2611 O O . LEU A 1 352 ? 7.564 18.657 0.642 1.00 47.88 352 LEU A O 1
ATOM 2615 N N . ASN A 1 353 ? 8.393 20.641 0.055 1.00 46.16 353 ASN A N 1
ATOM 2616 C CA . ASN A 1 353 ? 8.632 21.087 1.423 1.00 46.16 353 ASN A CA 1
ATOM 2617 C C . ASN A 1 353 ? 7.327 21.519 2.124 1.00 46.16 353 ASN A C 1
ATOM 2619 O O . ASN A 1 353 ? 7.140 22.700 2.416 1.00 46.16 353 ASN A O 1
ATOM 2623 N N . GLY A 1 354 ? 6.454 20.551 2.429 1.00 54.81 354 GLY A N 1
ATOM 2624 C CA . GLY A 1 354 ? 5.410 20.684 3.454 1.00 54.81 354 GLY A CA 1
ATOM 2625 C C . GLY A 1 354 ? 4.002 20.170 3.125 1.00 54.81 354 GLY A C 1
ATOM 2626 O O . GLY A 1 354 ? 3.192 20.124 4.045 1.00 54.81 354 GLY A O 1
ATOM 2627 N N . SER A 1 355 ? 3.689 19.801 1.877 1.00 68.50 355 SER A N 1
ATOM 2628 C CA . SER A 1 355 ? 2.292 19.538 1.465 1.00 68.50 355 SER A CA 1
ATOM 2629 C C . SER A 1 355 ? 1.763 18.129 1.772 1.00 68.50 355 SER A C 1
ATOM 2631 O O . SER A 1 355 ? 0.578 17.977 2.044 1.00 68.50 355 SER A O 1
ATOM 2633 N N . VAL A 1 356 ? 2.611 17.095 1.728 1.00 75.25 356 VAL A N 1
ATOM 2634 C CA . VAL A 1 356 ? 2.186 15.687 1.882 1.00 75.25 356 VAL A CA 1
ATOM 2635 C C . VAL A 1 356 ? 2.265 15.261 3.361 1.00 75.25 356 VAL A C 1
ATOM 2637 O O . VAL A 1 356 ? 3.306 15.502 3.983 1.00 75.25 356 VAL A O 1
ATOM 2640 N N . PRO A 1 357 ? 1.247 14.598 3.952 1.00 82.50 357 PRO A N 1
ATOM 2641 C CA . PRO A 1 357 ? 1.314 14.072 5.318 1.00 82.50 357 PRO A CA 1
ATOM 2642 C C . PRO A 1 357 ? 2.502 13.108 5.518 1.00 82.50 357 PRO A C 1
ATOM 2644 O O . PRO A 1 357 ? 2.751 12.278 4.643 1.00 82.50 357 PRO A O 1
ATOM 2647 N N . PRO A 1 358 ? 3.236 13.153 6.650 1.00 85.00 358 PRO A N 1
ATOM 2648 C CA . PRO A 1 358 ? 4.452 12.349 6.831 1.00 85.00 358 PRO A CA 1
ATOM 2649 C C . PRO A 1 358 ? 4.257 10.829 6.736 1.00 85.00 358 PRO A C 1
ATOM 2651 O O . PRO A 1 358 ? 5.161 10.134 6.281 1.00 85.00 358 PRO A O 1
ATOM 2654 N N . LEU A 1 359 ? 3.091 10.308 7.138 1.00 87.50 359 LEU A N 1
ATOM 2655 C CA . LEU A 1 359 ? 2.771 8.883 6.997 1.00 87.50 359 LEU A CA 1
ATOM 2656 C C . LEU A 1 359 ? 2.561 8.491 5.533 1.00 87.50 359 LEU A C 1
ATOM 2658 O O . LEU A 1 359 ? 3.128 7.502 5.079 1.00 87.50 359 LEU A O 1
ATOM 2662 N N . LEU A 1 360 ? 1.832 9.306 4.770 1.00 83.62 360 LEU A N 1
ATOM 2663 C CA . LEU A 1 360 ? 1.637 9.076 3.342 1.00 83.62 360 LEU A CA 1
ATOM 2664 C C . LEU A 1 360 ? 2.950 9.233 2.553 1.00 83.62 360 LEU A C 1
ATOM 2666 O O . LEU A 1 360 ? 3.218 8.446 1.652 1.00 83.62 360 LEU A O 1
ATOM 2670 N N . GLN A 1 361 ? 3.834 10.160 2.955 1.00 81.69 361 GLN A N 1
ATOM 2671 C CA . GLN A 1 361 ? 5.208 10.201 2.436 1.00 81.69 361 GLN A CA 1
ATOM 2672 C C . GLN A 1 361 ? 5.958 8.889 2.702 1.00 81.69 361 GLN A C 1
ATOM 2674 O O . GLN A 1 361 ? 6.676 8.429 1.821 1.00 81.69 361 GLN A O 1
ATOM 2679 N N . ALA A 1 362 ? 5.818 8.278 3.883 1.00 85.44 362 ALA A N 1
ATOM 2680 C CA . ALA A 1 362 ? 6.467 7.001 4.177 1.00 85.44 362 ALA A CA 1
ATOM 2681 C C . ALA A 1 362 ? 5.921 5.860 3.298 1.00 85.44 362 ALA A C 1
ATOM 2683 O O . ALA A 1 362 ? 6.714 5.072 2.792 1.00 85.44 362 ALA A O 1
ATOM 2684 N N . ILE A 1 363 ? 4.603 5.819 3.058 1.00 86.69 363 ILE A N 1
ATOM 2685 C CA . ILE A 1 363 ? 3.946 4.835 2.178 1.00 86.69 363 ILE A CA 1
ATOM 2686 C C . ILE A 1 363 ? 4.406 5.006 0.721 1.00 86.69 363 ILE A C 1
ATOM 2688 O O . ILE A 1 363 ? 4.935 4.063 0.139 1.00 86.69 363 ILE A O 1
ATOM 2692 N N . PHE A 1 364 ? 4.306 6.210 0.147 1.00 79.75 364 PHE A N 1
ATOM 2693 C CA . PHE A 1 364 ? 4.709 6.475 -1.245 1.00 79.75 364 PHE A CA 1
ATOM 2694 C C . PHE A 1 364 ? 6.207 6.252 -1.513 1.00 79.75 364 PHE A C 1
ATOM 2696 O O . PHE A 1 364 ? 6.594 5.937 -2.637 1.00 79.75 364 PHE A O 1
ATOM 2703 N N . ASN A 1 365 ? 7.063 6.411 -0.499 1.00 82.50 365 ASN A N 1
ATOM 2704 C CA . ASN A 1 365 ? 8.494 6.122 -0.607 1.00 82.50 365 ASN A CA 1
ATOM 2705 C C . ASN A 1 365 ? 8.833 4.635 -0.399 1.00 82.50 365 ASN A C 1
ATOM 2707 O O . ASN A 1 365 ? 9.920 4.207 -0.785 1.00 82.50 365 ASN A O 1
ATOM 2711 N N . ALA A 1 366 ? 7.952 3.841 0.215 1.00 88.00 366 ALA A N 1
ATOM 2712 C CA . ALA A 1 366 ? 8.269 2.484 0.653 1.00 88.00 366 ALA A CA 1
ATOM 2713 C C . ALA A 1 366 ? 8.784 1.550 -0.465 1.00 88.00 366 ALA A C 1
ATOM 2715 O O . ALA A 1 366 ? 9.796 0.882 -0.229 1.00 88.00 366 ALA A O 1
ATOM 2716 N N . PRO A 1 367 ? 8.227 1.543 -1.695 1.00 88.81 367 PRO A N 1
ATOM 2717 C CA . PRO A 1 367 ? 8.786 0.742 -2.785 1.00 88.81 367 PRO A CA 1
ATOM 2718 C C . PRO A 1 367 ? 10.250 1.100 -3.113 1.00 88.81 367 PRO A C 1
ATOM 2720 O O . PRO A 1 367 ? 11.088 0.213 -3.275 1.00 88.81 367 PRO A O 1
ATOM 2723 N N . TYR A 1 368 ? 10.596 2.393 -3.094 1.00 82.94 368 TYR A N 1
ATOM 2724 C CA . TYR A 1 368 ? 11.929 2.905 -3.443 1.00 82.94 368 TYR A CA 1
ATOM 2725 C C . TYR A 1 368 ? 13.004 2.746 -2.359 1.00 82.94 368 TYR A C 1
ATOM 2727 O O . TYR A 1 368 ? 14.182 2.971 -2.643 1.00 82.94 368 TYR A O 1
ATOM 2735 N N . PHE A 1 369 ? 12.641 2.331 -1.142 1.00 87.00 369 PHE A N 1
ATOM 2736 C CA . PHE A 1 369 ? 13.606 2.056 -0.068 1.00 87.00 369 PHE A CA 1
ATOM 2737 C C . PHE A 1 369 ? 13.466 0.639 0.494 1.00 87.00 369 PHE A C 1
ATOM 2739 O O . PHE A 1 369 ? 14.445 -0.104 0.528 1.00 87.00 369 PHE A O 1
ATOM 2746 N N . THR A 1 370 ? 12.262 0.241 0.906 1.00 90.75 370 THR A N 1
ATOM 2747 C CA . THR A 1 370 ? 11.979 -1.099 1.438 1.00 90.75 370 THR A CA 1
ATOM 2748 C C . THR A 1 370 ? 11.981 -2.144 0.325 1.00 90.75 370 THR A C 1
ATOM 2750 O O . THR A 1 370 ? 12.694 -3.140 0.445 1.00 90.75 370 THR A O 1
ATOM 2753 N N . GLY A 1 371 ? 11.287 -1.886 -0.790 1.00 94.44 371 GLY A N 1
ATOM 2754 C CA . GLY A 1 371 ? 11.321 -2.765 -1.965 1.00 94.44 371 GLY A CA 1
ATOM 2755 C C . GLY A 1 371 ? 12.729 -2.909 -2.545 1.00 94.44 371 GLY A C 1
ATOM 2756 O O . GLY A 1 371 ? 13.230 -4.019 -2.718 1.00 94.44 371 GLY A O 1
ATOM 2757 N N . VAL A 1 372 ? 13.437 -1.789 -2.722 1.00 93.94 372 VAL A N 1
ATOM 2758 C CA . VAL A 1 372 ? 14.849 -1.776 -3.153 1.00 93.94 372 VAL A CA 1
ATOM 2759 C C . VAL A 1 372 ? 15.754 -2.618 -2.252 1.00 93.94 372 VAL A C 1
ATOM 2761 O O . VAL A 1 372 ? 16.587 -3.358 -2.777 1.00 93.94 372 VAL A O 1
ATOM 2764 N N . ALA A 1 373 ? 15.593 -2.545 -0.927 1.00 95.94 373 ALA A N 1
ATOM 2765 C CA . ALA A 1 373 ? 16.378 -3.341 0.016 1.00 95.94 373 ALA A CA 1
ATOM 2766 C C . ALA A 1 373 ? 16.056 -4.845 -0.069 1.00 95.94 373 ALA A C 1
ATOM 2768 O O . ALA A 1 373 ? 16.980 -5.660 -0.119 1.00 95.94 373 ALA A O 1
ATOM 2769 N N . ALA A 1 374 ? 14.773 -5.214 -0.147 1.00 96.88 374 ALA A N 1
ATOM 2770 C CA . ALA A 1 374 ? 14.346 -6.607 -0.280 1.00 96.88 374 ALA A CA 1
ATOM 2771 C C . ALA A 1 374 ? 14.857 -7.233 -1.592 1.00 96.88 374 ALA A C 1
ATOM 2773 O O . ALA A 1 374 ? 15.471 -8.304 -1.587 1.00 96.88 374 ALA A O 1
ATOM 2774 N N . ILE A 1 375 ? 14.694 -6.525 -2.716 1.00 97.94 375 ILE A N 1
ATOM 2775 C CA . ILE A 1 375 ? 15.157 -6.983 -4.032 1.00 97.94 375 ILE A CA 1
ATOM 2776 C C . ILE A 1 375 ? 16.685 -6.995 -4.133 1.00 97.94 375 ILE A C 1
ATOM 2778 O O . ILE A 1 375 ? 17.234 -7.911 -4.745 1.00 97.94 375 ILE A O 1
ATOM 2782 N N . ALA A 1 376 ? 17.398 -6.083 -3.464 1.00 97.38 376 ALA A N 1
ATOM 2783 C CA . ALA A 1 376 ? 18.856 -6.154 -3.367 1.00 97.38 376 ALA A CA 1
ATOM 2784 C C . ALA A 1 376 ? 19.333 -7.432 -2.645 1.00 97.38 376 ALA A C 1
ATOM 2786 O O . ALA A 1 376 ? 20.354 -8.006 -3.036 1.00 97.38 376 ALA A O 1
ATOM 2787 N N . GLU A 1 377 ? 18.600 -7.930 -1.638 1.00 97.12 377 GLU A N 1
ATOM 2788 C CA . GLU A 1 377 ? 18.946 -9.203 -0.991 1.00 97.12 377 GLU A CA 1
ATOM 2789 C C . GLU A 1 377 ? 18.629 -10.413 -1.887 1.00 97.12 377 GLU A C 1
ATOM 2791 O O . GLU A 1 377 ? 19.463 -11.313 -2.010 1.00 97.12 377 GLU A O 1
ATOM 2796 N N . VAL A 1 378 ? 17.481 -10.426 -2.579 1.00 98.06 378 VAL A N 1
ATOM 2797 C CA . VAL A 1 378 ? 17.147 -11.472 -3.569 1.00 98.06 378 VAL A CA 1
ATOM 2798 C C . VAL A 1 378 ? 18.208 -11.525 -4.673 1.00 98.06 378 VAL A C 1
ATOM 2800 O O . VAL A 1 378 ? 18.783 -12.588 -4.923 1.00 98.06 378 VAL A O 1
ATOM 2803 N N . LEU A 1 379 ? 18.547 -10.375 -5.261 1.00 96.94 379 LEU A N 1
ATOM 2804 C CA . LEU A 1 379 ? 19.586 -10.217 -6.280 1.00 96.94 379 LEU A CA 1
ATOM 2805 C C . LEU A 1 379 ? 20.962 -10.683 -5.776 1.00 96.94 379 LEU A C 1
ATOM 2807 O O . LEU A 1 379 ? 21.682 -11.374 -6.497 1.00 96.94 379 LEU A O 1
ATOM 2811 N N . GLY A 1 380 ? 21.316 -10.365 -4.527 1.00 97.06 380 GLY A N 1
ATOM 2812 C CA . GLY A 1 380 ? 22.573 -10.786 -3.902 1.00 97.06 380 GLY A CA 1
ATOM 2813 C C . GLY A 1 380 ? 22.677 -12.294 -3.635 1.00 97.06 380 GLY A C 1
ATOM 2814 O O . GLY A 1 380 ? 23.779 -12.845 -3.688 1.00 97.06 380 GLY A O 1
ATOM 2815 N N . ARG A 1 381 ? 21.552 -12.975 -3.369 1.00 96.56 381 ARG A N 1
ATOM 2816 C CA . ARG A 1 381 ? 21.499 -14.426 -3.100 1.00 96.56 381 ARG A CA 1
ATOM 2817 C C . ARG A 1 381 ? 21.320 -15.277 -4.359 1.00 96.56 381 ARG A C 1
ATOM 2819 O O . ARG A 1 381 ? 21.911 -16.351 -4.452 1.00 96.56 381 ARG A O 1
ATOM 2826 N N . GLN A 1 382 ? 20.475 -14.831 -5.287 1.00 97.19 382 GLN A N 1
ATOM 2827 C CA . GLN A 1 382 ? 19.950 -15.638 -6.398 1.00 97.19 382 GLN A CA 1
ATOM 2828 C C . GLN A 1 382 ? 20.294 -15.068 -7.788 1.00 97.19 382 GLN A C 1
ATOM 2830 O O . GLN A 1 382 ? 20.125 -15.754 -8.797 1.00 97.19 382 GLN A O 1
ATOM 2835 N N . GLY A 1 383 ? 20.819 -13.840 -7.861 1.00 96.19 383 GLY A N 1
ATOM 2836 C CA . GLY A 1 383 ? 21.031 -13.122 -9.118 1.00 96.19 383 GLY A CA 1
ATOM 2837 C C . GLY A 1 383 ? 19.720 -12.652 -9.757 1.00 96.19 383 GLY A C 1
ATOM 2838 O O . GLY A 1 383 ? 18.638 -12.849 -9.207 1.00 96.19 383 GLY A O 1
ATOM 2839 N N . GLN A 1 384 ? 19.820 -12.048 -10.947 1.00 95.56 384 GLN A N 1
ATOM 2840 C CA . GLN A 1 384 ? 18.660 -11.498 -11.664 1.00 95.56 384 GLN A CA 1
ATOM 2841 C C . GLN A 1 384 ? 17.562 -12.550 -11.886 1.00 95.56 384 GLN A C 1
ATOM 2843 O O . GLN A 1 384 ? 16.396 -12.254 -11.691 1.00 95.56 384 GLN A O 1
ATOM 2848 N N . ALA A 1 385 ? 17.931 -13.808 -12.154 1.00 96.56 385 ALA A N 1
ATOM 2849 C CA . ALA A 1 385 ? 16.975 -14.900 -12.346 1.00 96.56 385 ALA A CA 1
ATOM 2850 C C . ALA A 1 385 ? 16.085 -15.193 -11.117 1.00 96.56 385 ALA A C 1
ATOM 2852 O O . ALA A 1 385 ? 15.006 -15.750 -11.288 1.00 96.56 385 ALA A O 1
ATOM 2853 N N . GLY A 1 386 ? 16.509 -14.835 -9.897 1.00 97.25 386 GLY A N 1
ATOM 2854 C CA . GLY A 1 386 ? 15.656 -14.907 -8.703 1.00 97.25 386 GLY A CA 1
ATOM 2855 C C . GLY A 1 386 ? 14.704 -13.716 -8.566 1.00 97.25 386 GLY A C 1
ATOM 2856 O O . GLY A 1 386 ? 13.616 -13.864 -8.023 1.00 97.25 386 GLY A O 1
ATOM 2857 N N . VAL A 1 387 ? 15.086 -12.552 -9.099 1.00 97.94 387 VAL A N 1
ATOM 2858 C CA . VAL A 1 387 ? 14.226 -11.358 -9.173 1.00 97.94 387 VAL A CA 1
ATOM 2859 C C . VAL A 1 387 ? 13.187 -11.522 -10.284 1.00 97.94 387 VAL A C 1
ATOM 2861 O O . VAL A 1 387 ? 12.003 -11.324 -10.046 1.00 97.94 387 VAL A O 1
ATOM 2864 N N . ASP A 1 388 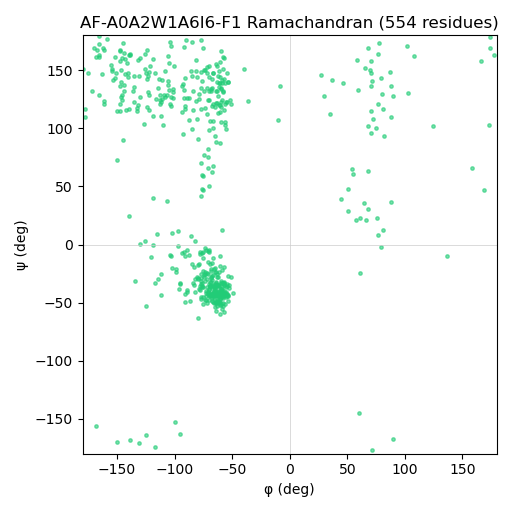? 13.604 -11.991 -11.462 1.00 97.88 388 ASP A N 1
ATOM 2865 C CA . ASP A 1 388 ? 12.716 -12.319 -12.582 1.00 97.88 388 ASP A CA 1
ATOM 2866 C C . ASP A 1 388 ? 11.727 -13.446 -12.204 1.00 97.88 388 ASP A C 1
ATOM 2868 O O . ASP A 1 388 ? 10.563 -13.415 -12.594 1.00 97.88 388 ASP A O 1
ATOM 2872 N N . ALA A 1 389 ? 12.152 -14.425 -11.391 1.00 97.56 389 ALA A N 1
ATOM 2873 C CA . ALA A 1 389 ? 11.253 -15.446 -10.845 1.00 97.56 389 ALA A CA 1
ATOM 2874 C C . ALA A 1 389 ? 10.243 -14.881 -9.830 1.00 97.56 389 ALA A C 1
ATOM 2876 O O . ALA A 1 389 ? 9.126 -15.382 -9.763 1.00 97.56 389 ALA A O 1
ATOM 2877 N N . LEU A 1 390 ? 10.615 -13.845 -9.070 1.00 97.44 390 LEU A N 1
ATOM 2878 C CA . LEU A 1 390 ? 9.724 -13.167 -8.124 1.00 97.44 390 LEU A CA 1
ATOM 2879 C C . LEU A 1 390 ? 8.744 -12.213 -8.825 1.00 97.44 390 LEU A C 1
ATOM 2881 O O . LEU A 1 390 ? 7.635 -12.029 -8.343 1.00 97.44 390 LEU A O 1
ATOM 2885 N N . LEU A 1 391 ? 9.116 -11.644 -9.975 1.00 98.31 391 LEU A N 1
ATOM 2886 C CA . LEU A 1 391 ? 8.187 -10.914 -10.845 1.00 98.31 391 LEU A CA 1
ATOM 2887 C C . LEU A 1 391 ? 7.147 -11.854 -11.476 1.00 98.31 391 LEU A C 1
ATOM 2889 O O . LEU A 1 391 ? 5.982 -11.491 -11.571 1.00 98.31 391 LEU A O 1
ATOM 2893 N N . GLY A 1 392 ? 7.543 -13.076 -11.851 1.00 97.88 392 GLY A N 1
ATOM 2894 C CA . GLY A 1 392 ? 6.628 -14.107 -12.362 1.00 97.88 392 GLY A CA 1
ATOM 2895 C C . GLY A 1 392 ? 5.797 -14.852 -11.302 1.00 97.88 392 GLY A C 1
ATOM 2896 O O . GLY A 1 392 ? 4.953 -15.666 -11.670 1.00 97.88 392 GLY A O 1
ATOM 2897 N N . ASP A 1 393 ? 6.041 -14.612 -10.010 1.00 97.06 393 ASP A N 1
ATOM 2898 C CA . ASP A 1 393 ? 5.296 -15.163 -8.866 1.00 97.06 393 ASP A CA 1
ATOM 2899 C C . ASP A 1 393 ? 5.342 -14.152 -7.702 1.00 97.06 393 ASP A C 1
ATOM 2901 O O . ASP A 1 393 ? 6.081 -14.310 -6.726 1.00 97.06 393 ASP A O 1
ATOM 2905 N N . LEU A 1 394 ? 4.592 -13.053 -7.836 1.00 97.88 394 LEU A N 1
ATOM 2906 C CA . LEU A 1 394 ? 4.661 -11.912 -6.915 1.00 97.88 394 LEU A CA 1
ATOM 2907 C C . LEU A 1 394 ? 4.273 -12.286 -5.464 1.00 97.88 394 LEU A C 1
ATOM 2909 O O . LEU A 1 394 ? 3.470 -13.197 -5.234 1.00 97.88 394 LEU A O 1
ATOM 2913 N N . PRO A 1 395 ? 4.843 -11.622 -4.439 1.00 97.06 395 PRO A N 1
ATOM 2914 C CA . PRO A 1 395 ? 4.418 -11.757 -3.047 1.00 97.06 395 PRO A CA 1
ATOM 2915 C C . PRO A 1 395 ? 2.943 -11.395 -2.827 1.00 97.06 395 PRO A C 1
ATOM 2917 O O . PRO A 1 395 ? 2.513 -10.328 -3.254 1.00 97.06 395 PRO A O 1
ATOM 2920 N N . PRO A 1 396 ? 2.171 -12.243 -2.122 1.00 96.44 396 PRO A N 1
ATOM 2921 C CA . PRO A 1 396 ? 0.772 -11.975 -1.800 1.00 96.44 396 PRO A CA 1
ATOM 2922 C C . PRO A 1 396 ? 0.573 -10.953 -0.668 1.00 96.44 396 PRO A C 1
ATOM 2924 O O . PRO A 1 396 ? -0.582 -10.617 -0.411 1.00 96.44 396 PRO A O 1
ATOM 2927 N N . SER A 1 397 ? 1.648 -10.529 0.013 1.00 98.00 397 SER A N 1
ATOM 2928 C CA . SER A 1 397 ? 1.640 -9.623 1.171 1.00 98.00 397 SER A CA 1
ATOM 2929 C C . SER A 1 397 ? 2.958 -8.857 1.346 1.00 98.00 397 SER A C 1
ATOM 2931 O O . SER A 1 397 ? 4.017 -9.346 0.930 1.00 98.00 397 SER A O 1
ATOM 2933 N N . THR A 1 398 ? 2.939 -7.677 1.991 1.00 98.38 398 THR A N 1
ATOM 2934 C CA . THR A 1 398 ? 4.189 -6.932 2.271 1.00 98.38 398 THR A CA 1
ATOM 2935 C C . THR A 1 398 ? 5.062 -7.643 3.293 1.00 98.38 398 THR A C 1
ATOM 2937 O O . THR A 1 398 ? 6.284 -7.520 3.218 1.00 98.38 398 THR A O 1
ATOM 2940 N N . GLU A 1 399 ? 4.467 -8.433 4.190 1.00 98.19 399 GLU A N 1
ATOM 2941 C CA . GLU A 1 399 ? 5.178 -9.196 5.218 1.00 98.19 399 GLU A CA 1
ATOM 2942 C C . GLU A 1 399 ? 6.287 -10.081 4.621 1.00 98.19 399 GLU A C 1
ATOM 2944 O O . GLU A 1 399 ? 7.420 -10.057 5.108 1.00 98.19 399 GLU A O 1
ATOM 2949 N N . GLN A 1 400 ? 6.030 -10.783 3.506 1.00 97.75 400 GLN A N 1
ATOM 2950 C CA . GLN A 1 400 ? 7.072 -11.572 2.833 1.00 97.75 400 GLN A CA 1
ATOM 2951 C C . GLN A 1 400 ? 8.291 -10.719 2.444 1.00 97.75 400 GLN A C 1
ATOM 2953 O O . GLN A 1 400 ? 9.410 -11.209 2.468 1.00 97.75 400 GLN A O 1
ATOM 2958 N N . LEU A 1 401 ? 8.123 -9.444 2.092 1.00 97.56 401 LEU A N 1
ATOM 2959 C CA . LEU A 1 401 ? 9.240 -8.561 1.729 1.00 97.56 401 LEU A CA 1
ATOM 2960 C C . LEU A 1 401 ? 9.848 -7.816 2.925 1.00 97.56 401 LEU A C 1
ATOM 2962 O O . LEU A 1 401 ? 10.867 -7.139 2.772 1.00 97.56 401 LEU A O 1
ATOM 2966 N N . LEU A 1 402 ? 9.258 -7.959 4.111 1.00 97.19 402 LEU A N 1
ATOM 2967 C CA . LEU A 1 402 ? 9.787 -7.459 5.377 1.00 97.19 402 LEU A CA 1
ATOM 2968 C C . LEU A 1 402 ? 10.570 -8.540 6.136 1.00 97.19 402 LEU A C 1
ATOM 2970 O O . LEU A 1 402 ? 11.595 -8.220 6.741 1.00 97.19 402 LEU A O 1
ATOM 2974 N N . HIS A 1 403 ? 10.157 -9.807 6.031 1.00 96.50 403 HIS A N 1
ATOM 2975 C CA . HIS A 1 403 ? 10.774 -10.943 6.722 1.00 96.50 403 HIS A CA 1
ATOM 2976 C C . HIS A 1 403 ? 11.324 -11.964 5.726 1.00 96.50 403 HIS A C 1
ATOM 2978 O O . HIS A 1 403 ? 10.600 -12.666 5.018 1.00 96.50 403 HIS A O 1
ATOM 2984 N N . ARG A 1 404 ? 12.655 -12.054 5.680 1.00 95.31 404 ARG A N 1
ATOM 2985 C CA . ARG A 1 404 ? 13.405 -12.886 4.729 1.00 95.31 404 ARG A CA 1
ATOM 2986 C C . ARG A 1 404 ? 12.964 -14.352 4.715 1.00 95.31 404 ARG A C 1
ATOM 2988 O O . ARG A 1 404 ? 12.913 -14.964 3.652 1.00 95.31 404 ARG A O 1
ATOM 2995 N N . ASP A 1 405 ? 12.761 -14.936 5.885 1.00 96.06 405 ASP A N 1
ATOM 2996 C CA . ASP A 1 405 ? 12.400 -16.338 6.064 1.00 96.06 405 ASP A CA 1
ATOM 2997 C C . ASP A 1 405 ? 10.974 -16.618 5.581 1.00 96.06 405 ASP A C 1
ATOM 2999 O O . ASP A 1 405 ? 10.759 -17.632 4.917 1.00 96.06 405 ASP A O 1
ATOM 3003 N N . LYS A 1 406 ? 10.048 -15.669 5.765 1.00 97.44 406 LYS A N 1
ATOM 3004 C CA . LYS A 1 406 ? 8.710 -15.713 5.158 1.00 97.44 406 LYS A CA 1
ATOM 3005 C C . LYS A 1 406 ? 8.761 -15.635 3.624 1.00 97.44 406 LYS A C 1
ATOM 3007 O O . LYS A 1 406 ? 8.030 -16.371 2.959 1.00 97.44 406 LYS A O 1
ATOM 3012 N N . LEU A 1 407 ? 9.681 -14.848 3.041 1.00 97.12 407 LEU A N 1
ATOM 3013 C CA . LEU A 1 407 ? 9.947 -14.862 1.588 1.00 97.12 407 LEU A CA 1
ATOM 3014 C C . LEU A 1 407 ? 10.498 -16.207 1.103 1.00 97.12 407 LEU A C 1
ATOM 3016 O O . LEU A 1 407 ? 10.035 -16.746 0.102 1.00 97.12 407 LEU A O 1
ATOM 3020 N N . GLU A 1 408 ? 11.514 -16.736 1.794 1.00 95.44 408 GLU A N 1
ATOM 3021 C CA . GLU A 1 408 ? 12.178 -17.997 1.433 1.00 95.44 408 GLU A CA 1
ATOM 3022 C C . GLU A 1 408 ? 11.244 -19.211 1.609 1.00 95.44 408 GLU A C 1
ATOM 3024 O O . GLU A 1 408 ? 11.388 -20.194 0.880 1.00 95.44 408 GLU A O 1
ATOM 3029 N N . ALA A 1 409 ? 10.258 -19.126 2.509 1.00 96.75 409 ALA A N 1
ATOM 3030 C CA . ALA A 1 409 ? 9.183 -20.104 2.678 1.00 96.75 409 ALA A CA 1
ATOM 3031 C C . ALA A 1 409 ? 7.977 -19.895 1.736 1.00 96.75 409 ALA A C 1
ATOM 3033 O O . ALA A 1 409 ? 7.178 -20.820 1.586 1.00 96.75 409 ALA A O 1
ATOM 3034 N N . ARG A 1 410 ? 7.840 -18.710 1.113 1.00 96.44 410 ARG A N 1
ATOM 3035 C CA . ARG A 1 410 ? 6.629 -18.236 0.407 1.00 96.44 410 ARG A CA 1
ATOM 3036 C C . ARG A 1 410 ? 5.367 -18.373 1.274 1.00 96.44 410 ARG A C 1
ATOM 3038 O O . ARG A 1 410 ? 4.347 -18.893 0.826 1.00 96.44 410 ARG A O 1
ATOM 3045 N N . GLU A 1 411 ? 5.444 -17.914 2.522 1.00 97.19 411 GLU A N 1
ATOM 3046 C CA . GLU A 1 411 ? 4.336 -18.007 3.480 1.00 97.19 411 GLU A CA 1
ATOM 3047 C C . GLU A 1 411 ? 3.098 -17.234 2.998 1.00 97.19 411 GLU A C 1
ATOM 3049 O O . GLU A 1 411 ? 3.159 -16.034 2.729 1.00 97.19 411 GLU A O 1
ATOM 3054 N N . ALA A 1 412 ? 1.977 -17.935 2.829 1.00 96.56 412 ALA A N 1
ATOM 3055 C CA . ALA A 1 412 ? 0.736 -17.333 2.357 1.00 96.56 412 ALA A CA 1
ATOM 3056 C C . ALA A 1 412 ? -0.027 -16.694 3.531 1.00 96.56 412 ALA A C 1
ATOM 3058 O O . ALA A 1 412 ? -0.215 -17.377 4.540 1.00 96.56 412 ALA A O 1
ATOM 3059 N N . PRO A 1 413 ? -0.514 -15.445 3.401 1.00 97.31 413 PRO A N 1
ATOM 3060 C CA . PRO A 1 413 ? -1.295 -14.808 4.451 1.00 97.31 413 PRO A CA 1
ATOM 3061 C C . PRO A 1 413 ? -2.592 -15.579 4.726 1.00 97.31 413 PRO A C 1
ATOM 3063 O O . PRO A 1 413 ? -3.233 -16.127 3.823 1.00 97.31 413 PRO A O 1
ATOM 3066 N N . ILE A 1 414 ? -2.984 -15.589 5.995 1.00 97.81 414 ILE A N 1
ATOM 3067 C CA . ILE A 1 414 ? -4.251 -16.103 6.500 1.00 97.81 414 ILE A CA 1
ATOM 3068 C C . ILE A 1 414 ? -5.384 -15.308 5.847 1.00 97.81 414 ILE A C 1
ATOM 3070 O O . ILE A 1 414 ? -5.488 -14.094 6.014 1.00 97.81 414 ILE A O 1
ATOM 3074 N N . LEU A 1 415 ? -6.264 -16.003 5.124 1.00 96.19 415 LEU A N 1
ATOM 3075 C CA . LEU A 1 415 ? -7.471 -15.394 4.573 1.00 96.19 415 LEU A CA 1
ATOM 3076 C C . LEU A 1 415 ? -8.418 -14.992 5.714 1.00 96.19 415 LEU A C 1
ATOM 3078 O O . LEU A 1 415 ? -8.868 -15.846 6.480 1.00 96.19 415 LEU A O 1
ATOM 3082 N N . VAL A 1 416 ? -8.732 -13.700 5.788 1.00 97.44 416 VAL A N 1
ATOM 3083 C CA . VAL A 1 416 ? -9.698 -13.117 6.725 1.00 97.44 416 VAL A CA 1
ATOM 3084 C C . VAL A 1 416 ? -10.933 -12.680 5.936 1.00 97.44 416 VAL A C 1
ATOM 3086 O O . VAL A 1 416 ? -10.814 -12.007 4.912 1.00 97.44 416 VAL A O 1
ATOM 3089 N N . GLU A 1 417 ? -12.122 -13.092 6.378 1.00 96.06 417 GLU A N 1
ATOM 3090 C CA . GLU A 1 417 ? -13.389 -12.686 5.756 1.00 96.06 417 GLU A CA 1
ATOM 3091 C C . GLU A 1 417 ? -13.720 -11.223 6.110 1.00 96.06 417 GLU A C 1
ATOM 3093 O O . GLU A 1 417 ? -13.344 -10.730 7.172 1.00 96.06 417 GLU A O 1
ATOM 3098 N N . ALA A 1 418 ? -14.418 -10.508 5.221 1.00 95.00 418 ALA A N 1
ATOM 3099 C CA . ALA A 1 418 ? -14.795 -9.109 5.444 1.00 95.00 418 ALA A CA 1
ATOM 3100 C C . ALA A 1 418 ? -15.737 -8.974 6.668 1.00 95.00 418 ALA A C 1
ATOM 3102 O O . ALA A 1 418 ? -16.801 -9.602 6.661 1.00 95.00 418 ALA A O 1
ATOM 3103 N N . PRO A 1 419 ? -15.391 -8.188 7.712 1.00 96.00 419 PRO A N 1
ATOM 3104 C CA . PRO A 1 419 ? -16.188 -8.131 8.940 1.00 96.00 419 PRO A CA 1
ATOM 3105 C C . PRO A 1 419 ? -17.583 -7.507 8.758 1.00 96.00 419 PRO A C 1
ATOM 3107 O O . PRO A 1 419 ? -17.734 -6.284 8.777 1.00 96.00 419 PRO A O 1
ATOM 3110 N N . ASP A 1 420 ? -18.624 -8.343 8.657 1.00 96.38 420 ASP A N 1
ATOM 3111 C CA . ASP A 1 420 ? -20.010 -7.869 8.582 1.00 96.38 420 ASP A CA 1
ATOM 3112 C C . ASP A 1 420 ? -20.524 -7.347 9.938 1.00 96.38 420 ASP A C 1
ATOM 3114 O O . ASP A 1 420 ? -20.662 -8.083 10.917 1.00 96.38 420 ASP A O 1
ATOM 3118 N N . ALA A 1 421 ? -20.857 -6.058 9.974 1.00 97.25 421 ALA A N 1
ATOM 3119 C CA . ALA A 1 421 ? -21.471 -5.363 11.099 1.00 97.25 421 ALA A CA 1
ATOM 3120 C C . ALA A 1 421 ? -22.894 -4.844 10.804 1.00 97.25 421 ALA A C 1
ATOM 3122 O O . ALA A 1 421 ? -23.463 -4.115 11.621 1.00 97.25 421 ALA A O 1
ATOM 3123 N N . SER A 1 422 ? -23.494 -5.213 9.667 1.00 96.44 422 SER A N 1
ATOM 3124 C CA . SER A 1 422 ? -24.754 -4.636 9.170 1.00 96.44 422 SER A CA 1
ATOM 3125 C C . SER A 1 422 ? -25.930 -4.820 10.142 1.00 96.44 422 SER A C 1
ATOM 3127 O O . SER A 1 422 ? -26.689 -3.877 10.368 1.00 96.44 422 SER A O 1
ATOM 3129 N N . GLU A 1 423 ? -26.058 -5.987 10.792 1.00 97.00 423 GLU A N 1
ATOM 3130 C CA . GLU A 1 423 ? -27.101 -6.224 11.813 1.00 97.00 423 GLU A CA 1
ATOM 3131 C C . GLU A 1 423 ? -26.903 -5.346 13.065 1.00 97.00 423 GLU A C 1
ATOM 3133 O O . GLU A 1 423 ? -27.874 -4.854 13.646 1.00 97.00 423 GLU A O 1
ATOM 3138 N N . ALA A 1 424 ? -25.654 -5.108 13.476 1.00 97.44 424 ALA A N 1
ATOM 3139 C CA . ALA A 1 424 ? -25.334 -4.297 14.651 1.00 97.44 424 ALA A CA 1
ATOM 3140 C C . ALA A 1 424 ? -25.474 -2.788 14.380 1.00 97.44 424 ALA A C 1
ATOM 3142 O O . ALA A 1 424 ? -25.870 -2.023 15.267 1.00 97.44 424 ALA A O 1
ATOM 3143 N N . LEU A 1 425 ? -25.170 -2.347 13.159 1.00 96.88 425 LEU A N 1
ATOM 3144 C CA . LEU A 1 425 ? -25.287 -0.954 12.738 1.00 96.88 425 LEU A CA 1
ATOM 3145 C C . LEU A 1 425 ? -26.744 -0.556 12.451 1.00 96.88 425 LEU A C 1
ATOM 3147 O O . LEU A 1 425 ? -27.197 0.449 13.011 1.00 96.88 425 LEU A O 1
ATOM 3151 N N . GLY A 1 426 ? -27.483 -1.377 11.697 1.00 96.31 426 GLY A N 1
ATOM 3152 C CA . GLY A 1 426 ? -28.896 -1.191 11.342 1.00 96.31 426 GLY A CA 1
ATOM 3153 C C . GLY A 1 426 ? -29.131 -0.659 9.919 1.00 96.31 426 GLY A C 1
ATOM 3154 O O . GLY A 1 426 ? -28.200 -0.230 9.248 1.00 96.31 426 GLY A O 1
ATOM 3155 N N . GLU A 1 427 ? -30.397 -0.656 9.479 1.00 95.25 427 GLU A N 1
ATOM 3156 C CA . GLU A 1 427 ? -30.832 -0.333 8.098 1.00 95.25 427 GLU A CA 1
ATOM 3157 C C . GLU A 1 427 ? -30.409 1.062 7.582 1.00 95.25 427 GLU A C 1
ATOM 315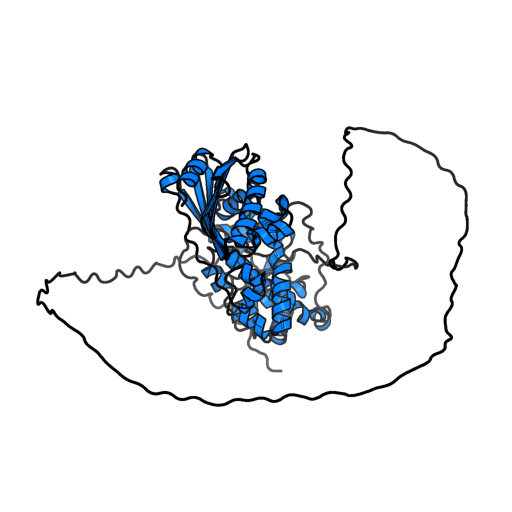9 O O . GLU A 1 427 ? -30.398 1.284 6.375 1.00 95.25 427 GLU A O 1
ATOM 3164 N N . ASP A 1 428 ? -30.053 1.994 8.474 1.00 95.06 428 ASP A N 1
ATOM 3165 C CA . ASP A 1 428 ? -29.573 3.341 8.127 1.00 95.06 428 ASP A CA 1
ATOM 3166 C C . ASP A 1 428 ? -28.063 3.395 7.771 1.00 95.06 428 ASP A C 1
ATOM 3168 O O . ASP A 1 428 ? -27.528 4.482 7.547 1.00 95.06 428 ASP A O 1
ATOM 3172 N N . TRP A 1 429 ? -27.360 2.254 7.752 1.00 95.81 429 TRP A N 1
ATOM 3173 C CA . TRP A 1 429 ? -25.928 2.145 7.431 1.00 95.81 429 TRP A CA 1
ATOM 3174 C C . TRP A 1 429 ? -25.691 1.309 6.169 1.00 95.81 429 TRP A C 1
ATOM 3176 O O . TRP A 1 429 ? -26.427 0.371 5.874 1.00 95.81 429 TRP A O 1
ATOM 3186 N N . THR A 1 430 ? -24.647 1.639 5.410 1.00 94.19 430 THR A N 1
ATOM 3187 C CA . THR A 1 430 ? -24.271 0.956 4.162 1.00 94.19 430 THR A CA 1
ATOM 3188 C C . THR A 1 430 ? -22.763 0.725 4.128 1.00 94.19 430 THR A C 1
ATOM 3190 O O . THR A 1 430 ? -21.996 1.645 4.409 1.00 94.19 430 THR A O 1
ATOM 3193 N N . ALA A 1 431 ? -22.333 -0.495 3.797 1.00 92.62 431 ALA A N 1
ATOM 3194 C CA . ALA A 1 431 ? -20.922 -0.801 3.570 1.00 92.62 431 ALA A CA 1
ATOM 3195 C C . ALA A 1 431 ? -20.427 -0.100 2.292 1.00 92.62 431 ALA A C 1
ATOM 3197 O O . ALA A 1 431 ? -21.101 -0.152 1.265 1.00 92.62 431 ALA A O 1
ATOM 3198 N N . LEU A 1 432 ? -19.263 0.545 2.366 1.00 90.19 432 LEU A N 1
ATOM 3199 C CA . LEU A 1 432 ? -18.591 1.185 1.231 1.00 90.19 432 LEU A CA 1
ATOM 3200 C C . LEU A 1 432 ? -17.655 0.218 0.501 1.00 90.19 432 LEU A C 1
ATOM 3202 O O . LEU A 1 432 ? -17.584 0.238 -0.720 1.00 90.19 432 LEU A O 1
ATOM 3206 N N . GLY A 1 433 ? -16.948 -0.629 1.251 1.00 90.06 433 GLY A N 1
ATOM 3207 C CA . GLY A 1 433 ? -15.939 -1.540 0.716 1.00 90.06 433 GLY A CA 1
ATOM 3208 C C . GLY A 1 433 ? -15.190 -2.289 1.818 1.00 90.06 433 GLY A C 1
ATOM 3209 O O . GLY A 1 433 ? -15.431 -2.069 3.012 1.00 90.06 433 GLY A O 1
ATOM 3210 N N . SER A 1 434 ? -14.274 -3.167 1.408 1.00 93.62 434 SER A N 1
ATOM 3211 C CA . SER A 1 434 ? -13.404 -3.961 2.284 1.00 93.62 434 SER A CA 1
ATOM 3212 C C . SER A 1 434 ? -11.997 -4.051 1.704 1.00 93.62 434 SER A C 1
ATOM 3214 O O . SER A 1 434 ? -11.882 -4.197 0.493 1.00 93.62 434 SER A O 1
ATOM 3216 N N . ASP A 1 435 ? -10.966 -4.050 2.547 1.00 94.62 435 ASP A N 1
ATOM 3217 C CA . ASP A 1 435 ? -9.556 -4.060 2.124 1.00 94.62 435 ASP A CA 1
ATOM 3218 C C . ASP A 1 435 ? -8.672 -4.820 3.132 1.00 94.62 435 ASP A C 1
ATOM 3220 O O . ASP A 1 435 ? -9.112 -5.128 4.241 1.00 94.62 435 ASP A O 1
ATOM 3224 N N . THR A 1 436 ? -7.436 -5.124 2.749 1.00 96.31 436 THR A N 1
ATOM 3225 C CA . THR A 1 436 ? -6.372 -5.727 3.563 1.00 96.31 436 THR A CA 1
ATOM 3226 C C . THR A 1 436 ? -5.158 -4.801 3.513 1.00 96.31 436 THR A C 1
ATOM 3228 O O . THR A 1 436 ? -4.611 -4.588 2.432 1.00 96.31 436 THR A O 1
ATOM 3231 N N . ILE A 1 437 ? -4.720 -4.253 4.654 1.00 93.94 437 ILE A N 1
ATOM 3232 C CA . ILE A 1 437 ? -3.679 -3.198 4.662 1.00 93.94 437 ILE A CA 1
ATOM 3233 C C . ILE A 1 437 ? -2.276 -3.684 5.055 1.00 93.94 437 ILE A C 1
ATOM 3235 O O . ILE A 1 437 ? -1.286 -3.019 4.740 1.00 93.94 437 ILE A O 1
ATOM 3239 N N . GLY A 1 438 ? -2.166 -4.833 5.725 1.00 97.44 438 GLY A N 1
ATOM 3240 C CA . GLY A 1 438 ? -0.896 -5.527 5.914 1.00 97.44 438 GLY A CA 1
ATOM 3241 C C . GLY A 1 438 ? 0.054 -4.983 6.977 1.00 97.44 438 GLY A C 1
ATOM 3242 O O . GLY A 1 438 ? -0.132 -3.905 7.559 1.00 97.44 438 GLY A O 1
ATOM 3243 N N . GLU A 1 439 ? 1.137 -5.738 7.204 1.00 98.38 439 GLU A N 1
ATOM 3244 C CA . GLU A 1 439 ? 2.186 -5.382 8.169 1.00 98.38 439 GLU A CA 1
ATOM 3245 C C . GLU A 1 439 ? 2.763 -3.990 7.881 1.00 98.38 439 GLU A C 1
ATOM 3247 O O . GLU A 1 439 ? 2.929 -3.190 8.808 1.00 98.38 439 GLU A O 1
ATOM 3252 N N . PHE A 1 440 ? 3.073 -3.666 6.616 1.00 97.50 440 PHE A N 1
ATOM 3253 C CA . PHE A 1 440 ? 3.739 -2.401 6.313 1.00 97.50 440 PHE A CA 1
ATOM 3254 C C . PHE A 1 440 ? 2.897 -1.193 6.741 1.00 97.50 440 PHE A C 1
ATOM 3256 O O . PHE A 1 440 ? 3.430 -0.278 7.384 1.00 97.50 440 PHE A O 1
ATOM 3263 N N . MET A 1 441 ? 1.597 -1.173 6.424 1.00 95.00 441 MET A N 1
ATOM 3264 C CA . MET A 1 441 ? 0.726 -0.065 6.822 1.00 95.00 441 MET A CA 1
ATOM 3265 C C . MET A 1 441 ? 0.462 -0.072 8.328 1.00 95.00 441 MET A C 1
ATOM 3267 O O . MET A 1 441 ? 0.559 0.991 8.942 1.00 95.00 441 MET A O 1
ATOM 3271 N N . LEU A 1 442 ? 0.245 -1.237 8.950 1.00 97.31 442 LEU A N 1
ATOM 3272 C CA . LEU A 1 442 ? 0.090 -1.372 10.406 1.00 97.31 442 LEU A CA 1
ATOM 3273 C C . LEU A 1 442 ? 1.301 -0.795 11.164 1.00 97.31 442 LEU A C 1
ATOM 3275 O O . LEU A 1 442 ? 1.151 0.076 12.028 1.00 97.31 442 LEU A O 1
ATOM 3279 N N . ARG A 1 443 ? 2.521 -1.196 10.788 1.00 96.94 443 ARG A N 1
ATOM 3280 C CA . ARG A 1 443 ? 3.775 -0.676 11.358 1.00 96.94 443 ARG A CA 1
ATOM 3281 C C . ARG A 1 443 ? 3.925 0.828 11.126 1.00 96.94 443 ARG A C 1
ATOM 3283 O O . ARG A 1 443 ? 4.376 1.558 12.014 1.00 96.94 443 ARG A O 1
ATOM 3290 N N . THR A 1 444 ? 3.552 1.306 9.942 1.00 94.50 444 THR A N 1
ATOM 3291 C CA . THR A 1 444 ? 3.656 2.723 9.567 1.00 94.50 444 THR A CA 1
ATOM 3292 C C . THR A 1 444 ? 2.684 3.582 10.380 1.00 94.50 444 THR A C 1
ATOM 3294 O O . THR A 1 444 ? 3.107 4.567 10.983 1.00 94.50 444 THR A O 1
ATOM 3297 N N . MET A 1 445 ? 1.426 3.156 10.509 1.00 94.81 445 MET A N 1
ATOM 3298 C CA . MET A 1 445 ? 0.377 3.799 11.309 1.00 94.81 445 MET A CA 1
ATOM 3299 C C . MET A 1 445 ? 0.732 3.878 12.806 1.00 94.81 445 MET A C 1
ATOM 3301 O O . MET A 1 445 ? 0.534 4.915 13.442 1.00 94.81 445 MET A O 1
ATOM 3305 N N . LEU A 1 446 ? 1.288 2.808 13.388 1.00 96.69 446 LEU A N 1
ATOM 3306 C CA . LEU A 1 446 ? 1.646 2.769 14.814 1.00 96.69 446 LEU A CA 1
ATOM 3307 C C . LEU A 1 446 ? 2.903 3.596 15.155 1.00 96.69 446 LEU A C 1
ATOM 3309 O O . LEU A 1 446 ? 3.054 4.054 16.297 1.00 96.69 446 LEU A O 1
ATOM 3313 N N . SER A 1 447 ? 3.811 3.793 14.193 1.00 96.00 447 SER A N 1
ATOM 3314 C CA . SER A 1 447 ? 5.148 4.372 14.412 1.00 96.00 447 SER A CA 1
ATOM 3315 C C . SER A 1 447 ? 5.184 5.767 15.063 1.00 96.00 447 SER A C 1
ATOM 3317 O O . SER A 1 447 ? 6.003 5.945 15.969 1.00 96.00 447 SER A O 1
ATOM 3319 N N . PRO A 1 448 ? 4.329 6.753 14.711 1.00 94.50 448 PRO A N 1
ATOM 3320 C CA . PRO A 1 448 ? 4.363 8.083 15.333 1.00 94.50 448 PRO A CA 1
ATOM 3321 C C . PRO A 1 448 ? 3.977 8.096 16.814 1.00 94.50 448 PRO A C 1
ATOM 3323 O O . PRO A 1 448 ? 4.389 8.995 17.544 1.00 94.50 448 PRO A O 1
ATOM 3326 N N . VAL A 1 449 ? 3.171 7.124 17.257 1.00 94.94 449 VAL A N 1
ATOM 3327 C CA . VAL A 1 449 ? 2.626 7.078 18.624 1.00 94.94 449 VAL A CA 1
ATOM 3328 C C . VAL A 1 449 ? 3.462 6.183 19.537 1.00 94.94 449 VAL A C 1
ATOM 3330 O O . VAL A 1 449 ? 3.658 6.498 20.709 1.00 94.94 449 VAL A O 1
ATOM 3333 N N . THR A 1 450 ? 3.962 5.067 19.005 1.00 94.06 450 THR A N 1
ATOM 3334 C CA . THR A 1 450 ? 4.698 4.049 19.775 1.00 94.06 450 THR A CA 1
ATOM 3335 C C . THR A 1 450 ? 6.221 4.166 19.652 1.00 94.06 450 THR A C 1
ATOM 3337 O O . THR A 1 450 ? 6.949 3.689 20.524 1.00 94.06 450 THR A O 1
ATOM 3340 N N . GLY A 1 451 ? 6.712 4.822 18.595 1.00 94.06 451 GLY A N 1
ATOM 3341 C CA . GLY A 1 451 ? 8.104 4.748 18.159 1.00 94.06 451 GLY A CA 1
ATOM 3342 C C . GLY A 1 451 ? 8.385 3.464 17.367 1.00 94.06 451 GLY A C 1
ATOM 3343 O O . GLY A 1 451 ? 7.877 2.392 17.688 1.00 94.06 451 GLY A O 1
ATOM 3344 N N . GLY A 1 452 ? 9.234 3.564 16.338 1.00 89.94 452 GLY A N 1
ATOM 3345 C CA . GLY A 1 452 ? 9.406 2.510 15.326 1.00 89.94 452 GLY A CA 1
ATOM 3346 C C . GLY A 1 452 ? 9.751 1.113 15.860 1.00 89.94 452 GLY A C 1
ATOM 3347 O O . GLY A 1 452 ? 9.268 0.128 15.318 1.00 89.94 452 GLY A O 1
ATOM 3348 N N . GLY A 1 453 ? 10.520 1.002 16.951 1.00 92.31 453 GLY A N 1
ATOM 3349 C CA . GLY A 1 453 ? 10.845 -0.301 17.549 1.00 92.31 453 GLY A CA 1
ATOM 3350 C C . GLY A 1 453 ? 9.626 -1.026 18.134 1.00 92.31 453 GLY A C 1
ATOM 3351 O O . GLY A 1 453 ? 9.475 -2.226 17.934 1.00 92.31 453 GLY A O 1
ATOM 3352 N N . VAL A 1 454 ? 8.726 -0.295 18.802 1.00 92.75 454 VAL A N 1
ATOM 3353 C CA . VAL A 1 454 ? 7.480 -0.862 19.345 1.00 92.75 454 VAL A CA 1
ATOM 3354 C C . VAL A 1 454 ? 6.463 -1.082 18.228 1.00 92.75 454 VAL A C 1
ATOM 3356 O O . VAL A 1 454 ? 5.773 -2.093 18.243 1.00 92.75 454 VAL A O 1
ATOM 3359 N N . ALA A 1 455 ? 6.405 -0.196 17.230 1.00 96.25 455 ALA A N 1
ATOM 3360 C CA . ALA A 1 455 ? 5.566 -0.396 16.049 1.00 96.25 455 ALA A CA 1
ATOM 3361 C C . ALA A 1 455 ? 5.968 -1.631 15.233 1.00 96.25 455 ALA A C 1
ATOM 3363 O O . ALA A 1 455 ? 5.096 -2.287 14.677 1.00 96.25 455 ALA A O 1
ATOM 3364 N N . SER A 1 456 ? 7.266 -1.949 15.158 1.00 96.12 456 SER A N 1
ATOM 3365 C CA . SER A 1 456 ? 7.745 -3.131 14.438 1.00 96.12 456 SER A CA 1
ATOM 3366 C C . SER A 1 456 ? 7.383 -4.428 15.161 1.00 96.12 456 SER A C 1
ATOM 3368 O O . SER A 1 456 ? 6.921 -5.346 14.501 1.00 96.12 456 SER A O 1
ATOM 3370 N N . GLY A 1 457 ? 7.528 -4.501 16.490 1.00 96.69 457 GLY A N 1
ATOM 3371 C CA . GLY A 1 457 ? 7.061 -5.665 17.263 1.00 96.69 457 GLY A CA 1
ATOM 3372 C C . GLY A 1 457 ? 5.535 -5.804 17.246 1.00 96.69 457 GLY A C 1
ATOM 3373 O O . GLY A 1 457 ? 5.003 -6.878 17.011 1.00 96.69 457 GLY A O 1
ATOM 3374 N N . ALA A 1 458 ? 4.811 -4.687 17.363 1.00 97.25 458 ALA A N 1
ATOM 3375 C CA . ALA A 1 458 ? 3.348 -4.660 17.310 1.00 97.25 458 ALA A CA 1
ATOM 3376 C C . ALA A 1 458 ? 2.734 -4.935 15.919 1.00 97.25 458 ALA A C 1
ATOM 3378 O O . ALA A 1 458 ? 1.509 -4.996 15.812 1.00 97.25 458 ALA A O 1
ATOM 3379 N N . ALA A 1 459 ? 3.556 -5.063 14.875 1.00 97.94 459 ALA A N 1
ATOM 3380 C CA . ALA A 1 459 ? 3.129 -5.433 13.527 1.00 97.94 459 ALA A CA 1
ATOM 3381 C C . ALA A 1 459 ? 3.679 -6.799 13.080 1.00 97.94 459 ALA A C 1
ATOM 3383 O O . ALA A 1 459 ? 3.007 -7.477 12.313 1.00 97.94 459 ALA A O 1
ATOM 3384 N N . ALA A 1 460 ? 4.857 -7.211 13.563 1.00 96.31 460 ALA A N 1
ATOM 3385 C CA . ALA A 1 460 ? 5.452 -8.507 13.251 1.00 96.31 460 ALA A CA 1
ATOM 3386 C C . ALA A 1 460 ? 4.540 -9.685 13.646 1.00 96.31 460 ALA A C 1
ATOM 3388 O O . ALA A 1 460 ? 3.742 -9.588 14.582 1.00 96.31 460 ALA A O 1
ATOM 3389 N N . GLY A 1 461 ? 4.662 -10.793 12.909 1.00 95.50 461 GLY A N 1
ATOM 3390 C CA . GLY A 1 461 ? 3.791 -11.959 13.067 1.00 95.50 461 GLY A CA 1
ATOM 3391 C C . GLY A 1 461 ? 2.338 -11.684 12.672 1.00 95.50 461 GLY A C 1
ATOM 3392 O O . GLY A 1 461 ? 1.441 -12.375 13.154 1.00 95.50 461 GLY A O 1
ATOM 3393 N N . TRP A 1 462 ? 2.086 -10.645 11.863 1.00 98.56 462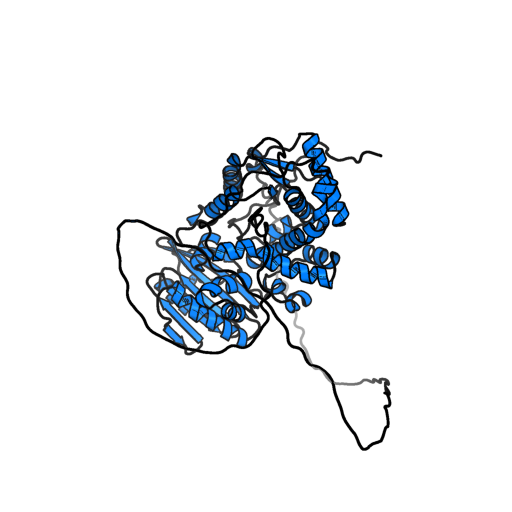 TRP A N 1
ATOM 3394 C CA . TRP A 1 462 ? 0.796 -10.401 11.218 1.00 98.56 462 TRP A CA 1
ATOM 3395 C C . TRP A 1 462 ? 0.513 -11.584 10.293 1.00 98.56 462 TRP A C 1
ATOM 3397 O O . TRP A 1 462 ? 1.199 -11.782 9.304 1.00 98.56 462 TRP A O 1
ATOM 3407 N N . GLY A 1 463 ? -0.503 -12.379 10.607 1.00 97.75 463 GLY A N 1
ATOM 3408 C CA . GLY A 1 463 ? -0.877 -13.507 9.760 1.00 97.75 463 GLY A CA 1
ATOM 3409 C C . GLY A 1 463 ? -1.763 -13.077 8.590 1.00 97.75 463 GLY A C 1
ATOM 3410 O O . GLY A 1 463 ? -1.751 -13.711 7.542 1.00 97.75 463 GLY A O 1
ATOM 3411 N N . GLY A 1 464 ? -2.563 -12.022 8.762 1.00 98.44 464 GLY A N 1
ATOM 3412 C CA . GLY A 1 464 ? -3.531 -11.543 7.773 1.00 98.44 464 GLY A CA 1
ATOM 3413 C C . GLY A 1 464 ? -4.527 -10.549 8.374 1.00 98.44 464 GLY A C 1
ATOM 3414 O O . GLY A 1 464 ? -4.756 -10.557 9.585 1.00 98.44 464 GLY A O 1
ATOM 3415 N N . ASP A 1 465 ? -5.159 -9.710 7.551 1.00 98.69 465 ASP A N 1
ATOM 3416 C CA . ASP A 1 465 ? -6.241 -8.823 7.992 1.00 98.69 465 ASP A CA 1
ATOM 3417 C C . ASP A 1 465 ? -7.306 -8.566 6.917 1.00 98.69 465 ASP A C 1
ATOM 3419 O O . ASP A 1 465 ? -7.056 -8.710 5.718 1.00 98.69 465 ASP A O 1
ATOM 3423 N N . ARG A 1 466 ? -8.501 -8.164 7.360 1.00 98.19 466 ARG A N 1
ATOM 3424 C CA . ARG A 1 466 ? -9.531 -7.573 6.501 1.00 98.19 466 ARG A CA 1
ATOM 3425 C C . ARG A 1 466 ? -10.317 -6.526 7.284 1.00 98.19 466 ARG A C 1
ATOM 3427 O O . ARG A 1 466 ? -10.803 -6.790 8.388 1.00 98.19 466 ARG A O 1
ATOM 3434 N N . LEU A 1 467 ? -10.448 -5.332 6.718 1.00 97.62 467 LEU A N 1
ATOM 3435 C CA . LEU A 1 467 ? -11.304 -4.261 7.225 1.00 97.62 467 LEU A CA 1
ATOM 3436 C C . LEU A 1 467 ? -12.558 -4.097 6.368 1.00 97.62 467 LEU A C 1
ATOM 3438 O O . LEU A 1 467 ? -12.625 -4.567 5.235 1.00 97.62 467 LEU A O 1
ATOM 3442 N N . THR A 1 468 ? -13.574 -3.430 6.902 1.00 97.12 468 THR A N 1
ATOM 3443 C CA . THR A 1 468 ? -14.777 -3.013 6.172 1.00 97.12 468 THR A CA 1
ATOM 3444 C C . THR A 1 468 ? -15.235 -1.658 6.700 1.00 97.12 468 THR A C 1
ATOM 3446 O O . THR A 1 468 ? -15.303 -1.451 7.915 1.00 97.12 468 THR A O 1
ATOM 3449 N N . VAL A 1 469 ? -15.514 -0.721 5.790 1.00 95.75 469 VAL A N 1
ATOM 3450 C CA . VAL A 1 469 ? -15.950 0.649 6.117 1.00 95.75 469 VAL A CA 1
ATOM 3451 C C . VAL A 1 469 ? -17.440 0.795 5.836 1.00 95.75 469 VAL A C 1
ATOM 3453 O O . VAL A 1 469 ? -17.926 0.353 4.799 1.00 95.75 469 VAL A O 1
ATOM 3456 N N . TYR A 1 470 ? -18.155 1.455 6.741 1.00 95.81 470 TYR A N 1
ATOM 3457 C CA . TYR A 1 470 ? -19.584 1.727 6.672 1.00 95.81 470 TYR A CA 1
ATOM 3458 C C . TYR A 1 470 ? -19.850 3.232 6.765 1.00 95.81 470 TYR A C 1
ATOM 3460 O O . TYR A 1 470 ? -19.373 3.881 7.698 1.00 95.81 470 TYR A O 1
ATOM 3468 N N . ARG A 1 471 ? -20.669 3.761 5.850 1.00 94.94 471 ARG A N 1
ATOM 3469 C CA . ARG A 1 471 ? -21.263 5.107 5.923 1.00 94.94 471 ARG A CA 1
ATOM 3470 C C . ARG A 1 471 ? -22.642 5.015 6.579 1.00 94.94 471 ARG A C 1
ATOM 3472 O O . ARG A 1 471 ? -23.420 4.114 6.262 1.00 94.94 471 ARG A O 1
ATOM 3479 N N . GLY A 1 472 ? -22.936 5.939 7.485 1.00 94.25 472 GLY A N 1
ATOM 3480 C CA . GLY A 1 472 ? -24.190 6.024 8.231 1.00 94.25 472 GLY A CA 1
ATOM 3481 C C . GLY A 1 472 ? -24.896 7.379 8.102 1.00 94.25 472 GLY A C 1
ATOM 3482 O O . GLY A 1 472 ? -24.584 8.174 7.208 1.00 94.25 472 GLY A O 1
ATOM 3483 N N . PRO A 1 473 ? -25.855 7.669 9.002 1.00 93.31 473 PRO A N 1
ATOM 3484 C CA . PRO A 1 473 ? -26.527 8.964 9.083 1.00 93.31 473 PRO A CA 1
ATOM 3485 C C . PRO A 1 473 ? -25.547 10.132 9.233 1.00 93.31 473 PRO A C 1
ATOM 3487 O O . PRO A 1 473 ? -24.503 9.992 9.862 1.00 93.31 473 PRO A O 1
ATOM 3490 N N . ASP A 1 474 ? -25.907 11.293 8.680 1.00 90.19 474 ASP A N 1
ATOM 3491 C CA . ASP A 1 474 ? -25.093 12.521 8.709 1.00 90.19 474 ASP A CA 1
ATOM 3492 C C . ASP A 1 474 ? -23.623 12.317 8.244 1.00 90.19 474 ASP A C 1
ATOM 3494 O O . ASP A 1 474 ? -22.732 13.044 8.678 1.00 90.19 474 ASP A O 1
ATOM 3498 N N . ASP A 1 475 ? -23.391 11.336 7.354 1.00 89.06 475 ASP A N 1
ATOM 3499 C CA . ASP A 1 475 ? -22.088 10.909 6.800 1.00 89.06 475 ASP A CA 1
ATOM 3500 C C . ASP A 1 475 ? -21.062 10.400 7.842 1.00 89.06 475 ASP A C 1
ATOM 3502 O O . ASP A 1 475 ? -19.852 10.363 7.618 1.00 89.06 475 ASP A O 1
ATOM 3506 N N . GLN A 1 476 ? -21.555 9.945 8.997 1.00 93.38 476 GLN A N 1
ATOM 3507 C CA . GLN A 1 476 ? -20.739 9.278 10.013 1.00 93.38 476 GLN A CA 1
ATOM 3508 C C . GLN A 1 476 ? -20.118 7.988 9.472 1.00 93.38 476 GLN A C 1
ATOM 3510 O O . GLN A 1 476 ? -20.795 7.196 8.814 1.00 93.38 476 GLN A O 1
ATOM 3515 N N . SER A 1 477 ? -18.853 7.739 9.806 1.00 95.31 477 SE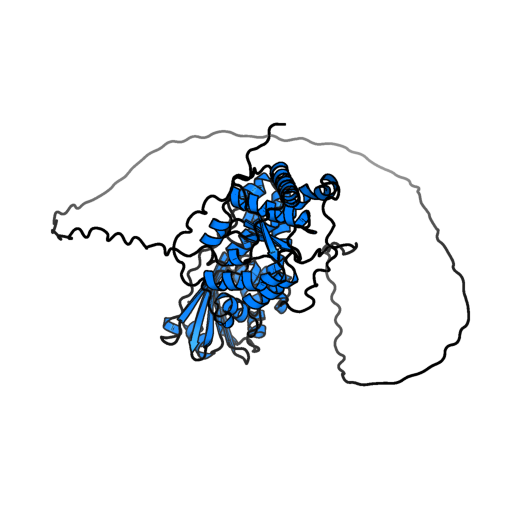R A N 1
ATOM 3516 C CA . SER A 1 477 ? -18.114 6.562 9.347 1.00 95.31 477 SER A CA 1
ATOM 3517 C C . SER A 1 477 ? -17.840 5.582 10.497 1.00 95.31 477 SER A C 1
ATOM 3519 O O . SER A 1 477 ? -17.538 5.983 11.626 1.00 95.31 477 SER A O 1
ATOM 3521 N N . VAL A 1 478 ? -17.933 4.278 10.219 1.00 97.75 478 VAL A N 1
ATOM 3522 C CA . VAL A 1 478 ? -17.486 3.185 11.104 1.00 97.75 478 VAL A CA 1
ATOM 3523 C C . VAL A 1 478 ? -16.620 2.222 10.299 1.00 97.75 478 VAL A C 1
ATOM 3525 O O . VAL A 1 478 ? -17.055 1.719 9.271 1.00 97.75 478 VAL A O 1
ATOM 3528 N N . LEU A 1 479 ? -15.415 1.933 10.785 1.00 98.06 479 LEU A N 1
ATOM 3529 C CA . LEU A 1 479 ? -14.511 0.929 10.230 1.00 98.06 479 LEU A CA 1
ATOM 3530 C C . LEU A 1 479 ? -14.383 -0.212 11.241 1.00 98.06 479 LEU A C 1
ATOM 3532 O O . LEU A 1 479 ? -14.132 0.010 12.431 1.00 98.06 479 LEU A O 1
ATOM 3536 N N . VAL A 1 480 ? -14.592 -1.430 10.748 1.00 98.62 480 VAL A N 1
ATOM 3537 C CA . VAL A 1 480 ? -14.514 -2.689 11.494 1.00 98.62 480 VAL A CA 1
ATOM 3538 C C . VAL A 1 480 ? -13.374 -3.500 10.899 1.00 98.62 480 VAL A C 1
ATOM 3540 O O . VAL A 1 480 ? -13.343 -3.710 9.692 1.00 98.62 480 VAL A O 1
ATOM 3543 N N . TRP A 1 481 ? -12.419 -3.916 11.723 1.00 98.62 481 TRP A N 1
ATOM 3544 C CA . TRP A 1 481 ? -11.170 -4.531 11.281 1.00 98.62 481 TRP A CA 1
ATOM 3545 C C . TRP A 1 481 ? -10.907 -5.798 12.083 1.00 98.62 481 TRP A C 1
ATOM 3547 O O . TRP A 1 481 ? -10.801 -5.747 13.312 1.00 98.62 481 TRP A O 1
ATOM 3557 N N . GLU A 1 482 ? -10.812 -6.929 11.389 1.00 98.62 482 GLU A N 1
ATOM 3558 C CA . GLU A 1 482 ? -10.310 -8.177 11.950 1.00 98.62 482 GLU A CA 1
ATOM 3559 C C . GLU A 1 482 ? -8.866 -8.385 11.490 1.00 98.62 482 GLU A C 1
ATOM 3561 O O . GLU A 1 482 ? -8.556 -8.289 10.302 1.00 98.62 482 GLU A O 1
ATOM 3566 N N . LEU A 1 483 ? -7.993 -8.689 12.447 1.00 98.69 483 LEU A N 1
ATOM 3567 C CA . LEU A 1 483 ? -6.599 -9.043 12.222 1.00 98.69 483 LEU A CA 1
ATOM 3568 C C . LEU A 1 483 ? -6.294 -10.406 12.861 1.00 98.69 483 LEU A C 1
ATOM 3570 O O . LEU A 1 483 ? -6.836 -10.750 13.922 1.00 98.69 483 LEU A O 1
ATOM 3574 N N . ARG A 1 484 ? -5.377 -11.153 12.245 1.00 98.50 484 ARG A N 1
ATOM 3575 C CA . ARG A 1 484 ? -4.860 -12.454 12.687 1.00 98.50 484 ARG A CA 1
ATOM 3576 C C . ARG A 1 484 ? -3.349 -12.398 12.891 1.00 98.50 484 ARG A C 1
ATOM 3578 O O . ARG A 1 484 ? -2.666 -11.598 12.258 1.00 98.50 484 ARG A O 1
ATOM 3585 N N . TRP A 1 485 ? -2.844 -13.264 13.765 1.00 98.31 485 TRP A N 1
ATOM 3586 C CA . TRP A 1 485 ? -1.419 -13.380 14.088 1.00 98.31 485 TRP A CA 1
ATOM 3587 C C . TRP A 1 485 ? -0.933 -14.824 14.058 1.00 98.31 485 TRP A C 1
ATOM 3589 O O . TRP A 1 485 ? -1.723 -15.752 14.236 1.00 98.31 485 TRP A O 1
ATOM 3599 N N . ASP A 1 486 ? 0.376 -14.987 13.908 1.00 96.81 486 ASP A N 1
ATOM 3600 C CA . ASP A 1 486 ? 1.051 -16.285 13.936 1.00 96.81 486 ASP A CA 1
ATOM 3601 C C . ASP A 1 486 ? 1.102 -16.892 15.348 1.00 96.81 486 ASP A C 1
ATOM 3603 O O . ASP A 1 486 ? 1.108 -18.118 15.498 1.00 96.81 486 ASP A O 1
ATOM 3607 N N . SER A 1 487 ? 1.135 -16.058 16.400 1.00 96.62 487 SER A N 1
ATOM 3608 C CA . SER A 1 487 ? 1.177 -16.533 17.787 1.00 96.62 487 SER A CA 1
ATOM 3609 C C . SER A 1 487 ? 0.433 -15.658 18.821 1.00 96.62 487 SER A C 1
ATOM 3611 O O . SER A 1 487 ? 0.189 -14.463 18.614 1.00 96.62 487 SER A O 1
ATOM 3613 N N . PRO A 1 488 ? 0.095 -16.223 20.003 1.00 96.44 488 PRO A N 1
ATOM 3614 C CA . PRO A 1 488 ? -0.459 -15.472 21.138 1.00 96.44 488 PRO A CA 1
ATOM 3615 C C . PRO A 1 488 ? 0.492 -14.415 21.731 1.00 96.44 488 PRO A C 1
ATOM 3617 O O . PRO A 1 488 ? 0.044 -13.467 22.396 1.00 96.44 488 PRO A O 1
ATOM 3620 N N . GLU A 1 489 ? 1.798 -14.588 21.528 1.00 96.81 489 GLU A N 1
ATOM 3621 C CA . GLU A 1 489 ? 2.834 -13.621 21.870 1.00 96.81 489 GLU A CA 1
ATOM 3622 C C . GLU A 1 489 ? 2.704 -12.364 20.993 1.00 96.81 489 GLU A C 1
ATOM 3624 O O . GLU A 1 489 ? 2.575 -11.268 21.544 1.00 96.81 489 GLU A O 1
ATOM 3629 N N . ASP A 1 490 ? 2.590 -12.513 19.670 1.00 97.88 490 ASP A N 1
ATOM 3630 C CA . ASP A 1 490 ? 2.486 -11.387 18.725 1.00 97.88 490 ASP A CA 1
ATOM 3631 C C . ASP A 1 490 ? 1.189 -10.588 18.935 1.00 97.88 490 ASP A C 1
ATOM 3633 O O . ASP A 1 490 ? 1.214 -9.359 19.025 1.00 97.88 490 ASP A O 1
ATOM 3637 N N . VAL A 1 491 ? 0.061 -11.269 19.201 1.00 97.88 491 VAL A N 1
ATOM 3638 C CA . VAL A 1 491 ? -1.192 -10.623 19.659 1.00 97.88 491 VAL A CA 1
ATOM 3639 C C . VAL A 1 491 ? -0.962 -9.725 20.879 1.00 97.88 491 VAL A C 1
ATOM 3641 O O . VAL A 1 491 ? -1.633 -8.704 21.050 1.00 97.88 491 VAL A O 1
ATOM 3644 N N . THR A 1 492 ? -0.047 -10.098 21.774 1.00 96.56 492 THR A N 1
ATOM 3645 C CA . THR A 1 492 ? 0.244 -9.328 22.991 1.00 96.56 492 THR A CA 1
ATOM 3646 C C . THR A 1 492 ? 1.106 -8.091 22.693 1.00 96.56 492 THR A C 1
ATOM 3648 O O . THR A 1 492 ? 0.916 -7.050 23.338 1.00 96.56 492 THR A O 1
ATOM 3651 N N . GLU A 1 493 ? 1.979 -8.147 21.685 1.00 97.38 493 GLU A N 1
ATOM 3652 C CA . GLU A 1 493 ? 2.723 -6.984 21.183 1.00 97.38 493 GLU A CA 1
ATOM 3653 C C . GLU A 1 493 ? 1.804 -6.041 20.388 1.00 97.38 493 GLU A C 1
ATOM 3655 O O . GLU A 1 493 ? 1.718 -4.849 20.702 1.00 97.38 493 GLU A O 1
ATOM 3660 N N . ALA A 1 494 ? 1.000 -6.573 19.465 1.00 97.94 494 ALA A N 1
ATOM 3661 C CA . ALA A 1 494 ? 0.023 -5.819 18.680 1.00 97.94 494 ALA A CA 1
ATOM 3662 C C . ALA A 1 494 ? -1.005 -5.084 19.546 1.00 97.94 494 ALA A C 1
ATOM 3664 O O . ALA A 1 494 ? -1.231 -3.880 19.390 1.00 97.94 494 ALA A O 1
ATOM 3665 N N . VAL A 1 495 ? -1.575 -5.760 20.548 1.00 97.38 495 VAL A N 1
ATOM 3666 C CA . VAL A 1 495 ? -2.466 -5.125 21.532 1.00 97.38 495 VAL A CA 1
ATOM 3667 C C . VAL A 1 495 ? -1.739 -4.040 22.337 1.00 97.38 495 VAL A C 1
ATOM 3669 O O . VAL A 1 495 ? -2.370 -3.070 22.754 1.00 97.38 495 VAL A O 1
ATOM 3672 N N . THR A 1 496 ? -0.422 -4.126 22.531 1.00 95.94 496 THR A N 1
ATOM 3673 C CA . THR A 1 496 ? 0.360 -3.041 23.153 1.00 95.94 496 THR A CA 1
ATOM 3674 C C . THR A 1 496 ? 0.499 -1.831 22.216 1.00 95.94 496 THR A C 1
ATOM 3676 O O . THR A 1 496 ? 0.372 -0.689 22.675 1.00 95.94 496 THR A O 1
ATOM 3679 N N . GLY A 1 497 ? 0.638 -2.060 20.906 1.00 97.19 497 GLY A N 1
ATOM 3680 C CA . GLY A 1 497 ? 0.539 -1.029 19.868 1.00 97.19 497 GLY A CA 1
ATOM 3681 C C . GLY A 1 497 ? -0.833 -0.344 19.836 1.00 97.19 497 GLY A C 1
ATOM 3682 O O . GLY A 1 497 ? -0.933 0.858 20.099 1.00 97.19 497 GLY A O 1
ATOM 3683 N N . PHE A 1 498 ? -1.912 -1.102 19.613 1.00 97.94 498 PHE A N 1
ATOM 3684 C CA . PHE A 1 498 ? -3.280 -0.566 19.534 1.00 97.94 498 PHE A CA 1
ATOM 3685 C C . PHE A 1 498 ? -3.720 0.175 20.805 1.00 97.94 498 PHE A C 1
ATOM 3687 O O . PHE A 1 498 ? -4.330 1.241 20.719 1.00 97.94 498 PHE A O 1
ATOM 3694 N N . ARG A 1 499 ? -3.364 -0.317 22.001 1.00 96.69 499 ARG A N 1
ATOM 3695 C CA . ARG A 1 499 ? -3.679 0.365 23.276 1.00 96.69 499 ARG A CA 1
ATOM 3696 C C . ARG A 1 499 ? -2.932 1.690 23.462 1.00 96.69 499 ARG A C 1
ATOM 3698 O O . ARG A 1 499 ? -3.341 2.485 24.307 1.00 96.69 499 ARG A O 1
ATOM 3705 N N . SER A 1 500 ? -1.881 1.929 22.678 1.00 95.62 500 SER A N 1
ATOM 3706 C CA . SER A 1 500 ? -1.151 3.199 22.617 1.00 95.62 500 SER A CA 1
ATOM 3707 C C . SER A 1 500 ? -1.724 4.129 21.539 1.00 95.62 500 SER A C 1
ATOM 3709 O O . SER A 1 500 ? -1.917 5.316 21.797 1.00 95.62 500 SER A O 1
ATOM 3711 N N . TRP A 1 501 ? -2.056 3.589 20.359 1.00 96.69 501 TRP A N 1
ATOM 3712 C CA . TRP A 1 501 ? -2.626 4.332 19.226 1.00 96.69 501 TRP A CA 1
ATOM 3713 C C . TRP A 1 501 ? -4.065 4.819 19.469 1.00 96.69 501 TRP A C 1
ATOM 3715 O O . TRP A 1 501 ? -4.354 5.990 19.239 1.00 96.69 501 TRP A O 1
ATOM 3725 N N . LEU A 1 502 ? -4.963 3.993 20.017 1.00 97.19 502 LEU A N 1
ATOM 3726 C CA . LEU A 1 502 ? -6.382 4.361 20.170 1.00 97.19 502 LEU A CA 1
ATOM 3727 C C . LEU A 1 502 ? -6.649 5.612 21.041 1.00 97.19 502 LEU A C 1
ATOM 3729 O O . LEU A 1 502 ? -7.510 6.417 20.666 1.00 97.19 502 LEU A O 1
ATOM 3733 N N . PRO A 1 503 ? -5.927 5.855 22.154 1.00 96.38 503 PRO A N 1
ATOM 3734 C CA . PRO A 1 503 ? -5.987 7.138 22.861 1.00 96.38 503 PRO A CA 1
ATOM 3735 C C . PRO A 1 503 ? -5.471 8.324 22.037 1.00 96.38 503 PRO A C 1
ATOM 3737 O O . PRO A 1 503 ? -6.012 9.429 22.126 1.00 96.38 503 PRO A O 1
ATOM 3740 N N . ALA A 1 504 ? -4.438 8.103 21.218 1.00 94.62 504 ALA A N 1
ATOM 3741 C CA . ALA A 1 504 ? -3.879 9.116 20.328 1.00 94.62 504 ALA A CA 1
ATOM 3742 C C . ALA A 1 504 ? -4.799 9.434 19.135 1.00 94.62 504 ALA A C 1
ATOM 3744 O O . ALA A 1 504 ? -4.771 10.575 18.672 1.00 94.62 504 ALA A O 1
ATOM 3745 N N . ARG A 1 505 ? -5.676 8.506 18.725 1.00 94.50 505 ARG A N 1
ATOM 3746 C CA . ARG A 1 505 ? -6.761 8.737 17.755 1.00 94.50 505 ARG A CA 1
ATOM 3747 C C . ARG A 1 505 ? -7.986 9.421 18.373 1.00 94.50 505 ARG A C 1
ATOM 3749 O O . ARG A 1 505 ? -8.277 10.567 18.058 1.00 94.50 505 ARG A O 1
ATOM 3756 N N . THR A 1 506 ? -8.662 8.786 19.330 1.00 96.75 506 THR A N 1
ATOM 3757 C CA . THR A 1 506 ? -9.922 9.316 19.914 1.00 96.75 506 THR A CA 1
ATOM 3758 C C . THR A 1 506 ? -9.746 10.593 20.751 1.00 96.75 506 THR A C 1
ATOM 3760 O O . THR A 1 506 ? -10.697 11.345 20.973 1.00 96.75 506 THR A O 1
ATOM 3763 N N . GLY A 1 507 ? -8.533 10.847 21.260 1.00 96.12 507 GLY A N 1
ATOM 3764 C CA . GLY A 1 507 ? -8.256 11.923 22.215 1.00 96.12 507 GLY A CA 1
ATOM 3765 C C . GLY A 1 507 ? -8.695 11.630 23.655 1.00 96.12 507 GLY A C 1
ATOM 3766 O O . GLY A 1 507 ? -8.632 12.531 24.491 1.00 96.12 507 GLY A O 1
ATOM 3767 N N . ALA A 1 508 ? -9.119 10.401 23.966 1.00 97.19 508 ALA A N 1
ATOM 3768 C CA . ALA A 1 508 ? -9.559 9.998 25.298 1.00 97.19 508 ALA A CA 1
ATOM 3769 C C . ALA A 1 508 ? -8.700 8.874 25.896 1.00 97.19 508 ALA A C 1
ATOM 3771 O O . ALA A 1 508 ? -7.990 8.145 25.211 1.00 97.19 508 ALA A O 1
ATOM 3772 N N . ALA A 1 509 ? -8.753 8.728 27.222 1.00 96.38 509 ALA A N 1
ATOM 3773 C CA . ALA A 1 509 ? -8.075 7.630 27.901 1.00 96.38 509 ALA A CA 1
ATOM 3774 C C . ALA A 1 509 ? -8.764 6.288 27.598 1.00 96.38 509 ALA A C 1
ATOM 3776 O O . ALA A 1 509 ? -9.990 6.207 27.505 1.00 96.38 509 ALA A O 1
ATOM 3777 N N . LEU A 1 510 ? -7.972 5.223 27.477 1.00 96.25 510 LEU A N 1
ATOM 3778 C CA . LEU A 1 510 ? -8.478 3.870 27.267 1.00 96.25 510 LEU A CA 1
ATOM 3779 C C . LEU A 1 510 ? -9.173 3.343 28.538 1.00 96.25 510 LEU A C 1
ATOM 3781 O O . LEU A 1 510 ? -8.563 3.288 29.608 1.00 96.25 510 LEU A O 1
ATOM 3785 N N . GLN A 1 511 ? -10.431 2.919 28.419 1.00 96.25 511 GLN A N 1
ATOM 3786 C CA . GLN A 1 511 ? -11.160 2.191 29.456 1.00 96.25 511 GLN A CA 1
ATOM 3787 C C . GLN A 1 511 ? -10.983 0.681 29.247 1.00 96.25 511 GLN A C 1
ATOM 3789 O O . GLN A 1 511 ? -11.296 0.163 28.181 1.00 96.25 511 GLN A O 1
ATOM 3794 N N . ASP A 1 512 ? -10.539 -0.026 30.285 1.00 94.75 512 ASP A N 1
ATOM 3795 C CA . ASP A 1 512 ? -10.544 -1.493 30.357 1.00 94.75 512 ASP A CA 1
ATOM 3796 C C . ASP A 1 512 ? -11.963 -1.994 30.700 1.00 94.75 512 ASP A C 1
ATOM 3798 O O . ASP A 1 512 ? -12.606 -1.471 31.620 1.00 94.75 512 ASP A O 1
ATOM 3802 N N . LEU A 1 513 ? -12.467 -2.947 29.912 1.00 91.88 513 LEU A N 1
ATOM 3803 C CA . LEU A 1 513 ? -13.792 -3.567 30.051 1.00 91.88 513 LEU A CA 1
ATOM 3804 C C . LEU A 1 513 ? -13.663 -5.039 30.467 1.00 91.88 513 LEU A C 1
ATOM 3806 O O . LEU A 1 513 ? -14.362 -5.495 31.375 1.00 91.88 513 LEU A O 1
ATOM 3810 N N . GLY A 1 514 ? -12.725 -5.748 29.835 1.00 86.25 514 GLY A N 1
ATOM 3811 C CA . GLY A 1 514 ? -12.327 -7.117 30.139 1.00 86.25 514 GLY A CA 1
ATOM 3812 C C . GLY A 1 514 ? -10.826 -7.163 30.454 1.00 86.25 514 GLY A C 1
ATOM 3813 O O . GLY A 1 514 ? -10.036 -6.897 29.545 1.00 86.25 514 GLY A O 1
ATOM 3814 N N . PRO A 1 515 ? -10.406 -7.513 31.690 1.00 82.69 515 PRO A N 1
ATOM 3815 C CA . PRO A 1 515 ? -9.013 -7.397 32.126 1.00 82.69 515 PRO A CA 1
ATOM 3816 C C . PRO A 1 515 ? -8.011 -8.150 31.244 1.00 82.69 515 PRO A C 1
ATOM 3818 O O . PRO A 1 515 ? -7.847 -9.364 31.358 1.00 82.69 515 PRO A O 1
ATOM 3821 N N . GLY A 1 516 ? -7.289 -7.413 30.396 1.00 83.12 516 GLY A N 1
ATOM 3822 C CA . GLY A 1 516 ? -6.315 -8.000 29.470 1.00 83.12 516 GLY A CA 1
ATOM 3823 C C . GLY A 1 516 ? -6.911 -8.600 28.187 1.00 83.12 516 GLY A C 1
ATOM 3824 O O . GLY A 1 516 ? -6.189 -9.319 27.488 1.00 83.12 516 GLY A O 1
ATOM 3825 N N . THR A 1 517 ? -8.186 -8.336 27.883 1.00 93.75 517 THR A N 1
ATOM 3826 C CA . THR A 1 517 ? -8.902 -8.870 26.708 1.00 93.75 517 THR A CA 1
ATOM 3827 C C . THR A 1 517 ? -9.723 -7.836 25.942 1.00 93.75 517 THR A C 1
ATOM 3829 O O . THR A 1 517 ? -9.877 -7.996 24.736 1.00 93.75 517 THR A O 1
ATOM 3832 N N . GLU A 1 518 ? -10.270 -6.809 26.602 1.00 97.25 518 GLU A N 1
ATOM 3833 C CA . GLU A 1 518 ? -11.203 -5.871 25.968 1.00 97.25 518 GLU A CA 1
ATOM 3834 C C . GLU A 1 518 ? -11.109 -4.447 26.527 1.00 97.25 518 GLU A C 1
ATOM 3836 O O . GLU A 1 518 ? -11.079 -4.230 27.744 1.00 97.25 518 GLU A O 1
ATOM 3841 N N . TRP A 1 519 ? -11.128 -3.471 25.619 1.00 98.00 519 TRP A N 1
ATOM 3842 C CA . TRP A 1 519 ? -11.012 -2.048 25.899 1.00 98.00 519 TRP A CA 1
ATOM 3843 C C . TRP A 1 519 ? -11.891 -1.206 24.973 1.00 98.00 519 TRP A C 1
ATOM 3845 O O . TRP A 1 519 ? -12.221 -1.610 23.862 1.00 98.00 519 TRP A O 1
ATOM 3855 N N . ARG A 1 520 ? -12.181 0.025 25.398 1.00 97.62 520 ARG A N 1
ATOM 3856 C CA . ARG A 1 520 ? -12.751 1.073 24.540 1.00 97.62 520 ARG A CA 1
ATOM 3857 C C . ARG A 1 520 ? -12.107 2.428 24.798 1.00 97.62 520 ARG A C 1
ATOM 3859 O O . ARG A 1 520 ? -11.531 2.650 25.864 1.00 97.62 520 ARG A O 1
ATOM 3866 N N . SER A 1 521 ? -12.270 3.367 23.879 1.00 97.88 521 SER A N 1
ATOM 3867 C CA . SER A 1 521 ? -12.058 4.790 24.151 1.00 97.88 521 SER A CA 1
ATOM 3868 C C . SER A 1 521 ? -13.078 5.635 23.394 1.00 97.88 521 SER A C 1
ATOM 3870 O O . SER A 1 521 ? -13.494 5.257 22.307 1.00 97.88 521 SER A O 1
ATOM 3872 N N . SER A 1 522 ? -13.496 6.759 23.970 1.00 97.88 522 SER A N 1
ATOM 3873 C CA . SER A 1 522 ? -14.485 7.668 23.380 1.00 97.88 522 SER A CA 1
ATOM 3874 C C . SER A 1 522 ? -14.149 9.093 23.792 1.00 97.88 522 SER A C 1
ATOM 3876 O O . SER A 1 522 ? -14.102 9.385 24.991 1.00 97.88 522 SER A O 1
ATOM 3878 N N . GLY A 1 523 ? -13.906 9.966 22.818 1.00 96.19 523 GLY A N 1
ATOM 3879 C CA . GLY A 1 523 ? -13.477 11.344 23.037 1.00 96.19 523 GLY A CA 1
ATOM 3880 C C . GLY A 1 523 ? -13.938 12.292 21.937 1.00 96.19 523 GLY A C 1
ATOM 3881 O O . GLY A 1 523 ? -14.741 11.938 21.078 1.00 96.19 523 GLY A O 1
ATOM 3882 N N . ASP A 1 524 ? -13.406 13.513 21.964 1.00 93.50 524 ASP A N 1
ATOM 3883 C CA . ASP A 1 524 ? -13.814 14.596 21.059 1.00 93.50 524 ASP A CA 1
ATOM 3884 C C . ASP A 1 524 ? -13.382 14.367 19.588 1.00 93.50 524 ASP A C 1
ATOM 3886 O O . ASP A 1 524 ? -13.748 15.154 18.719 1.00 93.50 524 ASP A O 1
ATOM 3890 N N . ARG A 1 525 ? -12.616 13.299 19.299 1.00 92.75 525 ARG A N 1
ATOM 3891 C CA . ARG A 1 525 ? -12.245 12.824 17.949 1.00 92.75 525 ARG A CA 1
ATOM 3892 C C . ARG A 1 525 ? -12.767 11.404 17.668 1.00 92.75 525 ARG A C 1
ATOM 3894 O O . ARG A 1 525 ? -12.060 10.569 17.112 1.00 92.75 525 ARG A O 1
ATOM 3901 N N . GLY A 1 526 ? -13.989 11.113 18.109 1.00 96.00 526 GLY A N 1
ATOM 3902 C CA . GLY A 1 526 ? -14.667 9.839 17.855 1.00 96.00 526 GLY A CA 1
ATOM 3903 C C . GLY A 1 526 ? -14.405 8.761 18.911 1.00 96.00 526 GLY A C 1
ATOM 3904 O O . GLY A 1 526 ? -13.931 9.023 20.023 1.00 96.00 526 GLY A O 1
ATOM 3905 N N . SER A 1 527 ? -14.776 7.526 18.578 1.00 98.19 527 SER A N 1
ATOM 3906 C CA . SER A 1 527 ? -14.745 6.366 19.472 1.00 98.19 527 SER A CA 1
ATOM 3907 C C . SER A 1 527 ? -14.053 5.154 18.862 1.00 98.19 527 SER A C 1
ATOM 3909 O O . SER A 1 527 ? -13.914 5.031 17.648 1.00 98.19 527 SER A O 1
ATOM 3911 N N . ALA A 1 528 ? -13.636 4.245 19.740 1.00 98.44 528 ALA A N 1
ATOM 3912 C CA . ALA A 1 528 ? -12.977 3.001 19.399 1.00 98.44 528 ALA A CA 1
ATOM 3913 C C . ALA A 1 528 ? -13.312 1.859 20.368 1.00 98.44 528 ALA A C 1
ATOM 3915 O O . ALA A 1 528 ? -13.474 2.079 21.573 1.00 98.44 528 ALA A O 1
ATOM 3916 N N . TRP A 1 529 ? -13.302 0.635 19.849 1.00 98.62 529 TRP A N 1
ATOM 3917 C CA . TRP A 1 529 ? -13.335 -0.627 20.584 1.00 98.62 529 TRP A CA 1
ATOM 3918 C C . TRP A 1 529 ? -12.122 -1.476 20.194 1.00 98.62 529 TRP A C 1
ATOM 3920 O O . TRP A 1 529 ? -11.683 -1.451 19.045 1.00 98.62 529 TRP A O 1
ATOM 3930 N N . LEU A 1 530 ? -11.588 -2.231 21.149 1.00 98.56 530 LEU A N 1
ATOM 3931 C CA . LEU A 1 530 ? -10.478 -3.158 20.950 1.00 98.56 530 LEU A CA 1
ATOM 3932 C C . LEU A 1 530 ? -10.756 -4.432 21.743 1.00 98.56 530 LEU A C 1
ATOM 3934 O O . LEU A 1 530 ? -10.788 -4.388 22.973 1.00 98.56 530 LEU A O 1
ATOM 3938 N N . ARG A 1 531 ? -10.908 -5.569 21.065 1.00 97.94 531 ARG A N 1
ATOM 3939 C CA . ARG A 1 531 ? -11.016 -6.890 21.705 1.00 97.94 531 ARG A CA 1
ATOM 3940 C C . ARG A 1 531 ? -9.948 -7.818 21.140 1.00 97.94 531 ARG A C 1
ATOM 3942 O O . ARG A 1 531 ? -9.694 -7.779 19.944 1.00 97.94 531 ARG A O 1
ATOM 3949 N N . ARG A 1 532 ? -9.355 -8.678 21.972 1.00 96.56 532 ARG A N 1
ATOM 3950 C CA . ARG A 1 532 ? -8.574 -9.835 21.501 1.00 96.56 532 ARG A CA 1
ATOM 3951 C C . ARG A 1 532 ? -9.239 -11.158 21.864 1.00 96.56 532 ARG A C 1
ATOM 3953 O O . ARG A 1 532 ? -9.779 -11.296 22.963 1.00 96.56 532 ARG A O 1
ATOM 3960 N N . PHE A 1 533 ? -9.150 -12.129 20.963 1.00 94.75 533 PHE A N 1
ATOM 3961 C CA . PHE A 1 533 ? -9.727 -13.463 21.105 1.00 94.75 533 PHE A CA 1
ATOM 3962 C C . PHE A 1 533 ? -8.869 -14.477 20.332 1.00 94.75 533 PHE A C 1
ATOM 3964 O O . PHE A 1 533 ? -8.779 -14.393 19.115 1.00 94.75 533 PHE A O 1
ATOM 3971 N N . GLY A 1 534 ? -8.226 -15.427 21.021 1.00 94.38 534 GLY A N 1
ATOM 3972 C CA . GLY A 1 534 ? -7.262 -16.345 20.386 1.00 94.38 534 GLY A CA 1
ATOM 3973 C C . GLY A 1 534 ? -6.076 -15.607 19.746 1.00 94.38 534 GLY A C 1
ATOM 3974 O O . GLY A 1 534 ? -5.655 -14.569 20.261 1.00 94.38 534 GLY A O 1
ATOM 3975 N N . GLU A 1 535 ? -5.573 -16.118 18.617 1.00 97.00 535 GLU A N 1
ATOM 3976 C CA . GLU A 1 535 ? -4.636 -15.418 17.724 1.00 97.00 535 GLU A CA 1
ATOM 3977 C C . GLU A 1 535 ? -5.334 -14.326 16.873 1.00 97.00 535 GLU A C 1
ATOM 3979 O O . GLU A 1 535 ? -5.238 -14.297 15.644 1.00 97.00 535 GLU A O 1
ATOM 3984 N N . SER A 1 536 ? -6.168 -13.474 17.483 1.00 97.81 536 SER A N 1
ATOM 3985 C CA . SER A 1 536 ? -6.978 -12.486 16.746 1.00 97.81 536 SER A CA 1
ATOM 3986 C C . SER A 1 536 ? -7.276 -11.231 17.559 1.00 97.81 536 SER A C 1
ATOM 3988 O O . SER A 1 536 ? -7.446 -11.280 18.784 1.00 97.81 536 SER A O 1
ATOM 3990 N N . VAL A 1 537 ? -7.372 -10.097 16.866 1.00 98.44 537 VAL A N 1
ATOM 3991 C CA . VAL A 1 537 ? -7.723 -8.786 17.427 1.00 98.44 537 VAL A CA 1
ATOM 3992 C C . VAL A 1 537 ? -8.741 -8.126 16.514 1.00 98.44 537 VAL A C 1
ATOM 3994 O O . VAL A 1 537 ? -8.592 -8.104 15.297 1.00 98.44 537 VAL A O 1
ATOM 3997 N N . PHE A 1 538 ? -9.761 -7.563 17.143 1.00 98.56 538 PHE A N 1
ATOM 3998 C CA . PHE A 1 538 ? -10.837 -6.828 16.514 1.00 98.56 538 PHE A CA 1
ATOM 3999 C C . PHE A 1 538 ? -10.715 -5.364 16.913 1.00 98.56 538 PHE A C 1
ATOM 4001 O O . PHE A 1 538 ? -10.732 -5.038 18.109 1.00 98.56 538 PHE A O 1
ATOM 4008 N N . VAL A 1 539 ? -10.604 -4.490 15.918 1.00 98.62 539 VAL A N 1
ATOM 4009 C CA . VAL A 1 539 ? -10.591 -3.038 16.091 1.00 98.62 539 VAL A CA 1
ATOM 4010 C C . VAL A 1 539 ? -11.859 -2.482 15.461 1.00 98.62 539 VAL A C 1
ATOM 4012 O O . VAL A 1 539 ? -12.129 -2.700 14.285 1.00 98.62 539 VAL A O 1
ATOM 4015 N N . VAL A 1 540 ? -12.641 -1.745 16.244 1.00 98.69 540 VAL A N 1
ATOM 4016 C CA . VAL A 1 540 ? -13.753 -0.936 15.731 1.00 98.69 540 VAL A CA 1
ATOM 4017 C C . VAL A 1 540 ? -13.398 0.514 15.988 1.00 98.69 540 VAL A C 1
ATOM 4019 O O . VAL A 1 540 ? -12.972 0.850 17.091 1.00 98.69 540 VAL A O 1
ATOM 4022 N N . ILE A 1 541 ? -13.593 1.382 15.009 1.00 98.25 541 ILE A N 1
ATOM 4023 C CA . ILE A 1 541 ? -13.386 2.827 15.131 1.00 98.25 541 ILE A CA 1
ATOM 4024 C C . ILE A 1 541 ? -14.489 3.564 14.377 1.00 98.25 541 ILE A C 1
ATOM 4026 O O . ILE A 1 541 ? -14.971 3.078 13.360 1.00 98.25 541 ILE A O 1
ATOM 4030 N N . GLY A 1 542 ? -14.889 4.741 14.850 1.00 97.06 542 GLY A N 1
ATOM 4031 C CA . GLY A 1 542 ? -15.919 5.527 14.173 1.00 97.06 542 GLY A CA 1
ATOM 4032 C C . GLY A 1 542 ? -16.358 6.774 14.921 1.00 97.06 542 GLY A C 1
ATOM 4033 O O . GLY A 1 542 ? -16.012 6.978 16.089 1.00 97.06 542 GLY A O 1
ATOM 4034 N N . ASP A 1 543 ? -17.124 7.612 14.232 1.00 94.62 543 ASP A N 1
ATOM 4035 C CA . ASP A 1 543 ? -17.496 8.942 14.723 1.00 94.62 543 ASP A CA 1
ATOM 4036 C C . ASP A 1 543 ? -18.630 8.880 15.757 1.00 94.62 543 ASP A C 1
ATOM 4038 O O . ASP A 1 543 ? -18.592 9.580 16.774 1.00 94.62 543 ASP A O 1
ATOM 4042 N N . ASP A 1 544 ? -19.610 7.990 15.551 1.00 93.50 544 ASP A N 1
ATOM 4043 C CA . ASP A 1 544 ? -20.668 7.726 16.530 1.00 93.50 544 ASP A CA 1
ATOM 4044 C C . ASP A 1 544 ? -20.232 6.708 17.592 1.00 93.50 544 ASP A C 1
ATOM 4046 O O . ASP A 1 544 ? -20.050 5.515 17.334 1.00 93.50 544 ASP A O 1
ATOM 4050 N N . ALA A 1 545 ? -20.169 7.176 18.839 1.00 96.06 545 ALA A N 1
ATOM 4051 C CA . ALA A 1 545 ? -19.925 6.338 20.005 1.00 96.06 545 ALA A CA 1
ATOM 4052 C C . ALA A 1 545 ? -20.970 5.221 20.175 1.00 96.06 545 ALA A C 1
ATOM 4054 O O . ALA A 1 545 ? -20.625 4.141 20.654 1.00 96.06 545 ALA A O 1
ATOM 4055 N N . ALA A 1 546 ? -22.233 5.452 19.793 1.00 96.50 546 ALA A N 1
ATOM 4056 C CA . ALA A 1 546 ? -23.279 4.444 19.933 1.00 96.50 546 ALA A CA 1
ATOM 4057 C C . ALA A 1 546 ? -23.183 3.351 18.856 1.00 96.50 546 ALA A C 1
ATOM 4059 O O . ALA A 1 546 ? -23.512 2.202 19.142 1.00 96.50 546 ALA A O 1
ATOM 4060 N N . ALA A 1 547 ? -22.739 3.661 17.637 1.00 97.50 547 ALA A N 1
ATOM 4061 C CA . ALA A 1 547 ? -22.454 2.684 16.588 1.00 97.50 547 ALA A CA 1
ATOM 4062 C C . ALA A 1 547 ? -21.250 1.815 16.965 1.00 97.50 547 ALA A C 1
ATOM 4064 O O . ALA A 1 547 ? -21.366 0.590 16.978 1.00 97.50 547 ALA A O 1
ATOM 4065 N N . VAL A 1 548 ? -20.150 2.436 17.404 1.00 98.19 548 VAL A N 1
ATOM 4066 C CA . VAL A 1 548 ? -18.961 1.717 17.894 1.00 98.19 548 VAL A CA 1
ATOM 4067 C C . VAL A 1 548 ? -19.289 0.828 19.105 1.00 98.19 548 VAL A C 1
ATOM 4069 O O . VAL A 1 548 ? -18.800 -0.296 19.175 1.00 98.19 548 VAL A O 1
ATOM 4072 N N . GLU A 1 549 ? -20.152 1.267 20.033 1.00 97.50 549 GLU A N 1
ATOM 4073 C CA . GLU A 1 549 ? -20.610 0.425 21.154 1.00 97.50 549 GLU A CA 1
ATOM 4074 C C . GLU A 1 549 ? -21.534 -0.723 20.698 1.00 97.50 549 GLU A C 1
ATOM 4076 O O . GLU A 1 549 ? -21.419 -1.822 21.238 1.00 97.50 549 GLU A O 1
ATOM 4081 N N . ARG A 1 550 ? -22.401 -0.533 19.687 1.00 97.94 550 ARG A N 1
ATOM 4082 C CA . ARG A 1 550 ? -23.218 -1.634 19.130 1.00 97.94 550 ARG A CA 1
ATOM 4083 C C . ARG A 1 550 ? -22.353 -2.713 18.481 1.00 97.94 550 ARG A C 1
ATOM 4085 O O . ARG A 1 550 ? -22.512 -3.881 18.826 1.00 97.94 550 ARG A O 1
ATOM 4092 N N . VAL A 1 551 ? -21.427 -2.326 17.600 1.00 98.12 551 VAL A N 1
ATOM 4093 C CA . VAL A 1 551 ? -20.539 -3.273 16.902 1.00 98.12 551 VAL A CA 1
ATOM 4094 C C . VAL A 1 551 ? -19.551 -3.922 17.872 1.00 98.12 551 VAL A C 1
ATOM 4096 O O . VAL A 1 551 ? -19.389 -5.137 17.864 1.00 98.12 551 VAL A O 1
ATOM 4099 N N . GLY A 1 552 ? -18.949 -3.152 18.785 1.00 96.94 552 GLY A N 1
ATOM 4100 C CA . GLY A 1 552 ? -18.045 -3.688 19.808 1.00 96.94 552 GLY A CA 1
ATOM 4101 C C . GLY A 1 552 ? -18.689 -4.760 20.697 1.00 96.94 552 GLY A C 1
ATOM 4102 O O . GLY A 1 552 ? -18.028 -5.715 21.104 1.00 96.94 552 GLY A O 1
ATOM 4103 N N . LEU A 1 553 ? -19.999 -4.656 20.949 1.00 96.50 553 LEU A N 1
ATOM 4104 C CA . LEU A 1 553 ? -20.775 -5.663 21.677 1.00 96.50 553 LEU A CA 1
ATOM 4105 C C . LEU A 1 553 ? -21.191 -6.881 20.829 1.00 96.50 553 LEU A C 1
ATOM 4107 O O . LEU A 1 553 ? -21.522 -7.905 21.426 1.00 96.50 553 LEU A O 1
ATOM 4111 N N . SER A 1 554 ? -21.168 -6.804 19.491 1.00 95.88 554 SER A N 1
ATOM 4112 C CA . SER A 1 554 ? -21.488 -7.926 18.588 1.00 95.88 554 SER A CA 1
ATOM 4113 C C . SER A 1 554 ? -20.273 -8.737 18.122 1.00 95.88 554 SER A C 1
ATOM 4115 O O . SER A 1 554 ? -20.459 -9.773 17.490 1.00 95.88 554 SER A O 1
ATOM 4117 N N . LEU A 1 555 ? -19.049 -8.294 18.432 1.00 92.94 555 LEU A N 1
ATOM 4118 C CA . LEU A 1 555 ? -17.811 -9.044 18.174 1.00 92.94 555 LEU A CA 1
ATOM 4119 C C . LEU A 1 555 ? -17.810 -10.442 18.853 1.00 92.94 555 LEU A C 1
ATOM 4121 O O . LEU A 1 555 ? -18.537 -10.624 19.840 1.00 92.94 555 LEU A O 1
ATOM 4125 N N . PRO A 1 556 ? -16.956 -11.391 18.405 1.00 85.38 556 PRO A N 1
ATOM 4126 C CA . PRO A 1 556 ? -16.768 -12.719 19.023 1.00 85.38 556 PRO A CA 1
ATOM 4127 C C . PRO A 1 556 ? -16.243 -12.719 20.473 1.00 85.38 556 PRO A C 1
ATOM 4129 O O . PRO A 1 556 ? -15.367 -11.882 20.798 1.00 85.38 556 PRO A O 1
#

Mean predicted aligned error: 15.48 Å

Sequence (556 aa):
MRALPGFARVRAVGEPAGGRLGRGWTILLLAVALLIAACGGDDDSPVVGEEQGSVVTTEAGTAASAEDEAAADETPAVTAGATESGATETVDEKEGPAEGGPVDGGPVEAADDEDEAAADESAGDEDPPVDSGDATEEDAELEDAEPEDVEAEAEDEGPDPRLAFLIELTDADDVAVVERIGATVAERRGLALLDPVPVYLLRRDDVPAYFDADDETSGADEPGDRFDDRVLQMLDIIGPEVSLGDLFRDLFVGLALGFYDFDLQGFVIISSNDHVAGGDVSTITHEFVHVLQDQHFAIADYFDAHEDNSDRILAARFVVEGDARNSEALFRDLESELGGQLEPRRDRTPGLNGSVPPLLQAIFNAPYFTGVAAIAEVLGRQGQAGVDALLGDLPPSTEQLLHRDKLEAREAPILVEAPDASEALGEDWTALGSDTIGEFMLRTMLSPVTGGGVASGAAAGWGGDRLTVYRGPDDQSVLVWELRWDSPEDVTEAVTGFRSWLPARTGAALQDLGPGTEWRSSGDRGSAWLRRFGESVFVVIGDDAAAVERVGLSLP

Nearest PDB structures (foldseek):
  5ev0-assembly1_A  TM=5.542E-01  e=3.041E-01  Ambrosia artemisiifolia
  5nzb-assembly1_A  TM=5.357E-01  e=4.071E-01  Betula pendula

Radius of gyration: 32.19 Å; Cα contacts (8 Å, |Δi|>4): 746; chains: 1; bounding box: 104×111×77 Å

Foldseek 3Di:
DDDDDDDDDDDDDDDDDDDDDAQFFLLDPDLALDLPVVPPDDDDDDDDDDDDDDDDDDDDDDDDDDDDDDDDDDDDDDDDDDDDDDDDDDDDDDDDDDDDDDDDDDDDDDDDDDDDDDDDDDDDDDDDDDDDDDDDDDDDDDDPPDDPPPPVPPPCPDDQVLVVQWDFQDDPVQVVVLVVLLCLLCVLLVQDQPDDATETEGELVCQLVSVVSVCVVSVHDDQLQRPVLVVCCLLVVDPSPDGPSVLVSCSRSQARQWAQNLVSNHTYGHDNDSGCQARDSLSSSLRSLVSRLCVQAVLSVVCVVPSQASQQNLQLLLLSLLCSVVSCVSCVCVCVVVVVPHPHDPDDRDNPPPRDRPLSVCSSCCSVPLSNVLVVVQCVPPNSVSSSVCSNVPQRGCLLSVDVVCVVVSQDADDDDEDDCDVLQDPQKDWSGKYWNALVSQLSSLCVQQNNVLSNLLSPQWRTKMKIWMAGPPRKIKIKMKTFGPAPSSVLSVVVSCQRVQCVQQVFHWDDDDVSAWIKGHHPRFIWIWGDDGRMIMIMTIRDPSSRVSSNVVDD

pLDDT: mean 72.03, std 27.58, range [21.28, 98.69]